Protein AF-0000000081493215 (afdb_homodimer)

Solvent-accessible surface area (backbone atoms only — not comparable to full-atom values): 27488 Å² total; per-residue (Å²): 129,79,74,76,66,76,50,49,33,43,38,38,50,24,36,72,84,42,65,69,75,65,37,36,80,49,46,53,56,27,53,53,37,46,38,49,52,51,28,36,34,53,65,68,36,97,42,33,37,33,47,63,54,59,47,48,73,30,28,25,28,50,96,86,55,48,48,36,85,48,73,64,86,65,38,47,75,30,67,86,87,56,59,63,50,76,41,62,64,39,69,36,40,44,60,33,62,29,52,53,30,65,58,65,18,35,43,33,58,46,34,42,34,18,10,48,15,45,42,45,51,17,56,52,30,30,40,54,46,62,86,38,76,48,96,88,50,58,40,38,46,69,42,46,50,48,51,29,45,75,71,72,42,53,74,76,49,46,23,76,91,30,56,89,54,52,54,64,69,60,52,54,49,48,53,53,53,18,41,27,21,28,27,44,50,58,86,66,27,61,54,49,67,53,48,46,48,54,76,74,44,86,65,85,74,80,83,61,64,75,50,41,79,67,54,70,55,84,74,71,82,73,75,68,74,79,71,78,77,75,73,75,79,76,73,76,76,74,85,72,72,80,70,80,126,129,79,73,77,65,77,52,48,33,43,39,38,49,25,36,70,86,42,63,69,74,65,38,36,80,50,46,54,57,29,54,52,36,46,39,49,51,51,28,36,34,52,66,69,37,98,43,34,38,33,47,62,54,58,44,47,72,29,27,25,28,49,95,86,55,49,48,40,85,46,74,63,86,64,38,47,74,31,67,85,87,56,59,65,52,75,42,63,66,39,68,37,41,44,62,33,63,30,52,52,31,64,58,64,18,36,44,32,58,47,34,42,34,19,10,49,15,46,43,45,50,16,57,51,30,30,42,52,46,60,84,38,79,49,96,89,49,58,39,37,46,70,43,46,49,49,50,29,45,77,70,74,42,51,74,76,48,46,24,76,92,32,55,90,53,52,52,64,71,59,51,54,49,50,54,53,52,18,41,27,22,28,28,44,48,60,86,65,27,60,54,48,67,52,48,46,47,53,75,73,45,85,64,86,73,81,83,61,63,74,49,40,81,67,52,70,54,84,73,72,82,73,77,66,74,80,71,77,77,75,73,75,76,78,74,77,75,73,85,71,72,79,72,81,127

pLDDT: mean 81.36, std 23.18, range [22.98, 98.75]

Nearest PDB structures (foldseek):
  4q5j-assembly1_A  TM=9.219E-01  e=7.357E-16  Arabidopsis thaliana
  4oh4-assembly1_A  TM=9.033E-01  e=8.766E-16  Arabidopsis thaliana
  4oh4-assembly2_B  TM=9.102E-01  e=5.061E-15  Arabidopsis thaliana
  4q5j-assembly2_B  TM=9.053E-01  e=6.031E-15  Arabidopsis thaliana
  3hgk-assembly3_C  TM=8.879E-01  e=1.629E-14  Solanum pimpinellifolium

Organism: Populus tomentosa (NCBI:txid118781)

InterPro domains:
  IPR000719 Protein kinase domain [PF00069] (28-136)
  IPR000719 Protein kinase domain [PS50011] (1-205)
  IPR000719 Protein kinase domain [SM00220] (2-204)
  IPR008271 Serine/threonine-protein kinase, active site [PS00108] (49-61)
  IPR021820 S-locus receptor kinase, C-terminal [PF11883] (200-245)

Radius of gyration: 24.34 Å; Cα contacts (8 Å, |Δi|>4): 810; chains: 2; bounding box: 51×73×68 Å

Structure (mmCIF, N/CA/C/O backbone):
data_AF-0000000081493215-model_v1
#
loop_
_entity.id
_entity.type
_entity.pdbx_description
1 polymer 'non-specific serine/threonine protein kinase'
#
loop_
_atom_site.group_PDB
_atom_site.id
_atom_site.type_symbol
_atom_site.label_atom_id
_atom_site.label_alt_id
_atom_site.label_comp_id
_atom_site.label_asym_id
_atom_site.label_entity_id
_atom_site.label_seq_id
_atom_site.pdbx_PDB_ins_code
_atom_site.Cartn_x
_atom_site.Cartn_y
_atom_site.Cartn_z
_atom_site.occupancy
_atom_site.B_iso_or_equiv
_atom_site.auth_seq_id
_atom_site.auth_comp_id
_atom_site.auth_asym_id
_atom_site.auth_atom_id
_atom_site.pdbx_PDB_model_num
ATOM 1 N N . MET A 1 1 ? -1.985 38.469 -16.719 1 22.98 1 MET A N 1
ATOM 2 C CA . MET A 1 1 ? -0.674 38.344 -16.094 1 22.98 1 MET A CA 1
ATOM 3 C C . MET A 1 1 ? -0.787 37.656 -14.727 1 22.98 1 MET A C 1
ATOM 5 O O . MET A 1 1 ? -1.102 38.312 -13.727 1 22.98 1 MET A O 1
ATOM 9 N N . PHE A 1 2 ? -1.428 36.5 -14.633 1 31.59 2 PHE A N 1
ATOM 10 C CA . PHE A 1 2 ? -1.528 35.75 -13.398 1 31.59 2 PHE A CA 1
ATOM 11 C C . PHE A 1 2 ? -0.174 35.656 -12.711 1 31.59 2 PHE A C 1
ATOM 13 O O . PHE A 1 2 ? 0.82 35.25 -13.328 1 31.59 2 PHE A O 1
ATOM 20 N N . GLN A 1 3 ? 0.142 36.719 -11.992 1 32.53 3 GLN A N 1
ATOM 21 C CA . GLN A 1 3 ? 1.37 36.688 -11.203 1 32.53 3 GLN A CA 1
ATOM 22 C C . GLN A 1 3 ? 1.67 35.281 -10.734 1 32.53 3 GLN A C 1
ATOM 24 O O . GLN A 1 3 ? 0.838 34.625 -10.078 1 32.53 3 GLN A O 1
ATOM 29 N N . HIS A 1 4 ? 2.311 34.469 -11.445 1 38.31 4 HIS A N 1
ATOM 30 C CA . HIS A 1 4 ? 2.902 33.188 -11.109 1 38.31 4 HIS A CA 1
ATOM 31 C C . HIS A 1 4 ? 3.43 33.188 -9.68 1 38.31 4 HIS A C 1
ATOM 33 O O . HIS A 1 4 ? 4.547 33.625 -9.422 1 38.31 4 HIS A O 1
ATOM 39 N N . GLN A 1 5 ? 2.68 33.812 -8.734 1 41.75 5 GLN A N 1
ATOM 40 C CA . GLN A 1 5 ? 3.145 33.812 -7.348 1 41.75 5 GLN A CA 1
ATOM 41 C C . GLN A 1 5 ? 3.748 32.438 -6.984 1 41.75 5 GLN A C 1
ATOM 43 O O . GLN A 1 5 ? 3.146 31.406 -7.25 1 41.75 5 GLN A O 1
ATOM 48 N N . ARG A 1 6 ? 5.004 32.469 -6.973 1 45.5 6 ARG A N 1
ATOM 49 C CA . ARG A 1 6 ? 5.816 31.312 -6.66 1 45.5 6 ARG A CA 1
ATOM 50 C C . ARG A 1 6 ? 5.254 30.562 -5.457 1 45.5 6 ARG A C 1
ATOM 52 O O . ARG A 1 6 ? 5.262 31.078 -4.34 1 45.5 6 ARG A O 1
ATOM 59 N N . LEU A 1 7 ? 4.066 30.016 -5.562 1 54.06 7 LEU A N 1
ATOM 60 C CA . LEU A 1 7 ? 3.541 29.109 -4.539 1 54.06 7 LEU A CA 1
ATOM 61 C C . LEU A 1 7 ? 4.531 27.984 -4.238 1 54.06 7 LEU A C 1
ATOM 63 O O . LEU A 1 7 ? 5.098 27.391 -5.16 1 54.06 7 LEU A O 1
ATOM 67 N N . THR A 1 8 ? 5.301 28.25 -3.123 1 57.16 8 THR A N 1
ATOM 68 C CA . THR A 1 8 ? 6.203 27.172 -2.738 1 57.16 8 THR A CA 1
ATOM 69 C C . THR A 1 8 ? 5.477 26.141 -1.875 1 57.16 8 THR A C 1
ATOM 71 O O . THR A 1 8 ? 4.594 26.484 -1.09 1 57.16 8 THR A O 1
ATOM 74 N N . GLY A 1 9 ? 5.547 24.938 -2.219 1 66.12 9 GLY A N 1
ATOM 75 C CA . GLY A 1 9 ? 5.027 23.875 -1.37 1 66.12 9 GLY A CA 1
ATOM 76 C C . GLY A 1 9 ? 5.527 23.969 0.061 1 66.12 9 GLY A C 1
ATOM 77 O O . GLY A 1 9 ? 6.574 24.562 0.326 1 66.12 9 GLY A O 1
ATOM 78 N N . ILE A 1 10 ? 4.629 23.672 0.964 1 71.62 10 ILE A N 1
ATOM 79 C CA . ILE A 1 10 ? 4.996 23.734 2.375 1 71.62 10 ILE A CA 1
ATOM 80 C C . ILE A 1 10 ? 6.148 22.766 2.648 1 71.62 10 ILE A C 1
ATOM 82 O O . ILE A 1 10 ? 6.645 22.688 3.773 1 71.62 10 ILE A O 1
ATOM 86 N N . ASN A 1 11 ? 6.605 22.094 1.495 1 70 11 ASN A N 1
ATOM 87 C CA . ASN A 1 11 ? 7.742 21.188 1.652 1 70 11 ASN A CA 1
ATOM 88 C C . ASN A 1 11 ? 8.898 21.875 2.377 1 70 11 ASN A C 1
ATOM 90 O O . ASN A 1 11 ? 9.672 21.219 3.072 1 70 11 ASN A O 1
ATOM 94 N N . ASN A 1 12 ? 8.844 23.156 2.178 1 61.69 12 ASN A N 1
ATOM 95 C CA . ASN A 1 12 ? 9.914 23.906 2.814 1 61.69 12 ASN A CA 1
ATOM 96 C C . ASN A 1 12 ? 9.758 23.938 4.332 1 61.69 12 ASN A C 1
ATOM 98 O O . ASN A 1 12 ? 10.734 24.078 5.062 1 61.69 12 ASN A O 1
ATOM 102 N N . CYS A 1 13 ? 8.531 23.906 4.762 1 58.22 13 CYS A N 1
ATOM 103 C CA . CYS A 1 13 ? 8.273 23.828 6.195 1 58.22 13 CYS A CA 1
ATOM 104 C C . CYS A 1 13 ? 8.656 22.469 6.75 1 58.22 13 CYS A C 1
ATOM 106 O O . CYS A 1 13 ? 8.961 22.328 7.934 1 58.22 13 CYS A O 1
ATOM 108 N N . VAL A 1 14 ? 8.641 21.516 5.891 1 62.91 14 VAL A N 1
ATOM 109 C CA . VAL A 1 14 ? 8.836 20.141 6.348 1 62.91 14 VAL A CA 1
ATOM 110 C C . VAL A 1 14 ? 10.281 19.719 6.105 1 62.91 14 VAL A C 1
ATOM 112 O O . VAL A 1 14 ? 10.805 18.844 6.797 1 62.91 14 VAL A O 1
ATOM 115 N N . ASP A 1 15 ? 10.922 20.328 5.098 1 57.78 15 ASP A N 1
ATOM 116 C CA . ASP A 1 15 ? 12.312 19.953 4.844 1 57.78 15 ASP A CA 1
ATOM 117 C C . ASP A 1 15 ? 13.273 20.953 5.488 1 57.78 15 ASP A C 1
ATOM 119 O O . ASP A 1 15 ? 13.312 22.125 5.105 1 57.78 15 ASP A O 1
ATOM 123 N N . LYS A 1 16 ? 13.797 20.672 6.742 1 53.84 16 LYS A N 1
ATOM 124 C CA . LYS A 1 16 ? 14.75 21.484 7.488 1 53.84 16 LYS A CA 1
ATOM 125 C C . LYS A 1 16 ? 15.75 22.156 6.547 1 53.84 16 LYS A C 1
ATOM 127 O O . LYS A 1 16 ? 16.359 23.172 6.902 1 53.84 16 LYS A O 1
ATOM 132 N N . ARG A 1 17 ? 16 21.453 5.469 1 49.47 17 ARG A N 1
ATOM 133 C CA . ARG A 1 17 ? 17.109 22.031 4.707 1 49.47 17 ARG A CA 1
ATOM 134 C C . ARG A 1 17 ? 16.734 23.406 4.156 1 49.47 17 ARG A C 1
ATOM 136 O O . ARG A 1 17 ? 17.609 24.156 3.715 1 49.47 17 ARG A O 1
ATOM 143 N N . ARG A 1 18 ? 15.445 23.531 4.02 1 50.31 18 ARG A N 1
ATOM 144 C CA . ARG A 1 18 ? 15.18 24.812 3.379 1 50.31 18 ARG A CA 1
ATOM 145 C C . ARG A 1 18 ? 14.727 25.844 4.398 1 50.31 18 ARG A C 1
ATOM 147 O O . ARG A 1 18 ? 13.906 25.547 5.273 1 50.31 18 ARG A O 1
ATOM 154 N N . ASN A 1 19 ? 15.445 26.453 4.984 1 45.38 19 ASN A N 1
ATOM 155 C CA . ASN A 1 19 ? 15.539 27.5 5.996 1 45.38 19 ASN A CA 1
ATOM 156 C C . ASN A 1 19 ? 14.258 28.328 6.062 1 45.38 19 ASN A C 1
ATOM 158 O O . ASN A 1 19 ? 14.258 29.422 6.613 1 45.38 19 ASN A O 1
ATOM 162 N N . MET A 1 20 ? 13.477 28.469 5.043 1 51.16 20 MET A N 1
ATOM 163 C CA . MET A 1 20 ? 12.469 29.469 5.395 1 51.16 20 MET A CA 1
ATOM 164 C C . MET A 1 20 ? 11.617 28.984 6.566 1 51.16 20 MET A C 1
ATOM 166 O O . MET A 1 20 ? 10.844 28.047 6.434 1 51.16 20 MET A O 1
ATOM 170 N N . LEU A 1 21 ? 12.18 29.172 7.879 1 59.66 21 LEU A N 1
ATOM 171 C CA . LEU A 1 21 ? 11.734 28.703 9.188 1 59.66 21 LEU A CA 1
ATOM 172 C C . LEU A 1 21 ? 10.352 29.25 9.523 1 59.66 21 LEU A C 1
ATOM 174 O O . LEU A 1 21 ? 10.203 30.453 9.758 1 59.66 21 LEU A O 1
ATOM 178 N N . LEU A 1 22 ? 9.281 28.641 8.914 1 81.5 22 LEU A N 1
ATOM 179 C CA . LEU A 1 22 ? 7.969 28.969 9.461 1 81.5 22 LEU A CA 1
ATOM 180 C C . LEU A 1 22 ? 7.883 28.594 10.93 1 81.5 22 LEU A C 1
ATOM 182 O O . LEU A 1 22 ? 7.984 27.422 11.281 1 81.5 22 LEU A O 1
ATOM 186 N N . ASP A 1 23 ? 7.863 29.688 11.703 1 87.75 23 ASP A N 1
ATOM 187 C CA . ASP A 1 23 ? 7.707 29.375 13.117 1 87.75 23 ASP A CA 1
ATOM 188 C C . ASP A 1 23 ? 6.285 28.906 13.422 1 87.75 23 ASP A C 1
ATOM 190 O O . ASP A 1 23 ? 5.461 28.781 12.516 1 87.75 23 ASP A O 1
ATOM 194 N N . TRP A 1 24 ? 6.023 28.578 14.633 1 92.62 24 TRP A N 1
ATOM 195 C CA . TRP A 1 24 ? 4.758 27.953 14.984 1 92.62 24 TRP A CA 1
ATOM 196 C C . TRP A 1 24 ? 3.588 28.891 14.727 1 92.62 24 TRP A C 1
ATOM 198 O O . TRP A 1 24 ? 2.506 28.453 14.328 1 92.62 24 TRP A O 1
ATOM 208 N N . THR A 1 25 ? 3.789 30.188 14.938 1 91.38 25 THR A N 1
ATOM 209 C CA . THR A 1 25 ? 2.73 31.172 14.758 1 91.38 25 THR A CA 1
ATOM 210 C C . THR A 1 25 ? 2.252 31.188 13.312 1 91.38 25 THR A C 1
ATOM 212 O O . THR A 1 25 ? 1.151 31.672 13.023 1 91.38 25 THR A O 1
ATOM 215 N N . LYS A 1 26 ? 3.035 30.641 12.445 1 90.94 26 LYS A N 1
ATOM 216 C CA . LYS A 1 26 ? 2.645 30.484 11.039 1 90.94 26 LYS A CA 1
ATOM 217 C C . LYS A 1 26 ? 2.15 29.062 10.758 1 90.94 26 LYS A C 1
ATOM 219 O O . LYS A 1 26 ? 1.196 28.875 10 1 90.94 26 LYS A O 1
ATOM 224 N N . ARG A 1 27 ? 2.766 28.078 11.375 1 93.12 27 ARG A N 1
ATOM 225 C CA . ARG A 1 27 ? 2.455 26.672 11.102 1 93.12 27 ARG A CA 1
ATOM 226 C C . ARG A 1 27 ? 1.032 26.328 11.531 1 93.12 27 ARG A C 1
ATOM 228 O O . ARG A 1 27 ? 0.311 25.641 10.812 1 93.12 27 ARG A O 1
ATOM 235 N N . PHE A 1 28 ? 0.621 26.875 12.648 1 95.69 28 PHE A N 1
ATOM 236 C CA . PHE A 1 28 ? -0.693 26.531 13.18 1 95.69 28 PHE A CA 1
ATOM 237 C C . PHE A 1 28 ? -1.798 27.078 12.281 1 95.69 28 PHE A C 1
ATOM 239 O O . PHE A 1 28 ? -2.717 26.344 11.906 1 95.69 28 PHE A O 1
ATOM 246 N N . PRO A 1 29 ? -1.708 28.359 11.891 1 95.19 29 PRO A N 1
ATOM 247 C CA . PRO A 1 29 ? -2.701 28.859 10.938 1 95.19 29 PRO A CA 1
ATOM 248 C C . PRO A 1 29 ? -2.709 28.062 9.625 1 95.19 29 PRO A C 1
ATOM 250 O O . PRO A 1 29 ? -3.768 27.875 9.023 1 95.19 29 PRO A O 1
ATOM 253 N N . ILE A 1 30 ? -1.58 27.625 9.188 1 94.44 30 ILE A N 1
ATOM 254 C CA . ILE A 1 30 ? -1.485 26.844 7.961 1 94.44 30 ILE A CA 1
ATOM 255 C C . ILE A 1 30 ? -2.238 25.531 8.133 1 94.44 30 ILE A C 1
ATOM 257 O O . ILE A 1 30 ? -3.012 25.125 7.262 1 94.44 30 ILE A O 1
ATOM 261 N N . ILE A 1 31 ? -2.027 24.844 9.25 1 97.56 31 ILE A N 1
ATOM 262 C CA . ILE A 1 31 ? -2.729 23.594 9.555 1 97.56 31 ILE A CA 1
ATOM 263 C C . ILE A 1 31 ? -4.238 23.828 9.5 1 97.56 31 ILE A C 1
ATOM 265 O O . ILE A 1 31 ? -4.965 23.078 8.852 1 97.56 31 ILE A O 1
ATOM 269 N N . ASN A 1 32 ? -4.691 24.906 10.125 1 98.12 32 ASN A N 1
ATOM 270 C CA . ASN A 1 32 ? -6.113 25.234 10.156 1 98.12 32 ASN A CA 1
ATOM 271 C C . ASN A 1 32 ? -6.645 25.547 8.758 1 98.12 32 ASN A C 1
ATOM 273 O O . ASN A 1 32 ? -7.75 25.141 8.406 1 98.12 32 ASN A O 1
ATOM 277 N N . GLY A 1 33 ? -5.867 26.25 8.031 1 97.5 33 GLY A N 1
ATOM 278 C CA . GLY A 1 33 ? -6.258 26.578 6.672 1 97.5 33 GLY A CA 1
ATOM 279 C C . GLY A 1 33 ? -6.418 25.359 5.785 1 97.5 33 GLY A C 1
ATOM 280 O O . GLY A 1 33 ? -7.355 25.281 4.992 1 97.5 33 GLY A O 1
ATOM 281 N N . ILE A 1 34 ? -5.484 24.406 5.891 1 97.88 34 ILE A N 1
ATOM 282 C CA . ILE A 1 34 ? -5.574 23.172 5.121 1 97.88 34 ILE A CA 1
ATOM 283 C C . ILE A 1 34 ? -6.848 22.422 5.504 1 97.88 34 ILE A C 1
ATOM 285 O O . ILE A 1 34 ? -7.562 21.906 4.637 1 97.88 34 ILE A O 1
ATOM 289 N N . ALA A 1 35 ? -7.082 22.328 6.812 1 98.62 35 ALA A N 1
ATOM 290 C CA . ALA A 1 35 ? -8.281 21.641 7.293 1 98.62 35 ALA A CA 1
ATOM 291 C C . ALA A 1 35 ? -9.539 22.25 6.684 1 98.62 35 ALA A C 1
ATOM 293 O O . ALA A 1 35 ? -10.422 21.531 6.219 1 98.62 35 ALA A O 1
ATOM 294 N N . ARG A 1 36 ? -9.656 23.531 6.703 1 97.88 36 ARG A N 1
ATOM 295 C CA . ARG A 1 36 ? -10.812 24.219 6.141 1 97.88 36 ARG A CA 1
ATOM 296 C C . ARG A 1 36 ? -10.922 23.969 4.637 1 97.88 36 ARG A C 1
ATOM 298 O O . ARG A 1 36 ? -12.023 23.828 4.105 1 97.88 36 ARG A O 1
ATOM 305 N N . GLY A 1 37 ? -9.75 24.016 3.963 1 97.5 37 GLY A N 1
ATOM 306 C CA . GLY A 1 37 ? -9.75 23.688 2.545 1 97.5 37 GLY A CA 1
ATOM 307 C C . GLY A 1 37 ? -10.312 22.312 2.244 1 97.5 37 GLY A C 1
ATOM 308 O O . GLY A 1 37 ? -11.117 22.156 1.322 1 97.5 37 GLY A O 1
ATOM 309 N N . LEU A 1 38 ? -9.883 21.312 2.992 1 97.81 38 LEU A N 1
ATOM 310 C CA . LEU A 1 38 ? -10.367 19.953 2.801 1 97.81 38 LEU A CA 1
ATOM 311 C C . LEU A 1 38 ? -11.859 19.859 3.115 1 97.81 38 LEU A C 1
ATOM 313 O O . LEU A 1 38 ? -12.594 19.141 2.434 1 97.81 38 LEU A O 1
ATOM 317 N N . LEU A 1 39 ? -12.281 20.547 4.223 1 97.44 39 LEU A N 1
ATOM 318 C CA . LEU A 1 39 ? -13.703 20.578 4.547 1 97.44 39 LEU A CA 1
ATOM 319 C C . LEU A 1 39 ? -14.516 21.109 3.369 1 97.44 39 LEU A C 1
ATOM 321 O O . LEU A 1 39 ? -15.555 20.547 3.021 1 97.44 39 LEU A O 1
ATOM 325 N N . TYR A 1 40 ? -14.031 22.141 2.771 1 95.62 40 TYR A N 1
ATOM 326 C CA . TYR A 1 40 ? -14.711 22.703 1.614 1 95.62 40 TYR A CA 1
ATOM 327 C C . TYR A 1 40 ? -14.852 21.672 0.5 1 95.62 40 TYR A C 1
ATOM 329 O O . TYR A 1 40 ? -15.93 21.516 -0.081 1 95.62 40 TYR A O 1
ATOM 337 N N . LEU A 1 41 ? -13.781 20.969 0.16 1 95.31 41 LEU A N 1
ATOM 338 C CA . LEU A 1 41 ? -13.797 19.953 -0.899 1 95.31 41 LEU A CA 1
ATOM 339 C C . LEU A 1 41 ? -14.773 18.844 -0.575 1 95.31 41 LEU A C 1
ATOM 341 O O . LEU A 1 41 ? -15.469 18.344 -1.463 1 95.31 41 LEU A O 1
ATOM 345 N N . HIS A 1 42 ? -14.844 18.438 0.67 1 95.12 42 HIS A N 1
ATOM 346 C CA . HIS A 1 42 ? -15.602 17.266 1.084 1 95.12 42 HIS A CA 1
ATOM 347 C C . HIS A 1 42 ? -17.078 17.594 1.229 1 95.12 42 HIS A C 1
ATOM 349 O O . HIS A 1 42 ? -17.938 16.719 1.053 1 95.12 42 HIS A O 1
ATOM 355 N N . GLN A 1 43 ? -17.438 18.812 1.603 1 89.81 43 GLN A N 1
ATOM 356 C CA . GLN A 1 43 ? -18.812 19.031 2.02 1 89.81 43 GLN A CA 1
ATOM 357 C C . GLN A 1 43 ? -19.406 20.266 1.336 1 89.81 43 GLN A C 1
ATOM 359 O O . GLN A 1 43 ? -20.625 20.344 1.13 1 89.81 43 GLN A O 1
ATOM 364 N N . ASP A 1 44 ? -18.672 21.234 1.07 1 81.5 44 ASP A N 1
ATOM 365 C CA . ASP A 1 44 ? -19.219 22.531 0.696 1 81.5 44 ASP A CA 1
ATOM 366 C C . ASP A 1 44 ? -19.156 22.734 -0.815 1 81.5 44 ASP A C 1
ATOM 368 O O . ASP A 1 44 ? -19.828 23.625 -1.353 1 81.5 44 ASP A O 1
ATOM 372 N N . SER A 1 45 ? -18.375 21.953 -1.453 1 78.12 45 SER A N 1
ATOM 373 C CA . SER A 1 45 ? -18.328 22.047 -2.908 1 78.12 45 SER A CA 1
ATOM 374 C C . SER A 1 45 ? -19.578 21.484 -3.549 1 78.12 45 SER A C 1
ATOM 376 O O . SER A 1 45 ? -20.344 20.75 -2.898 1 78.12 45 SER A O 1
ATOM 378 N N . ARG A 1 46 ? -19.875 21.953 -4.676 1 77.81 46 ARG A N 1
ATOM 379 C CA . ARG A 1 46 ? -21.016 21.438 -5.418 1 77.81 46 ARG A CA 1
ATOM 380 C C . ARG A 1 46 ? -21 19.922 -5.484 1 77.81 46 ARG A C 1
ATOM 382 O O . ARG A 1 46 ? -22.016 19.266 -5.293 1 77.81 46 ARG A O 1
ATOM 389 N N . LEU A 1 47 ? -19.781 19.484 -5.672 1 83.81 47 LEU A N 1
ATOM 390 C CA . LEU A 1 47 ? -19.547 18.047 -5.641 1 83.81 47 LEU A CA 1
ATOM 391 C C . LEU A 1 47 ? -18.578 17.672 -4.52 1 83.81 47 LEU A C 1
ATOM 393 O O . LEU A 1 47 ? -17.734 18.484 -4.133 1 83.81 47 LEU A O 1
ATOM 397 N N . ARG A 1 48 ? -18.844 16.578 -3.982 1 90.56 48 ARG A N 1
ATOM 398 C CA . ARG A 1 48 ? -17.875 16.047 -3.025 1 90.56 48 ARG A CA 1
ATOM 399 C C . ARG A 1 48 ? -16.594 15.594 -3.73 1 90.56 48 ARG A C 1
ATOM 401 O O . ARG A 1 48 ? -16.656 14.758 -4.637 1 90.56 48 ARG A O 1
ATOM 408 N N . ILE A 1 49 ? -15.539 16.172 -3.365 1 94.69 49 ILE A N 1
ATOM 409 C CA . ILE A 1 49 ? -14.266 15.875 -4.02 1 94.69 49 ILE A CA 1
ATOM 410 C C . ILE A 1 49 ? -13.336 15.172 -3.041 1 94.69 49 ILE A C 1
ATOM 412 O O . ILE A 1 49 ? -13.094 15.664 -1.938 1 94.69 49 ILE A O 1
ATOM 416 N N . ILE A 1 50 ? -12.891 14.031 -3.379 1 96.44 50 ILE A N 1
ATOM 417 C CA . ILE A 1 50 ? -11.812 13.344 -2.674 1 96.44 50 ILE A CA 1
ATOM 418 C C . ILE A 1 50 ? -10.484 13.617 -3.373 1 96.44 50 ILE A C 1
ATOM 420 O O . ILE A 1 50 ? -10.312 13.273 -4.547 1 96.44 50 ILE A O 1
ATOM 424 N N . HIS A 1 51 ? -9.5 14.273 -2.764 1 96.88 51 HIS A N 1
ATOM 425 C CA . HIS A 1 51 ? -8.266 14.742 -3.391 1 96.88 51 HIS A CA 1
ATOM 426 C C . HIS A 1 51 ? -7.375 13.57 -3.799 1 96.88 51 HIS A C 1
ATOM 428 O O . HIS A 1 51 ? -6.914 13.508 -4.941 1 96.88 51 HIS A O 1
ATOM 434 N N . ARG A 1 52 ? -7.109 12.586 -2.758 1 96.81 52 A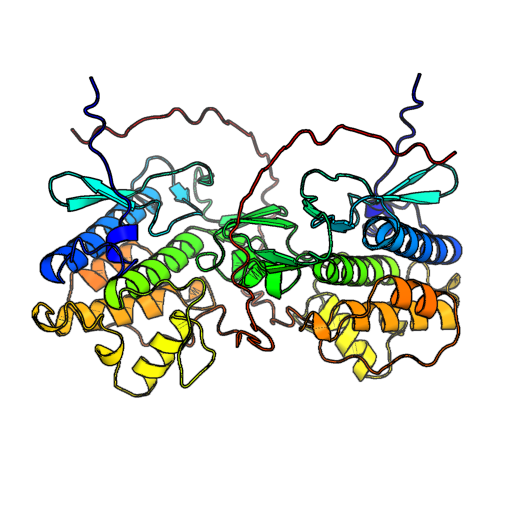RG A N 1
ATOM 435 C CA . ARG A 1 52 ? -6.449 11.297 -2.947 1 96.81 52 ARG A CA 1
ATOM 436 C C . ARG A 1 52 ? -4.938 11.469 -3.045 1 96.81 52 ARG A C 1
ATOM 438 O O . ARG A 1 52 ? -4.199 10.484 -3.125 1 96.81 52 ARG A O 1
ATOM 445 N N . ASP A 1 53 ? -4.445 12.703 -2.949 1 96.69 53 ASP A N 1
ATOM 446 C CA . ASP A 1 53 ? -3.002 12.914 -2.998 1 96.69 53 ASP A CA 1
ATOM 447 C C . ASP A 1 53 ? -2.596 14.141 -2.182 1 96.69 53 ASP A C 1
ATOM 449 O O . ASP A 1 53 ? -1.815 14.969 -2.648 1 96.69 53 ASP A O 1
ATOM 453 N N . LEU A 1 54 ? -3.193 14.312 -1.046 1 96.75 54 LEU A N 1
ATOM 454 C CA . LEU A 1 54 ? -2.822 15.391 -0.131 1 96.75 54 LEU A CA 1
ATOM 455 C C . LEU A 1 54 ? -1.452 15.133 0.484 1 96.75 54 LEU A C 1
ATOM 457 O O . LEU A 1 54 ? -1.22 14.07 1.069 1 96.75 54 LEU A O 1
ATOM 461 N N . LYS A 1 55 ? -0.519 16 0.292 1 94.75 55 LYS A N 1
ATOM 462 C CA . LYS A 1 55 ? 0.848 15.945 0.8 1 94.75 55 LYS A CA 1
ATOM 463 C C . LYS A 1 55 ? 1.48 17.328 0.845 1 94.75 55 LYS A C 1
ATOM 465 O O . LYS A 1 55 ? 0.902 18.297 0.348 1 94.75 55 LYS A O 1
ATOM 470 N N . ALA A 1 56 ? 2.617 17.438 1.414 1 93.12 56 ALA A N 1
ATOM 471 C CA . ALA A 1 56 ? 3.26 18.719 1.66 1 93.12 56 ALA A CA 1
ATOM 472 C C . ALA A 1 56 ? 3.498 19.469 0.355 1 93.12 56 ALA A C 1
ATOM 474 O O . ALA A 1 56 ? 3.273 20.688 0.279 1 93.12 56 ALA A O 1
ATOM 475 N N . SER A 1 57 ? 3.885 18.734 -0.725 1 91.44 57 SER A N 1
ATOM 476 C CA . SER A 1 57 ? 4.242 19.375 -1.988 1 91.44 57 SER A CA 1
ATOM 477 C C . SER A 1 57 ? 3.006 19.906 -2.701 1 91.44 57 SER A C 1
ATOM 479 O O . SER A 1 57 ? 3.121 20.734 -3.615 1 91.44 57 SER A O 1
ATOM 481 N N . ASN A 1 58 ? 1.833 19.469 -2.268 1 93.69 58 ASN A N 1
ATOM 482 C CA . ASN A 1 58 ? 0.596 19.891 -2.92 1 93.69 58 ASN A CA 1
ATOM 483 C C . ASN A 1 58 ? -0.115 20.984 -2.127 1 93.69 58 ASN A C 1
ATOM 485 O O . ASN A 1 58 ? -1.289 21.266 -2.369 1 93.69 58 ASN A O 1
ATOM 489 N N . ILE A 1 59 ? 0.556 21.469 -1.091 1 94.81 59 ILE A N 1
ATOM 490 C CA . ILE A 1 59 ? 0.085 22.641 -0.345 1 94.81 59 ILE A CA 1
ATOM 491 C C . ILE A 1 59 ? 0.926 23.859 -0.707 1 94.81 59 ILE A C 1
ATOM 493 O O . ILE A 1 59 ? 2.086 23.969 -0.301 1 94.81 59 ILE A O 1
ATOM 497 N N . LEU A 1 60 ? 0.295 24.75 -1.397 1 90.81 60 LEU A N 1
ATOM 498 C CA . LEU A 1 60 ? 0.973 25.984 -1.796 1 90.81 60 LEU A CA 1
ATOM 499 C C . LEU A 1 60 ? 0.608 27.125 -0.862 1 90.81 60 LEU A C 1
ATOM 501 O O . LEU A 1 60 ? -0.532 27.219 -0.403 1 90.81 60 LEU A O 1
ATOM 505 N N . LEU A 1 61 ? 1.599 27.906 -0.565 1 89.12 61 LEU A N 1
ATOM 506 C CA . LEU A 1 61 ? 1.357 29.078 0.257 1 89.12 61 LEU A CA 1
ATOM 507 C C . LEU A 1 61 ? 1.383 30.344 -0.591 1 89.12 61 LEU A C 1
ATOM 509 O O . LEU A 1 61 ? 2.291 30.547 -1.402 1 89.12 61 LEU A O 1
ATOM 513 N N . ASP A 1 62 ? 0.404 31.188 -0.396 1 86.62 62 ASP A N 1
ATOM 514 C CA . ASP A 1 62 ? 0.421 32.469 -1.082 1 86.62 62 ASP A CA 1
ATOM 515 C C . ASP A 1 62 ? 1.271 33.5 -0.323 1 86.62 62 ASP A C 1
ATOM 517 O O . ASP A 1 62 ? 1.966 33.125 0.632 1 86.62 62 ASP A O 1
ATOM 521 N N . TYR A 1 63 ? 1.24 34.719 -0.717 1 82.88 63 TYR A N 1
ATOM 522 C CA . TYR A 1 63 ? 2.102 35.75 -0.156 1 82.88 63 TYR A CA 1
ATOM 523 C C . TYR A 1 63 ? 1.737 36.062 1.297 1 82.88 63 TYR A C 1
ATOM 525 O O . TYR A 1 63 ? 2.588 36.469 2.086 1 82.88 63 TYR A O 1
ATOM 533 N N . GLU A 1 64 ? 0.469 35.844 1.641 1 86.06 64 GLU A N 1
ATOM 534 C CA . GLU A 1 64 ? 0.006 36.062 3.008 1 86.06 64 GLU A CA 1
ATOM 535 C C . GLU A 1 64 ? 0.132 34.812 3.842 1 86.06 64 GLU A C 1
ATOM 537 O O . GLU A 1 64 ? -0.361 34.75 4.973 1 86.06 64 GLU A O 1
ATOM 542 N N . MET A 1 65 ? 0.703 33.688 3.285 1 85.56 65 MET A N 1
ATOM 543 C CA . MET A 1 65 ? 0.979 32.406 3.932 1 85.56 65 MET A CA 1
ATOM 544 C C . MET A 1 65 ? -0.309 31.625 4.148 1 85.56 65 MET A C 1
ATOM 546 O O . MET A 1 65 ? -0.398 30.812 5.074 1 85.56 65 MET A O 1
ATOM 550 N N . ASN A 1 66 ? -1.281 32.031 3.324 1 90.12 66 ASN A N 1
ATOM 551 C CA . ASN A 1 66 ? -2.477 31.188 3.309 1 90.12 66 ASN A CA 1
ATOM 552 C C . ASN A 1 66 ? -2.277 29.938 2.449 1 90.12 66 ASN A C 1
ATOM 554 O O . ASN A 1 66 ? -1.81 30.031 1.312 1 90.12 66 ASN A O 1
ATOM 558 N N . PRO A 1 67 ? -2.621 28.766 3.025 1 93.88 67 PRO A N 1
ATOM 559 C CA . PRO A 1 67 ? -2.418 27.547 2.25 1 93.88 67 PRO A CA 1
ATOM 560 C C . PRO A 1 67 ? -3.508 27.328 1.203 1 93.88 67 PRO A C 1
ATOM 562 O O . PRO A 1 67 ? -4.676 27.625 1.449 1 93.88 67 PRO A O 1
ATOM 565 N N . LYS A 1 68 ? -3.076 26.828 0.062 1 94.12 68 LYS A N 1
ATOM 566 C CA . LYS A 1 68 ? -3.953 26.391 -1.024 1 94.12 68 LYS A CA 1
ATOM 567 C C . LYS A 1 68 ? -3.656 24.969 -1.445 1 94.12 68 LYS A C 1
ATOM 569 O O . LYS A 1 68 ? -2.504 24.609 -1.721 1 94.12 68 LYS A O 1
ATOM 574 N N . ILE A 1 69 ? -4.707 24.188 -1.382 1 95.69 69 ILE A N 1
ATOM 575 C CA . ILE A 1 69 ? -4.559 22.812 -1.845 1 95.69 69 ILE A CA 1
ATOM 576 C C . ILE A 1 69 ? -4.465 22.781 -3.369 1 95.69 69 ILE A C 1
ATOM 578 O O . ILE A 1 69 ? -5.281 23.406 -4.055 1 95.69 69 ILE A O 1
ATOM 582 N N . SER A 1 70 ? -3.439 22.141 -3.855 1 94.75 70 SER A N 1
ATOM 583 C CA . SER A 1 70 ? -3.211 22.094 -5.297 1 94.75 70 SER A CA 1
ATOM 584 C C . SER A 1 70 ? -3.086 20.656 -5.797 1 94.75 70 SER A C 1
ATOM 586 O O . SER A 1 70 ? -3.291 19.703 -5.035 1 94.75 70 SER A O 1
ATOM 588 N N . ASP A 1 71 ? -2.875 20.453 -7.094 1 93.31 71 ASP A N 1
ATOM 589 C CA . ASP A 1 71 ? -2.678 19.188 -7.773 1 93.31 71 ASP A CA 1
ATOM 590 C C . ASP A 1 71 ? -3.871 18.25 -7.559 1 93.31 71 ASP A C 1
ATOM 592 O O . ASP A 1 71 ? -3.793 17.312 -6.773 1 93.31 71 ASP A O 1
ATOM 596 N N . PHE A 1 72 ? -4.898 18.484 -8.297 1 95.44 72 PHE A N 1
ATOM 597 C CA . PHE A 1 72 ? -6.117 17.688 -8.219 1 95.44 72 PHE A CA 1
ATOM 598 C C . PHE A 1 72 ? -6.105 16.578 -9.266 1 95.44 72 PHE A C 1
ATOM 600 O O . PHE A 1 72 ? -7.16 16.062 -9.656 1 95.44 72 PHE A O 1
ATOM 607 N N . GLY A 1 73 ? -4.914 16.219 -9.781 1 93.5 73 GLY A N 1
ATOM 608 C CA . GLY A 1 73 ? -4.75 15.211 -10.812 1 93.5 73 GLY A CA 1
ATOM 609 C C . GLY A 1 73 ? -5.281 13.852 -10.406 1 93.5 73 GLY A C 1
ATOM 610 O O . GLY A 1 73 ? -5.707 13.07 -11.258 1 93.5 73 GLY A O 1
ATOM 611 N N . MET A 1 74 ? -5.332 13.492 -9.164 1 94.62 74 MET A N 1
ATOM 612 C CA . MET A 1 74 ? -5.785 12.195 -8.672 1 94.62 74 MET A CA 1
ATOM 613 C C . MET A 1 74 ? -7.191 12.297 -8.086 1 94.62 74 MET A C 1
ATOM 615 O O . MET A 1 74 ? -7.758 11.297 -7.645 1 94.62 74 MET A O 1
ATOM 619 N N . ALA A 1 75 ? -7.691 13.469 -8.055 1 95 75 ALA A N 1
ATOM 620 C CA . ALA A 1 75 ? -8.953 13.719 -7.367 1 95 75 ALA A CA 1
ATOM 621 C C . ALA A 1 75 ? -10.109 13.008 -8.07 1 95 75 ALA A C 1
ATOM 623 O O . ALA A 1 75 ? -10.031 12.734 -9.273 1 95 75 ALA A O 1
ATOM 624 N N . ARG A 1 76 ? -11.047 12.617 -7.328 1 93.5 76 ARG A N 1
ATOM 625 C CA . ARG A 1 76 ? -12.305 12.047 -7.805 1 93.5 76 ARG A CA 1
ATOM 626 C C . ARG A 1 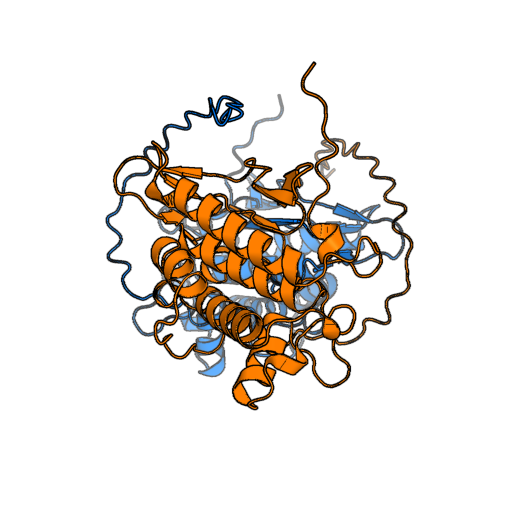76 ? -13.5 12.828 -7.273 1 93.5 76 ARG A C 1
ATOM 628 O O . ARG A 1 76 ? -13.523 13.219 -6.102 1 93.5 76 ARG A O 1
ATOM 635 N N . SER A 1 77 ? -14.422 13.078 -8.148 1 91.44 77 SER A N 1
ATOM 636 C CA . SER A 1 77 ? -15.633 13.781 -7.758 1 91.44 77 SER A CA 1
ATOM 637 C C . SER A 1 77 ? -16.828 12.836 -7.688 1 91.44 77 SER A C 1
ATOM 639 O O . SER A 1 77 ? -16.969 11.945 -8.523 1 91.44 77 SER A O 1
ATOM 641 N N . PHE A 1 78 ? -17.547 13.008 -6.727 1 86.56 78 PHE A N 1
ATOM 642 C CA . PHE A 1 78 ? -18.719 12.172 -6.527 1 86.56 78 PHE A CA 1
ATOM 643 C C . PHE A 1 78 ? -19.984 13.023 -6.418 1 86.56 78 PHE A C 1
ATOM 645 O O . PHE A 1 78 ? -19.969 14.078 -5.781 1 86.56 78 PHE A O 1
ATOM 652 N N . GLY A 1 79 ? -20.938 12.547 -7.215 1 76.62 79 GLY A N 1
ATOM 653 C CA . GLY A 1 79 ? -22.266 13.141 -7.082 1 76.62 79 GLY A CA 1
ATOM 654 C C . GLY A 1 79 ? -23.141 12.438 -6.066 1 76.62 79 GLY A C 1
ATOM 655 O O . GLY A 1 79 ? -22.891 11.273 -5.727 1 76.62 79 GLY A O 1
ATOM 656 N N . GLY A 1 80 ? -24.078 13.094 -5.562 1 68.81 80 GLY A N 1
ATOM 657 C CA . GLY A 1 80 ? -25.062 12.5 -4.672 1 68.81 80 GLY A CA 1
ATOM 658 C C . GLY A 1 80 ? -24.5 12.117 -3.324 1 68.81 80 GLY A C 1
ATOM 659 O O . GLY A 1 80 ? -23.688 12.844 -2.754 1 68.81 80 GLY A O 1
ATOM 660 N N . ASP A 1 81 ? -24.875 10.898 -2.85 1 67.94 81 ASP A N 1
ATOM 661 C CA . ASP A 1 81 ? -24.531 10.469 -1.499 1 67.94 81 ASP A CA 1
ATOM 662 C C . ASP A 1 81 ? -23.328 9.531 -1.514 1 67.94 81 ASP A C 1
ATOM 664 O O . ASP A 1 81 ? -22.922 9.008 -0.471 1 67.94 81 ASP A O 1
ATOM 668 N N . GLU A 1 82 ? -22.672 9.461 -2.709 1 72.88 82 GLU A N 1
ATOM 669 C CA . GLU A 1 82 ? -21.516 8.562 -2.754 1 72.88 82 GLU A CA 1
ATOM 670 C C . GLU A 1 82 ? -20.312 9.164 -2.055 1 72.88 82 GLU A C 1
ATOM 672 O O . GLU A 1 82 ? -20 10.352 -2.24 1 72.88 82 GLU A O 1
ATOM 677 N N . THR A 1 83 ? -19.766 8.453 -1.102 1 74.69 83 THR A N 1
ATOM 678 C CA . THR A 1 83 ? -18.672 9 -0.315 1 74.69 83 THR A CA 1
ATOM 679 C C . THR A 1 83 ? -17.438 8.094 -0.396 1 74.69 83 THR A C 1
ATOM 681 O O . THR A 1 83 ? -16.422 8.383 0.217 1 74.69 83 THR A O 1
ATOM 684 N N . SER A 1 84 ? -17.531 7.023 -1.2 1 81.69 84 SER A N 1
ATOM 685 C CA . SER A 1 84 ? -16.438 6.059 -1.29 1 81.69 84 SER A CA 1
ATOM 686 C C . SER A 1 84 ? -16.406 5.375 -2.652 1 81.69 84 SER A C 1
ATOM 688 O O . SER A 1 84 ? -17.406 5.379 -3.373 1 81.69 84 SER A O 1
ATOM 690 N N . ALA A 1 85 ? -15.234 5.023 -3.041 1 86.75 85 ALA A N 1
ATOM 691 C CA . ALA A 1 85 ? -15.07 4.266 -4.277 1 86.75 85 ALA A CA 1
ATOM 692 C C . ALA A 1 85 ? -13.953 3.23 -4.141 1 86.75 85 ALA A C 1
ATOM 694 O O . ALA A 1 85 ? -13.203 3.244 -3.166 1 86.75 85 ALA A O 1
ATOM 695 N N . ASN A 1 86 ? -14.039 2.271 -5.004 1 86.56 86 ASN A N 1
ATOM 696 C CA . ASN A 1 86 ? -13 1.247 -5.086 1 86.56 86 ASN A CA 1
ATOM 697 C C . ASN A 1 86 ? -12.289 1.282 -6.434 1 86.56 86 ASN A C 1
ATOM 699 O O . ASN A 1 86 ? -12.836 1.77 -7.422 1 86.56 86 ASN A O 1
ATOM 703 N N . THR A 1 87 ? -11.008 0.979 -6.363 1 89.06 87 THR A N 1
ATOM 704 C CA . THR A 1 87 ? -10.211 0.876 -7.578 1 89.06 87 THR A CA 1
ATOM 705 C C . THR A 1 87 ? -9.273 -0.325 -7.508 1 89.06 87 THR A C 1
ATOM 707 O O . THR A 1 87 ? -8.805 -0.691 -6.43 1 89.06 87 THR A O 1
ATOM 710 N N . SER A 1 88 ? -8.969 -0.956 -8.641 1 88.81 88 SER A N 1
ATOM 711 C CA . SER A 1 88 ? -7.953 -2 -8.719 1 88.81 88 SER A CA 1
ATOM 712 C C . SER A 1 88 ? -6.555 -1.404 -8.852 1 88.81 88 SER A C 1
ATOM 714 O O . SER A 1 88 ? -5.574 -2.008 -8.422 1 88.81 88 SER A O 1
ATOM 716 N N . ARG A 1 89 ? -6.547 -0.251 -9.43 1 91.81 89 ARG A N 1
ATOM 717 C CA . ARG A 1 89 ? -5.277 0.423 -9.672 1 91.81 89 ARG A CA 1
ATOM 718 C C . ARG A 1 89 ? -4.996 1.46 -8.586 1 91.81 89 ARG A C 1
ATOM 720 O O . ARG A 1 89 ? -5.801 2.367 -8.359 1 91.81 89 ARG A O 1
ATOM 727 N N . ILE A 1 90 ? -3.92 1.317 -7.98 1 92.69 90 ILE A N 1
ATOM 728 C CA . ILE A 1 90 ? -3.5 2.236 -6.93 1 92.69 90 ILE A CA 1
ATOM 729 C C . ILE A 1 90 ? -2.482 3.229 -7.484 1 92.69 90 ILE A C 1
ATOM 731 O O . ILE A 1 90 ? -1.531 2.836 -8.164 1 92.69 90 ILE A O 1
ATOM 735 N N . VAL A 1 91 ? -2.752 4.484 -7.254 1 94.81 91 VAL A N 1
ATOM 736 C CA . VAL A 1 91 ? -1.831 5.57 -7.578 1 94.81 91 VAL A CA 1
ATOM 737 C C . VAL A 1 91 ? -1.755 6.551 -6.414 1 94.81 91 VAL A C 1
ATOM 739 O O . VAL A 1 91 ? -2.783 7.023 -5.922 1 94.81 91 VAL A O 1
ATOM 742 N N . GLY A 1 92 ? -0.583 6.828 -5.93 1 94.5 92 GLY A N 1
ATOM 743 C CA . GLY A 1 92 ? -0.419 7.77 -4.832 1 94.5 92 GLY A CA 1
ATOM 744 C C . GLY A 1 92 ? 1.022 7.91 -4.379 1 94.5 92 GLY A C 1
ATOM 745 O O . GLY A 1 92 ? 1.935 7.379 -5.016 1 94.5 92 GLY A O 1
ATOM 746 N N . THR A 1 93 ? 1.188 8.688 -3.365 1 94.06 93 THR A N 1
ATOM 747 C CA . THR A 1 93 ? 2.51 8.906 -2.789 1 94.06 93 THR A CA 1
ATOM 748 C C . THR A 1 93 ? 2.678 8.102 -1.501 1 94.06 93 THR A C 1
ATOM 750 O O . THR A 1 93 ? 1.875 8.234 -0.574 1 94.06 93 THR A O 1
ATOM 753 N N . TYR A 1 94 ? 3.713 7.234 -1.519 1 90.75 94 TYR A N 1
ATOM 754 C CA . TYR A 1 94 ? 3.908 6.434 -0.314 1 90.75 94 TYR A CA 1
ATOM 755 C C . TYR A 1 94 ? 4.129 7.324 0.902 1 90.75 94 TYR A C 1
ATOM 757 O O . TYR A 1 94 ? 4.746 8.391 0.797 1 90.75 94 TYR A O 1
ATOM 765 N N . GLY A 1 95 ? 3.596 6.926 2.025 1 92.19 95 GLY A N 1
ATOM 766 C CA . GLY A 1 95 ? 3.695 7.676 3.268 1 92.19 95 GLY A CA 1
ATOM 767 C C . GLY A 1 95 ? 2.449 8.484 3.578 1 92.19 95 GLY A C 1
ATOM 768 O O . GLY A 1 95 ? 2.242 8.906 4.719 1 92.19 95 GLY A O 1
ATOM 769 N N . TYR A 1 96 ? 1.718 8.734 2.545 1 95.25 96 TYR A N 1
ATOM 770 C CA . TYR A 1 96 ? 0.514 9.539 2.736 1 95.25 96 TYR A CA 1
ATOM 771 C C . TYR A 1 96 ? -0.739 8.703 2.488 1 95.25 96 TYR A C 1
ATOM 773 O O . TYR A 1 96 ? -1.847 9.125 2.838 1 95.25 96 TYR A O 1
ATOM 781 N N . MET A 1 97 ? -0.555 7.57 1.827 1 93.81 97 MET A N 1
ATOM 782 C CA . MET A 1 97 ? -1.704 6.746 1.468 1 93.81 97 MET A CA 1
ATOM 783 C C . MET A 1 97 ? -2.289 6.062 2.699 1 93.81 97 MET A C 1
ATOM 785 O O . MET A 1 97 ? -1.549 5.574 3.553 1 93.81 97 MET A O 1
ATOM 789 N N . SER A 1 98 ? -3.594 6.066 2.748 1 94.38 98 SER A N 1
ATOM 790 C CA . SER A 1 98 ? -4.266 5.402 3.861 1 94.38 98 SER A CA 1
ATOM 791 C C . SER A 1 98 ? -4.18 3.885 3.734 1 94.38 98 SER A C 1
ATOM 793 O O . SER A 1 98 ? -3.99 3.357 2.635 1 94.38 98 SER A O 1
ATOM 795 N N . PRO A 1 99 ? -4.332 3.203 4.859 1 91.12 99 PRO A N 1
ATOM 796 C CA . PRO A 1 99 ? -4.211 1.743 4.836 1 91.12 99 PRO A CA 1
ATOM 797 C C . PRO A 1 99 ? -5.254 1.08 3.938 1 91.12 99 PRO A C 1
ATOM 799 O O . PRO A 1 99 ? -4.918 0.216 3.125 1 91.12 99 PRO A O 1
ATOM 802 N N . GLU A 1 100 ? -6.531 1.463 4.008 1 91 100 GLU A N 1
ATOM 803 C CA . GLU A 1 100 ? -7.586 0.823 3.227 1 91 100 GLU A CA 1
ATOM 804 C C . GLU A 1 100 ? -7.395 1.071 1.733 1 91 100 GLU A C 1
ATOM 806 O O . GLU A 1 100 ? -7.754 0.232 0.907 1 91 100 GLU A O 1
ATOM 811 N N . TYR A 1 101 ? -6.82 2.16 1.398 1 93.12 101 TYR A N 1
ATOM 812 C CA . TYR A 1 101 ? -6.539 2.447 -0.004 1 93.12 101 TYR A CA 1
ATOM 813 C C . TYR A 1 101 ? -5.344 1.638 -0.496 1 93.12 101 TYR A C 1
ATOM 815 O O . TYR A 1 101 ? -5.426 0.963 -1.525 1 93.12 101 TYR A O 1
ATOM 823 N N . ALA A 1 102 ? -4.234 1.683 0.255 1 89.12 102 ALA A N 1
ATOM 824 C CA . ALA A 1 102 ? -2.988 1.024 -0.126 1 89.12 102 ALA A CA 1
ATOM 825 C C . ALA A 1 102 ? -3.168 -0.489 -0.206 1 89.12 102 ALA A C 1
ATOM 827 O O . ALA A 1 102 ? -2.576 -1.146 -1.064 1 89.12 102 ALA A O 1
ATOM 828 N N . ILE A 1 103 ? -4.008 -1.013 0.606 1 84.12 103 ILE A N 1
ATOM 829 C CA . ILE A 1 103 ? -4.094 -2.463 0.74 1 84.12 103 ILE A CA 1
ATOM 830 C C . ILE A 1 103 ? -5.266 -2.988 -0.085 1 84.12 103 ILE A C 1
ATOM 832 O O . ILE A 1 103 ? -5.156 -4.035 -0.731 1 84.12 103 ILE A O 1
ATOM 836 N N . ASP A 1 104 ? -6.402 -2.182 -0.077 1 86.81 104 ASP A N 1
ATOM 837 C CA . ASP A 1 104 ? -7.629 -2.734 -0.648 1 86.81 104 ASP A CA 1
ATOM 838 C C . ASP A 1 104 ? -8.117 -1.887 -1.819 1 86.81 104 ASP A C 1
ATOM 840 O O . ASP A 1 104 ? -9.117 -2.221 -2.457 1 86.81 104 ASP A O 1
ATOM 844 N N . GLY A 1 105 ? -7.512 -0.834 -2.002 1 90.69 105 GLY A N 1
ATOM 845 C CA . GLY A 1 105 ? -7.938 0.029 -3.092 1 90.69 105 GLY A CA 1
ATOM 846 C C . GLY A 1 105 ? -9.203 0.81 -2.775 1 90.69 105 GLY A C 1
ATOM 847 O O . GLY A 1 105 ? -9.875 1.301 -3.682 1 90.69 105 GLY A O 1
ATOM 848 N N . LEU A 1 106 ? -9.523 0.858 -1.506 1 92.38 106 LEU A N 1
ATOM 849 C CA . LEU A 1 106 ? -10.703 1.594 -1.075 1 92.38 106 LEU A CA 1
ATOM 850 C C . LEU A 1 106 ? -10.344 3.029 -0.701 1 92.38 106 LEU A C 1
ATOM 852 O O . LEU A 1 106 ? -9.391 3.26 0.043 1 92.38 106 LEU A O 1
ATOM 856 N N . PHE A 1 107 ? -11.07 3.982 -1.301 1 94.5 107 PHE A N 1
ATOM 857 C CA . PHE A 1 107 ? -10.797 5.355 -0.894 1 94.5 107 PHE A CA 1
ATOM 858 C C . PHE A 1 107 ? -12.094 6.113 -0.64 1 94.5 107 PHE A C 1
ATOM 860 O O . PHE A 1 107 ? -13.141 5.777 -1.203 1 94.5 107 PHE A O 1
ATOM 867 N N . SER A 1 108 ? -12.078 7.02 0.231 1 96.12 108 SER A N 1
ATOM 868 C CA . SER A 1 108 ? -13.156 7.906 0.657 1 96.12 108 SER A CA 1
ATOM 869 C C . SER A 1 108 ? -12.609 9.227 1.18 1 96.12 108 SER A C 1
ATOM 871 O O . SER A 1 108 ? -11.406 9.477 1.128 1 96.12 108 SER A O 1
ATOM 873 N N . VAL A 1 109 ? -13.508 10.062 1.631 1 96.75 109 VAL A N 1
ATOM 874 C CA . VAL A 1 109 ? -13.07 11.32 2.236 1 96.75 109 VAL A CA 1
ATOM 875 C C . VAL A 1 109 ? -12.141 11.031 3.408 1 96.75 109 VAL A C 1
ATOM 877 O O . VAL A 1 109 ? -11.258 11.844 3.717 1 96.75 109 VAL A O 1
ATOM 880 N N . LYS A 1 110 ? -12.266 9.812 3.994 1 97.5 110 LYS A N 1
ATOM 881 C CA . LYS A 1 110 ? -11.453 9.453 5.152 1 97.5 110 LYS A CA 1
ATOM 882 C C . LYS A 1 110 ? -10.008 9.188 4.754 1 97.5 110 LYS A C 1
ATOM 884 O O . LYS A 1 110 ? -9.109 9.234 5.594 1 97.5 110 LYS A O 1
ATOM 889 N N . SER A 1 111 ? -9.797 8.859 3.461 1 97.31 111 SER A N 1
ATOM 890 C CA . SER A 1 111 ? -8.43 8.734 2.963 1 97.31 111 SER A CA 1
ATOM 891 C C . SER A 1 111 ? -7.711 10.086 2.979 1 97.31 111 SER A C 1
ATOM 893 O O . SER A 1 111 ? -6.535 10.164 3.336 1 97.31 111 SER A O 1
ATOM 895 N N . ASP A 1 112 ? -8.453 11.133 2.631 1 98.25 112 ASP A N 1
ATOM 896 C CA . ASP A 1 112 ? -7.91 12.492 2.709 1 98.25 112 ASP A CA 1
ATOM 897 C C . ASP A 1 112 ? -7.629 12.883 4.156 1 98.25 112 ASP A C 1
ATOM 899 O O . ASP A 1 112 ? -6.637 13.562 4.438 1 98.25 112 ASP A O 1
ATOM 903 N N . VAL A 1 113 ? -8.523 12.445 5.027 1 98.62 113 VAL A N 1
ATOM 904 C CA . VAL A 1 113 ? -8.359 12.734 6.445 1 98.62 113 VAL A CA 1
ATOM 905 C C . VAL A 1 113 ? -7.062 12.117 6.957 1 98.62 113 VAL A C 1
ATOM 907 O O . VAL A 1 113 ? -6.316 12.75 7.707 1 98.62 113 VAL A O 1
ATOM 910 N N . PHE A 1 114 ? -6.828 10.906 6.531 1 98.25 114 PHE A N 1
ATOM 911 C CA . PHE A 1 114 ? -5.586 10.242 6.895 1 98.25 114 PHE A CA 1
ATOM 912 C C . PHE A 1 114 ? -4.379 11.047 6.438 1 98.25 114 PHE A C 1
ATOM 914 O O . PHE A 1 114 ? -3.479 11.336 7.227 1 98.25 114 PHE A O 1
ATOM 921 N N . SER A 1 115 ? -4.34 11.445 5.156 1 98.06 115 SER A N 1
ATOM 922 C CA . SER A 1 115 ? -3.24 12.219 4.59 1 98.06 115 SER A CA 1
ATOM 923 C C . SER A 1 115 ? -3.049 13.539 5.336 1 98.06 115 SER A C 1
ATOM 925 O O . SER A 1 115 ? -1.918 13.984 5.535 1 98.06 115 SER A O 1
ATOM 927 N N . PHE A 1 116 ? -4.16 14.156 5.715 1 98.75 116 PHE A N 1
ATOM 928 C CA . PHE A 1 116 ? -4.105 15.391 6.492 1 98.75 116 PHE A CA 1
ATOM 929 C C . PHE A 1 116 ? -3.375 15.164 7.809 1 98.75 116 PHE A C 1
ATOM 931 O O . PHE A 1 116 ? -2.52 15.961 8.195 1 98.75 116 PHE A O 1
ATOM 938 N N . GLY A 1 117 ? -3.752 14.078 8.539 1 98.62 117 GLY A N 1
ATOM 939 C CA . GLY A 1 117 ? -3.072 13.758 9.781 1 98.62 117 GLY A CA 1
ATOM 940 C C . GLY A 1 117 ? -1.572 13.602 9.625 1 98.62 117 GLY A C 1
ATOM 941 O O . GLY A 1 117 ? -0.802 14.094 10.453 1 98.62 117 GLY A O 1
ATOM 942 N N . VAL A 1 118 ? -1.189 12.922 8.531 1 97.38 118 VAL A N 1
ATOM 943 C CA . VAL A 1 118 ? 0.231 12.758 8.234 1 97.38 118 VAL A CA 1
ATOM 944 C C . VAL A 1 118 ? 0.882 14.125 8.062 1 97.38 118 VAL A C 1
ATOM 946 O O . VAL A 1 118 ? 1.934 14.398 8.648 1 97.38 118 VAL A O 1
ATOM 949 N N . LEU A 1 119 ? 0.27 14.961 7.301 1 96.94 119 LEU A N 1
ATOM 950 C CA . LEU A 1 119 ? 0.779 16.297 7.012 1 96.94 119 LEU A CA 1
ATOM 951 C C . LEU A 1 119 ? 0.954 17.109 8.297 1 96.94 119 LEU A C 1
ATOM 953 O O . LEU A 1 119 ? 1.969 17.781 8.477 1 96.94 119 LEU A O 1
ATOM 957 N N . VAL A 1 120 ? -0.008 17.016 9.164 1 97.75 120 VAL A N 1
ATOM 958 C CA . VAL A 1 120 ? 0.051 17.766 10.422 1 97.75 120 VAL A CA 1
ATOM 959 C C . VAL A 1 120 ? 1.259 17.297 11.234 1 97.75 120 VAL A C 1
ATOM 961 O O . VAL A 1 120 ? 2.004 18.125 11.773 1 97.75 120 VAL A O 1
ATOM 964 N N . LEU A 1 121 ? 1.472 16.031 11.336 1 97.06 121 LEU A N 1
ATOM 965 C CA . LEU A 1 121 ? 2.611 15.5 12.078 1 97.06 121 LEU A CA 1
ATOM 966 C C . LEU A 1 121 ? 3.926 15.961 11.453 1 97.06 121 LEU A C 1
ATOM 968 O O . LEU A 1 121 ? 4.887 16.25 12.172 1 97.06 121 LEU A O 1
ATOM 972 N N . GLU A 1 122 ? 3.924 16 10.148 1 95.62 122 GLU A N 1
ATOM 973 C CA . GLU A 1 122 ? 5.113 16.5 9.469 1 95.62 122 GLU A CA 1
ATOM 974 C C . GLU A 1 122 ? 5.359 17.969 9.789 1 95.62 122 GLU A C 1
ATOM 976 O O . GLU A 1 122 ? 6.496 18.375 10.031 1 95.62 122 GLU A O 1
ATOM 981 N N . ILE A 1 123 ? 4.328 18.766 9.797 1 94.5 123 ILE A N 1
ATOM 982 C CA . ILE A 1 123 ? 4.445 20.188 10.055 1 94.5 123 ILE A CA 1
ATOM 983 C C . ILE A 1 123 ? 4.91 20.422 11.492 1 94.5 123 ILE A C 1
ATOM 985 O O . ILE A 1 123 ? 5.781 21.25 11.742 1 94.5 123 ILE A O 1
ATOM 989 N N . VAL A 1 124 ? 4.383 19.672 12.438 1 95.31 124 VAL A N 1
ATOM 990 C CA . VAL A 1 124 ? 4.711 19.812 13.852 1 95.31 124 VAL A CA 1
ATOM 991 C C . VAL A 1 124 ? 6.156 19.391 14.094 1 95.31 124 VAL A C 1
ATOM 993 O O . VAL A 1 124 ? 6.887 20.047 14.844 1 95.31 124 VAL A O 1
ATOM 996 N N . SER A 1 125 ? 6.559 18.328 13.461 1 94.31 125 SER A N 1
ATOM 997 C CA . SER A 1 125 ? 7.848 17.719 13.766 1 94.31 125 SER A CA 1
ATOM 998 C C . SER A 1 125 ? 8.953 18.297 12.898 1 94.31 125 SER A C 1
ATOM 1000 O O . SER A 1 125 ? 10.141 18.188 13.227 1 94.31 125 SER A O 1
ATOM 1002 N N . GLY A 1 126 ? 8.531 18.812 11.742 1 91.56 126 GLY A N 1
ATOM 1003 C CA . GLY A 1 126 ? 9.516 19.266 10.773 1 91.56 126 GLY A CA 1
ATOM 1004 C C . GLY A 1 126 ? 10.211 18.125 10.062 1 91.56 126 GLY A C 1
ATOM 1005 O O . GLY A 1 126 ? 11.281 18.312 9.477 1 91.56 126 GLY A O 1
ATOM 1006 N N . ARG A 1 127 ? 9.68 16.938 10.188 1 92.12 127 ARG A N 1
ATOM 1007 C CA . ARG A 1 127 ? 10.242 15.75 9.57 1 92.12 127 ARG A CA 1
ATOM 1008 C C . ARG A 1 127 ? 9.227 15.07 8.656 1 92.12 127 ARG A C 1
ATOM 1010 O O . ARG A 1 127 ? 8.039 15.016 8.984 1 92.12 127 ARG A O 1
ATOM 1017 N N . LYS A 1 128 ? 9.742 14.594 7.547 1 91.69 128 LYS A N 1
ATOM 1018 C CA . LYS A 1 128 ? 8.875 13.867 6.621 1 91.69 128 LYS A CA 1
ATOM 1019 C C . LYS A 1 128 ? 8.602 12.453 7.121 1 91.69 128 LYS A C 1
ATOM 1021 O O . LYS A 1 128 ? 9.477 11.812 7.703 1 91.69 128 LYS A O 1
ATOM 1026 N N . ASN A 1 129 ? 7.391 12.016 6.867 1 92.81 129 ASN A N 1
ATOM 1027 C CA . ASN A 1 129 ? 7.074 10.625 7.184 1 92.81 129 ASN A CA 1
ATOM 1028 C C . ASN A 1 129 ? 7.85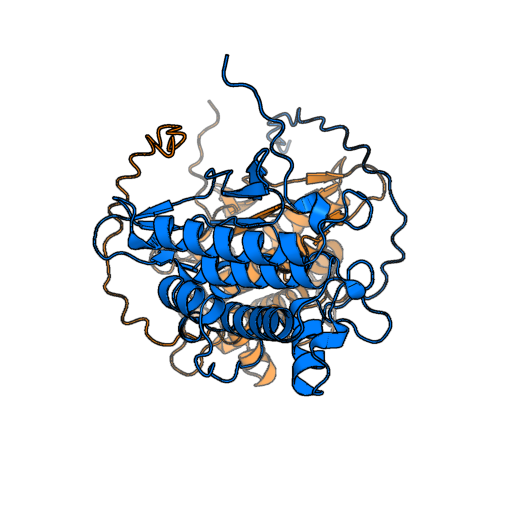9 9.664 6.297 1 92.81 129 ASN A C 1
ATOM 1030 O O . ASN A 1 129 ? 8.359 8.648 6.777 1 92.81 129 ASN A O 1
ATOM 1034 N N . ARG A 1 130 ? 7.895 10.07 5.039 1 87.5 130 ARG A N 1
ATOM 1035 C CA . ARG A 1 130 ? 8.656 9.25 4.098 1 87.5 130 ARG A CA 1
ATOM 1036 C C . ARG A 1 130 ? 10.125 9.188 4.488 1 87.5 130 ARG A C 1
ATOM 1038 O O . ARG A 1 130 ? 10.773 10.227 4.656 1 87.5 130 ARG A O 1
ATOM 1045 N N . GLY A 1 131 ? 10.633 7.996 4.68 1 83.5 131 GLY A N 1
ATOM 1046 C CA . GLY A 1 131 ? 12.047 7.852 4.969 1 83.5 131 GLY A CA 1
ATOM 1047 C C . GLY A 1 131 ? 12.398 8.188 6.402 1 83.5 131 GLY A C 1
ATOM 1048 O O . GLY A 1 131 ? 13.578 8.305 6.746 1 83.5 131 GLY A O 1
ATOM 1049 N N . PHE A 1 132 ? 11.391 8.43 7.215 1 89.56 132 PHE A N 1
ATOM 1050 C CA . PHE A 1 132 ? 11.633 8.758 8.617 1 89.56 132 PHE A CA 1
ATOM 1051 C C . PHE A 1 132 ? 12.508 7.703 9.273 1 89.56 132 PHE A C 1
ATOM 1053 O O . PHE A 1 132 ? 12.289 6.504 9.094 1 89.56 132 PHE A O 1
ATOM 1060 N N . ARG A 1 133 ? 13.492 8.172 9.977 1 87.5 133 ARG A N 1
ATOM 1061 C CA . ARG A 1 133 ? 14.383 7.301 10.734 1 87.5 133 ARG A CA 1
ATOM 1062 C C . ARG A 1 133 ? 14.641 7.867 12.133 1 87.5 133 ARG A C 1
ATOM 1064 O O . ARG A 1 133 ? 14.672 9.086 12.32 1 87.5 133 ARG A O 1
ATOM 1071 N N . HIS A 1 134 ? 14.672 7.055 13.016 1 89.38 134 HIS A N 1
ATOM 1072 C CA . HIS A 1 134 ? 14.992 7.406 14.398 1 89.38 134 HIS A CA 1
ATOM 1073 C C . HIS A 1 134 ? 16.078 6.492 14.961 1 89.38 134 HIS A C 1
ATOM 1075 O O . HIS A 1 134 ? 16.125 5.309 14.617 1 89.38 134 HIS A O 1
ATOM 1081 N N . ALA A 1 135 ? 16.922 6.953 15.789 1 89.62 135 ALA A N 1
ATOM 1082 C CA . ALA A 1 135 ? 18.078 6.246 16.312 1 89.62 135 ALA A CA 1
ATOM 1083 C C . ALA A 1 135 ? 17.656 5.078 17.203 1 89.62 135 ALA A C 1
ATOM 1085 O O . ALA A 1 135 ? 18.328 4.043 17.234 1 89.62 135 ALA A O 1
ATOM 1086 N N . GLU A 1 136 ? 16.562 5.227 17.875 1 89.75 136 GLU A N 1
ATOM 1087 C CA . GLU A 1 136 ? 16.234 4.301 18.953 1 89.75 136 GLU A CA 1
ATOM 1088 C C . GLU A 1 136 ? 15.195 3.283 18.5 1 89.75 136 GLU A C 1
ATOM 1090 O O . GLU A 1 136 ? 14.945 2.301 19.203 1 89.75 136 GLU A O 1
ATOM 1095 N N . HIS A 1 137 ? 14.523 3.574 17.422 1 88.62 137 HIS A N 1
ATOM 1096 C CA . HIS A 1 137 ? 13.492 2.643 16.984 1 88.62 137 HIS A CA 1
ATOM 1097 C C . HIS A 1 137 ? 13.32 2.693 15.469 1 88.62 137 HIS A C 1
ATOM 1099 O O . HIS A 1 137 ? 13.891 3.562 14.805 1 88.62 137 HIS A O 1
ATOM 1105 N N . LYS A 1 138 ? 12.531 1.781 14.883 1 85.75 138 LYS A N 1
ATOM 1106 C CA . LYS A 1 138 ? 12.359 1.654 13.438 1 85.75 138 LYS A CA 1
ATOM 1107 C C . LYS A 1 138 ? 10.953 2.061 13.016 1 85.75 138 LYS A C 1
ATOM 1109 O O . LYS A 1 138 ? 10.453 1.606 11.984 1 85.75 138 LYS A O 1
ATOM 1114 N N . LEU A 1 139 ? 10.32 2.889 13.797 1 89.19 139 LEU A N 1
ATOM 1115 C CA . LEU A 1 139 ? 8.969 3.35 13.492 1 89.19 139 LEU A CA 1
ATOM 1116 C C . LEU A 1 139 ? 9 4.477 12.469 1 89.19 139 LEU A C 1
ATOM 1118 O O . LEU A 1 139 ? 10 5.191 12.352 1 89.19 139 LEU A O 1
ATOM 1122 N N . ASN A 1 140 ? 7.914 4.5 11.719 1 91 140 ASN A N 1
ATOM 1123 C CA . ASN A 1 140 ? 7.738 5.703 10.914 1 91 140 ASN A CA 1
ATOM 1124 C C . ASN A 1 140 ? 7.293 6.891 11.766 1 91 140 ASN A C 1
ATOM 1126 O O . ASN A 1 140 ? 7.211 6.785 12.984 1 91 140 ASN A O 1
ATOM 1130 N N . LEU A 1 141 ? 7.02 8.008 11.133 1 94.44 141 LEU A N 1
ATOM 1131 C CA . LEU A 1 141 ? 6.699 9.227 11.875 1 94.44 141 LEU A CA 1
ATOM 1132 C C . LEU A 1 141 ? 5.414 9.055 12.672 1 94.44 141 LEU A C 1
ATOM 1134 O O . LEU A 1 141 ? 5.312 9.539 13.805 1 94.44 141 LEU A O 1
ATOM 1138 N N . LEU A 1 142 ? 4.379 8.383 12.094 1 95.88 142 LEU A N 1
ATOM 1139 C CA . LEU A 1 142 ? 3.121 8.148 12.797 1 95.88 142 LEU A CA 1
ATOM 1140 C C . LEU A 1 142 ? 3.35 7.301 14.047 1 95.88 142 LEU A C 1
ATOM 1142 O O . LEU A 1 142 ? 2.842 7.629 15.117 1 95.88 142 LEU A O 1
ATOM 1146 N N . GLY A 1 143 ? 4.164 6.273 13.859 1 94.12 143 GLY A N 1
ATOM 1147 C CA . GLY A 1 143 ? 4.508 5.426 14.992 1 94.12 143 GLY A CA 1
ATOM 1148 C C . GLY A 1 143 ? 5.285 6.156 16.062 1 94.12 143 GLY A C 1
ATOM 1149 O O . GLY A 1 143 ? 5.051 5.949 17.266 1 94.12 143 GLY A O 1
ATOM 1150 N N . HIS A 1 144 ? 6.199 6.953 15.641 1 95.5 144 HIS A N 1
ATOM 1151 C CA . HIS A 1 144 ? 6.984 7.742 16.578 1 95.5 144 HIS A CA 1
ATOM 1152 C C . HIS A 1 144 ? 6.098 8.688 17.375 1 95.5 144 HIS A C 1
ATOM 1154 O O . HIS A 1 144 ? 6.211 8.766 18.609 1 95.5 144 HIS A O 1
ATOM 1160 N N . ALA A 1 145 ? 5.211 9.375 16.703 1 97.25 145 ALA A N 1
ATOM 1161 C CA . ALA A 1 145 ? 4.277 10.281 17.359 1 97.25 145 ALA A CA 1
ATOM 1162 C C . ALA A 1 145 ? 3.396 9.539 18.359 1 97.25 145 ALA A C 1
ATOM 1164 O O . ALA A 1 145 ? 3.17 10.016 19.469 1 97.25 145 ALA A O 1
ATOM 1165 N N . TRP A 1 146 ? 2.951 8.414 17.953 1 96.69 146 TRP A N 1
ATOM 1166 C CA . TRP A 1 146 ? 2.104 7.586 18.812 1 96.69 146 TRP A CA 1
ATOM 1167 C C . TRP A 1 146 ? 2.865 7.125 20.047 1 96.69 146 TRP A C 1
ATOM 1169 O O . TRP A 1 146 ? 2.346 7.191 21.172 1 96.69 146 TRP A O 1
ATOM 1179 N N . MET A 1 147 ? 4.035 6.656 19.844 1 95.81 147 MET A N 1
ATOM 1180 C CA . MET A 1 147 ? 4.883 6.223 20.953 1 95.81 147 MET A CA 1
ATOM 1181 C C . MET A 1 147 ? 5.078 7.348 21.969 1 95.81 147 MET A C 1
ATOM 1183 O O . MET A 1 147 ? 4.895 7.145 23.172 1 95.81 147 MET A O 1
ATOM 1187 N N . LEU A 1 148 ? 5.426 8.508 21.484 1 97.06 148 LEU A N 1
ATOM 1188 C CA . LEU A 1 148 ? 5.641 9.656 22.359 1 97.06 148 LEU A CA 1
ATOM 1189 C C . LEU A 1 148 ? 4.363 10.008 23.109 1 97.06 148 LEU A C 1
ATOM 1191 O O . LEU A 1 148 ? 4.41 10.328 24.312 1 97.06 148 LEU A O 1
ATOM 1195 N N . HIS A 1 149 ? 3.254 9.953 22.438 1 96.88 149 HIS A N 1
ATOM 1196 C CA . HIS A 1 149 ? 1.96 10.234 23.047 1 96.88 149 HIS A CA 1
ATOM 1197 C C . HIS A 1 149 ? 1.646 9.25 24.172 1 96.88 149 HIS A C 1
ATOM 1199 O O . HIS A 1 149 ? 1.237 9.656 25.25 1 96.88 149 HIS A O 1
ATOM 1205 N N . LYS A 1 150 ? 1.877 8.016 23.938 1 95.88 150 LYS A N 1
ATOM 1206 C CA . LYS A 1 150 ? 1.609 6.969 24.906 1 95.88 150 LYS A CA 1
ATOM 1207 C C . LYS A 1 150 ? 2.51 7.121 26.141 1 95.88 150 LYS A C 1
ATOM 1209 O O . LYS A 1 150 ? 2.1 6.816 27.25 1 95.88 150 LYS A O 1
ATOM 1214 N N . GLU A 1 151 ? 3.658 7.625 25.906 1 96.38 151 GLU A N 1
ATOM 1215 C CA . GLU A 1 151 ? 4.637 7.793 26.969 1 96.38 151 GLU A CA 1
ATOM 1216 C C . GLU A 1 151 ? 4.418 9.102 27.719 1 96.38 151 GLU A C 1
ATOM 1218 O O . GLU A 1 151 ? 5.152 9.422 28.656 1 96.38 151 GLU A O 1
ATOM 1223 N N . GLY A 1 152 ? 3.508 9.922 27.312 1 96.19 152 GLY A N 1
ATOM 1224 C CA . GLY A 1 152 ? 3.207 11.18 27.984 1 96.19 152 GLY A CA 1
ATOM 1225 C C . GLY A 1 152 ? 4.172 12.289 27.625 1 96.19 152 GLY A C 1
ATOM 1226 O O . GLY A 1 152 ? 4.348 13.242 28.391 1 96.19 152 GLY A O 1
ATOM 1227 N N . ARG A 1 153 ? 4.891 12.125 26.5 1 97.38 153 ARG A N 1
ATOM 1228 C CA . ARG A 1 153 ? 5.855 13.133 26.062 1 97.38 153 ARG A CA 1
ATOM 1229 C C . ARG A 1 153 ? 5.578 13.57 24.625 1 97.38 153 ARG A C 1
ATOM 1231 O O . ARG A 1 153 ? 6.484 13.562 23.797 1 97.38 153 ARG A O 1
ATOM 1238 N N . PRO A 1 154 ? 4.332 13.914 24.297 1 97.5 154 PRO A N 1
ATOM 1239 C CA . PRO A 1 154 ? 4.012 14.281 22.922 1 97.5 154 PRO A CA 1
ATOM 1240 C C . PRO A 1 154 ? 4.801 15.5 22.438 1 97.5 154 PRO A C 1
ATOM 1242 O O . PRO A 1 154 ? 5.07 15.625 21.234 1 97.5 154 PRO A O 1
ATOM 1245 N N . LEU A 1 155 ? 5.195 16.391 23.297 1 97.06 155 LEU A N 1
ATOM 1246 C CA . LEU A 1 155 ? 5.879 17.625 22.922 1 97.06 155 LEU A CA 1
ATOM 1247 C C . LEU A 1 155 ? 7.285 17.328 22.406 1 97.06 155 LEU A C 1
ATOM 1249 O O . LEU A 1 155 ? 7.902 18.188 21.766 1 97.06 155 LEU A O 1
ATOM 1253 N N . ASP A 1 156 ? 7.867 16.094 22.688 1 96.75 156 ASP A N 1
ATOM 1254 C CA . ASP A 1 156 ? 9.164 15.688 22.156 1 96.75 156 ASP A CA 1
ATOM 1255 C C . ASP A 1 156 ? 9.125 15.555 20.625 1 96.75 156 ASP A C 1
ATOM 1257 O O . ASP A 1 156 ? 10.164 15.469 19.984 1 96.75 156 ASP A O 1
ATOM 1261 N N . LEU A 1 157 ? 7.926 15.664 20.062 1 96.5 157 LEU A N 1
ATOM 1262 C CA . LEU A 1 157 ? 7.75 15.562 18.609 1 96.5 157 LEU A CA 1
ATOM 1263 C C . LEU A 1 157 ? 8.102 16.875 17.938 1 96.5 157 LEU A C 1
ATOM 1265 O O . LEU A 1 157 ? 8.398 16.906 16.734 1 96.5 157 LEU A O 1
ATOM 1269 N N . ILE A 1 158 ? 8.102 17.922 18.609 1 94.75 158 ILE A N 1
ATOM 1270 C CA . ILE A 1 158 ? 8.195 19.281 18.062 1 94.75 158 ILE A CA 1
ATOM 1271 C C . ILE A 1 158 ? 9.539 19.453 17.359 1 94.75 158 ILE A C 1
ATOM 1273 O O . ILE A 1 158 ? 10.57 19 17.844 1 94.75 158 ILE A O 1
ATOM 1277 N N . ASP A 1 159 ? 9.469 20.047 16.25 1 89.88 159 ASP A N 1
ATOM 1278 C CA . ASP A 1 159 ? 10.664 20.562 15.602 1 89.88 159 ASP A CA 1
ATOM 1279 C C . ASP A 1 159 ? 11.461 21.469 16.547 1 89.88 159 ASP A C 1
ATOM 1281 O O . ASP A 1 159 ? 10.984 22.531 16.938 1 89.88 159 ASP A O 1
ATOM 1285 N N . GLU A 1 160 ? 12.609 21.078 16.812 1 88.38 160 GLU A N 1
ATOM 1286 C CA . GLU A 1 160 ? 13.445 21.797 17.766 1 88.38 160 GLU A CA 1
ATOM 1287 C C . GLU A 1 160 ? 13.719 23.219 17.312 1 88.38 160 GLU A C 1
ATOM 1289 O O . GLU A 1 160 ? 13.891 24.125 18.125 1 88.38 160 GLU A O 1
ATOM 1294 N N . SER A 1 161 ? 13.656 23.453 16.062 1 86.38 161 SER A N 1
ATOM 1295 C CA . SER A 1 161 ? 14.016 24.75 15.508 1 86.38 161 SER A CA 1
ATOM 1296 C C . SER A 1 161 ? 12.938 25.797 15.789 1 86.38 161 SER A C 1
ATOM 1298 O O . SER A 1 161 ? 13.188 27 15.688 1 86.38 161 SER A O 1
ATOM 1300 N N . ILE A 1 162 ? 11.742 25.312 16.234 1 87 162 ILE A N 1
ATOM 1301 C CA . ILE A 1 162 ? 10.672 26.297 16.391 1 87 162 ILE A CA 1
ATOM 1302 C C . ILE A 1 162 ? 10.109 26.219 17.812 1 87 162 ILE A C 1
ATOM 1304 O O . ILE A 1 162 ? 9.062 26.797 18.109 1 87 162 ILE A O 1
ATOM 1308 N N . VAL A 1 163 ? 10.773 25.562 18.672 1 88.38 163 VAL A N 1
ATOM 1309 C CA . VAL A 1 163 ? 10.25 25.234 19.984 1 88.38 163 VAL A CA 1
ATOM 1310 C C . VAL A 1 163 ? 9.961 26.531 20.766 1 88.38 163 VAL A C 1
ATOM 1312 O O . VAL A 1 163 ? 8.977 26.609 21.5 1 88.38 163 VAL A O 1
ATOM 1315 N N . ASP A 1 164 ? 10.672 27.531 20.516 1 89.44 164 ASP A N 1
ATOM 1316 C CA . ASP A 1 164 ? 10.555 28.766 21.281 1 89.44 164 ASP A CA 1
ATOM 1317 C C . ASP A 1 164 ? 9.312 29.547 20.875 1 89.44 164 ASP A C 1
ATOM 1319 O O . ASP A 1 164 ? 8.836 30.406 21.625 1 89.44 164 ASP A O 1
ATOM 1323 N N . SER A 1 165 ? 8.828 29.281 19.734 1 89.62 165 SER A N 1
ATOM 1324 C CA . SER A 1 165 ? 7.672 30.016 19.219 1 89.62 165 SER A CA 1
ATOM 1325 C C . SER A 1 165 ? 6.379 29.25 19.484 1 89.62 165 SER A C 1
ATOM 1327 O O . SER A 1 165 ? 5.289 29.734 19.203 1 89.62 165 SER A O 1
ATOM 1329 N N . CYS A 1 166 ? 6.461 28.109 20.141 1 92.44 166 CYS A N 1
ATOM 1330 C CA . CYS A 1 166 ? 5.332 27.188 20.203 1 92.44 166 CYS A CA 1
ATOM 1331 C C . CYS A 1 166 ? 4.363 27.594 21.312 1 92.44 166 CYS A C 1
ATOM 1333 O O . CYS A 1 166 ? 4.785 28 22.391 1 92.44 166 CYS A O 1
ATOM 1335 N N . ILE A 1 167 ? 3.121 27.641 20.969 1 95.19 167 ILE A N 1
ATOM 1336 C CA . ILE A 1 167 ? 2.053 27.625 21.969 1 95.19 167 ILE A CA 1
ATOM 1337 C C . ILE A 1 167 ? 1.681 26.188 22.312 1 95.19 167 ILE A C 1
ATOM 1339 O O . ILE A 1 167 ? 1.088 25.484 21.5 1 95.19 167 ILE A O 1
ATOM 1343 N N . ILE A 1 168 ? 1.959 25.797 23.469 1 95 168 ILE A N 1
ATOM 1344 C CA . ILE A 1 168 ? 1.935 24.406 23.906 1 95 168 ILE A CA 1
ATOM 1345 C C . ILE A 1 168 ? 0.549 23.812 23.672 1 95 168 ILE A C 1
ATOM 1347 O O . ILE A 1 168 ? 0.425 22.703 23.141 1 95 168 ILE A O 1
ATOM 1351 N N . SER A 1 169 ? -0.488 24.547 24.062 1 95.5 169 SER A N 1
ATOM 1352 C CA . SER A 1 169 ? -1.845 24.016 23.922 1 95.5 169 SER A CA 1
ATOM 1353 C C . SER A 1 169 ? -2.184 23.75 22.453 1 95.5 169 SER A C 1
ATOM 1355 O O . SER A 1 169 ? -2.828 22.75 22.141 1 95.5 169 SER A O 1
ATOM 1357 N N . GLU A 1 170 ? -1.716 24.609 21.531 1 96.94 170 GLU A N 1
ATOM 1358 C CA . GLU A 1 170 ? -1.962 24.453 20.109 1 96.94 170 GLU A CA 1
ATOM 1359 C C . GLU A 1 170 ? -1.204 23.25 19.547 1 96.94 170 GLU A C 1
ATOM 1361 O O . GLU A 1 170 ? -1.739 22.5 18.734 1 96.94 170 GLU A O 1
ATOM 1366 N N . VAL A 1 171 ? 0.019 23.141 20.031 1 97.06 171 VAL A N 1
ATOM 1367 C CA . VAL A 1 171 ? 0.856 22.047 19.562 1 97.06 171 VAL A CA 1
ATOM 1368 C C . VAL A 1 171 ? 0.26 20.703 20.016 1 97.06 171 VAL A C 1
ATOM 1370 O O . VAL A 1 171 ? 0.088 19.797 19.203 1 97.06 171 VAL A O 1
ATOM 1373 N N . LEU A 1 172 ? -0.108 20.641 21.281 1 96.94 172 LEU A N 1
ATOM 1374 C CA . LEU A 1 172 ? -0.693 19.406 21.812 1 96.94 172 LEU A CA 1
ATOM 1375 C C . LEU A 1 172 ? -1.995 19.078 21.094 1 96.94 172 LEU A C 1
ATOM 1377 O O . LEU A 1 172 ? -2.227 17.922 20.734 1 96.94 172 LEU A O 1
ATOM 1381 N N . ARG A 1 173 ? -2.789 20.109 20.891 1 97.44 173 ARG A N 1
ATOM 1382 C CA .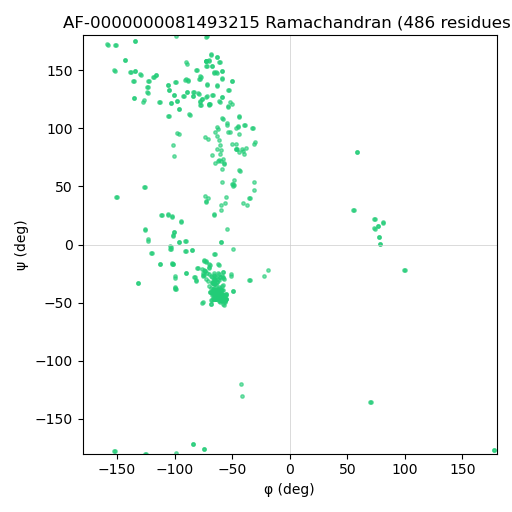 ARG A 1 173 ? -4.051 19.938 20.172 1 97.44 173 ARG A CA 1
ATOM 1383 C C . ARG A 1 173 ? -3.818 19.391 18.766 1 97.44 173 ARG A C 1
ATOM 1385 O O . ARG A 1 173 ? -4.504 18.469 18.328 1 97.44 173 ARG A O 1
ATOM 1392 N N . SER A 1 174 ? -2.844 19.953 18.062 1 98.19 174 SER A N 1
ATOM 1393 C CA . SER A 1 174 ? -2.52 19.547 16.703 1 98.19 174 SER A CA 1
ATOM 1394 C C . SER A 1 174 ? -2.07 18.078 16.656 1 98.19 174 SER A C 1
ATOM 1396 O O . SER A 1 174 ? -2.488 17.328 15.773 1 98.19 174 SER A O 1
ATOM 1398 N N . ILE A 1 175 ? -1.213 17.656 17.609 1 98.25 175 ILE A N 1
ATOM 1399 C CA . ILE A 1 175 ? -0.7 16.297 17.656 1 98.25 175 ILE A CA 1
ATOM 1400 C C . ILE A 1 175 ? -1.848 15.32 17.922 1 98.25 175 ILE A C 1
ATOM 1402 O O . ILE A 1 175 ? -1.968 14.305 17.234 1 98.25 175 ILE A O 1
ATOM 1406 N N . GLU A 1 176 ? -2.711 15.68 18.828 1 98.06 176 GLU A N 1
ATOM 1407 C CA . GLU A 1 176 ? -3.82 14.797 19.188 1 98.06 176 GLU A CA 1
ATOM 1408 C C . GLU A 1 176 ? -4.797 14.641 18.031 1 98.06 176 GLU A C 1
ATOM 1410 O O . GLU A 1 176 ? -5.234 13.531 17.719 1 98.06 176 GLU A O 1
ATOM 1415 N N . VAL A 1 177 ? -5.141 15.727 17.422 1 98.69 177 VAL A N 1
ATOM 1416 C CA . VAL A 1 177 ? -6.043 15.695 16.281 1 98.69 177 VAL A CA 1
ATOM 1417 C C . VAL A 1 177 ? -5.41 14.891 15.148 1 98.69 177 VAL A C 1
ATOM 1419 O O . VAL A 1 177 ? -6.086 14.086 14.5 1 98.69 177 VAL A O 1
ATOM 1422 N N . ALA A 1 178 ? -4.117 15.094 14.883 1 98.69 178 ALA A N 1
ATOM 1423 C CA . ALA A 1 178 ? -3.41 14.344 13.852 1 98.69 178 ALA A CA 1
ATOM 1424 C C . ALA A 1 178 ? -3.475 12.844 14.117 1 98.69 178 ALA A C 1
ATOM 1426 O O . ALA A 1 178 ? -3.721 12.055 13.195 1 98.69 178 ALA A O 1
ATOM 1427 N N . LEU A 1 179 ? -3.279 12.453 15.367 1 98.25 179 LEU A N 1
ATOM 1428 C CA . LEU A 1 179 ? -3.314 11.047 15.734 1 98.25 179 LEU A CA 1
ATOM 1429 C C . LEU A 1 179 ? -4.711 10.469 15.531 1 98.25 179 LEU A C 1
ATOM 1431 O O . LEU A 1 179 ? -4.855 9.297 15.172 1 98.25 179 LEU A O 1
ATOM 1435 N N . LEU A 1 180 ? -5.742 11.258 15.758 1 98.5 180 LEU A N 1
ATOM 1436 C CA . LEU A 1 180 ? -7.105 10.828 15.477 1 98.5 180 LEU A CA 1
ATOM 1437 C C . LEU A 1 180 ? -7.32 10.648 13.977 1 98.5 180 LEU A C 1
ATOM 1439 O O . LEU A 1 180 ? -8.055 9.758 13.547 1 98.5 180 LEU A O 1
ATOM 1443 N N . CYS A 1 181 ? -6.684 11.43 13.18 1 98.69 181 CYS A N 1
ATOM 1444 C CA . CYS A 1 181 ? -6.859 11.414 11.734 1 98.69 181 CYS A CA 1
ATOM 1445 C C . CYS A 1 181 ? -6.156 10.211 11.109 1 98.69 181 CYS A C 1
ATOM 1447 O O . CYS A 1 181 ? -6.566 9.727 10.055 1 98.69 181 CYS A O 1
ATOM 1449 N N . VAL A 1 182 ? -5.098 9.695 11.75 1 97.81 182 VAL A N 1
ATOM 1450 C CA . VAL A 1 182 ? -4.285 8.664 11.117 1 97.81 182 VAL A CA 1
ATOM 1451 C C . VAL A 1 182 ? -4.645 7.293 11.695 1 97.81 182 VAL A C 1
ATOM 1453 O O . VAL A 1 182 ? -3.828 6.367 11.664 1 97.81 182 VAL A O 1
ATOM 1456 N N . GLN A 1 183 ? -5.879 7.188 12.227 1 96.62 183 GLN A N 1
ATOM 1457 C CA . GLN A 1 183 ? -6.363 5.906 12.734 1 96.62 183 GLN A CA 1
ATOM 1458 C C . GLN A 1 183 ? -6.355 4.844 11.641 1 96.62 183 GLN A C 1
ATOM 1460 O O . GLN A 1 183 ? -6.551 5.152 10.469 1 96.62 183 GLN A O 1
ATOM 1465 N N . LYS A 1 184 ? -6.152 3.613 12.055 1 93.06 184 LYS A N 1
ATOM 1466 C CA . LYS A 1 184 ? -6.078 2.492 11.117 1 93.06 184 LYS A CA 1
ATOM 1467 C C . LYS A 1 184 ? -7.387 2.332 10.352 1 93.06 184 LYS A C 1
ATOM 1469 O O . LYS A 1 184 ? -7.383 2.248 9.117 1 93.06 184 LYS A O 1
ATOM 1474 N N . SER A 1 185 ? -8.477 2.328 11.031 1 93.19 185 SER A N 1
ATOM 1475 C CA . SER A 1 185 ? -9.781 2.172 10.406 1 93.19 185 SER A CA 1
ATOM 1476 C C . SER A 1 185 ? -10.367 3.523 10.008 1 93.19 185 SER A C 1
ATOM 1478 O O . SER A 1 185 ? -10.391 4.457 10.812 1 93.19 185 SER A O 1
ATOM 1480 N N . PRO A 1 186 ? -10.828 3.602 8.797 1 95.31 186 PRO A N 1
ATOM 1481 C CA . PRO A 1 186 ? -11.43 4.867 8.383 1 95.31 186 PRO A CA 1
ATOM 1482 C C . PRO A 1 186 ? -12.594 5.289 9.273 1 95.31 186 PRO A C 1
ATOM 1484 O O . PRO A 1 186 ? -12.828 6.484 9.469 1 95.31 186 PRO A O 1
ATOM 1487 N N . GLU A 1 187 ? -13.305 4.348 9.875 1 94.94 187 GLU A N 1
ATOM 1488 C CA . GLU A 1 187 ? -14.469 4.656 10.703 1 94.94 187 GLU A CA 1
ATOM 1489 C C . GLU A 1 187 ? -14.055 5.34 12 1 94.94 187 GLU A C 1
ATOM 1491 O O . GLU A 1 187 ? -14.859 6.027 12.633 1 94.94 187 GLU A O 1
ATOM 1496 N N . ASP A 1 188 ? -12.867 5.191 12.359 1 96.81 188 ASP A N 1
ATOM 1497 C CA . ASP A 1 188 ? -12.367 5.777 13.594 1 96.81 188 ASP A CA 1
ATOM 1498 C C . ASP A 1 188 ? -11.805 7.176 13.352 1 96.81 188 ASP A C 1
ATOM 1500 O O . ASP A 1 188 ? -11.422 7.871 14.297 1 96.81 188 ASP A O 1
ATOM 1504 N N . ARG A 1 189 ? -11.734 7.598 12.133 1 97.88 189 ARG A N 1
ATOM 1505 C CA . ARG A 1 189 ? -11.234 8.93 11.797 1 97.88 189 ARG A CA 1
ATOM 1506 C C . ARG A 1 189 ? -12.367 9.953 11.805 1 97.88 189 ARG A C 1
ATOM 1508 O O . ARG A 1 189 ? -13.484 9.656 11.375 1 97.88 189 ARG A O 1
ATOM 1515 N N . PRO A 1 190 ? -12.125 11.109 12.273 1 98.12 190 PRO A N 1
ATOM 1516 C CA . PRO A 1 190 ? -13.156 12.148 12.234 1 98.12 190 PRO A CA 1
ATOM 1517 C C . PRO A 1 190 ? -13.43 12.656 10.82 1 98.12 190 PRO A C 1
ATOM 1519 O O . PRO A 1 190 ? -12.609 12.461 9.922 1 98.12 190 PRO A O 1
ATOM 1522 N N . LYS A 1 191 ? -14.617 13.234 10.641 1 96.88 191 LYS A N 1
ATOM 1523 C CA . LYS A 1 191 ? -14.867 14.039 9.445 1 96.88 191 LYS A CA 1
ATOM 1524 C C . LYS A 1 191 ? -14.117 15.367 9.516 1 96.88 191 LYS A C 1
ATOM 1526 O O . LYS A 1 191 ? -13.789 15.844 10.602 1 96.88 191 LYS A O 1
ATOM 1531 N N . MET A 1 192 ? -13.891 15.969 8.336 1 97.81 192 MET A N 1
ATOM 1532 C CA . MET A 1 192 ? -13.133 17.219 8.344 1 97.81 192 MET A CA 1
ATOM 1533 C C . MET A 1 192 ? -13.898 18.312 9.086 1 97.81 192 MET A C 1
ATOM 1535 O O . MET A 1 192 ? -13.289 19.203 9.688 1 97.81 192 MET A O 1
ATOM 1539 N N . SER A 1 193 ? -15.211 18.234 9.125 1 97.06 193 SER A N 1
ATOM 1540 C CA . SER A 1 193 ? -15.984 19.188 9.922 1 97.06 193 SER A CA 1
ATOM 1541 C C . SER A 1 193 ? -15.609 19.109 11.398 1 97.06 193 SER A C 1
ATOM 1543 O O . SER A 1 193 ? -15.453 20.141 12.055 1 97.06 193 SER A O 1
ATOM 1545 N N . ASN A 1 194 ? -15.453 17.906 11.883 1 98 194 ASN A N 1
ATOM 1546 C CA . ASN A 1 194 ? -15.031 17.703 13.266 1 98 194 ASN A CA 1
ATOM 1547 C C . ASN A 1 194 ? -13.586 18.156 13.484 1 98 194 ASN A C 1
ATOM 1549 O O . ASN A 1 194 ? -13.258 18.703 14.531 1 98 194 ASN A O 1
ATOM 1553 N N . VAL A 1 195 ? -12.781 17.906 12.477 1 98.69 195 VAL A N 1
ATOM 1554 C CA . VAL A 1 195 ? -11.367 18.281 12.57 1 98.69 195 VAL A CA 1
ATOM 1555 C C . VAL A 1 195 ? -11.25 19.797 12.75 1 98.69 195 VAL A C 1
ATOM 1557 O O . VAL A 1 195 ? -10.523 20.266 13.625 1 98.69 195 VAL A O 1
ATOM 1560 N N . VAL A 1 196 ? -11.977 20.547 11.922 1 98.31 196 VAL A N 1
ATOM 1561 C CA . VAL A 1 196 ? -11.953 22 12 1 98.31 196 VAL A CA 1
ATOM 1562 C C . VAL A 1 196 ? -12.438 22.453 13.375 1 98.31 196 VAL A C 1
ATOM 1564 O O . VAL A 1 196 ? -11.844 23.344 13.992 1 98.31 196 VAL A O 1
ATOM 1567 N N . LEU A 1 197 ? -13.438 21.812 13.844 1 97.69 197 LEU A N 1
ATOM 1568 C CA . LEU A 1 197 ? -13.969 22.125 15.164 1 97.69 197 LEU A CA 1
ATOM 1569 C C . LEU A 1 197 ? -12.945 21.828 16.25 1 97.69 197 LEU A C 1
ATOM 1571 O O . LEU A 1 197 ? -12.711 22.641 17.141 1 97.69 197 LEU A O 1
ATOM 1575 N N . MET A 1 198 ? -12.328 20.688 16.188 1 97.94 198 MET A N 1
ATOM 1576 C CA . MET A 1 198 ? -11.352 20.25 17.188 1 97.94 198 MET A CA 1
ATOM 1577 C C . MET A 1 198 ? -10.156 21.203 17.234 1 97.94 198 MET A C 1
ATOM 1579 O O . MET A 1 198 ? -9.641 21.5 18.312 1 97.94 198 MET A O 1
ATOM 1583 N N . LEU A 1 199 ? -9.734 21.672 16.062 1 97.88 199 LEU A N 1
ATOM 1584 C CA . LEU A 1 199 ? -8.562 22.531 15.992 1 97.88 199 LEU A CA 1
ATOM 1585 C C . LEU A 1 199 ? -8.883 23.938 16.484 1 97.88 199 LEU A C 1
ATOM 1587 O O . LEU A 1 199 ? -8 24.641 16.984 1 97.88 199 LEU A O 1
ATOM 1591 N N . SER A 1 200 ? -10.164 24.328 16.406 1 94.94 200 SER A N 1
ATOM 1592 C CA . SER A 1 200 ? -10.531 25.703 16.688 1 94.94 200 SER A CA 1
ATOM 1593 C C . SER A 1 200 ? -11.18 25.844 18.062 1 94.94 200 SER A C 1
ATOM 1595 O O . SER A 1 200 ? -11.633 26.922 18.438 1 94.94 200 SER A O 1
ATOM 1597 N N . SER A 1 201 ? -11.336 24.75 18.766 1 91.12 201 SER A N 1
ATOM 1598 C CA . SER A 1 201 ? -12.031 24.797 20.047 1 91.12 201 SER A CA 1
ATOM 1599 C C . SER A 1 201 ? -11.281 24.016 21.109 1 91.12 201 SER A C 1
ATOM 1601 O O . SER A 1 201 ? -10.25 23.406 20.828 1 91.12 201 SER A O 1
ATOM 1603 N N . ASP A 1 202 ? -11.805 24.109 22.328 1 90.75 202 ASP A N 1
ATOM 1604 C CA . ASP A 1 202 ? -11.188 23.422 23.453 1 90.75 202 ASP A CA 1
ATOM 1605 C C . ASP A 1 202 ? -12.008 22.203 23.859 1 90.75 202 ASP A C 1
ATOM 1607 O O . ASP A 1 202 ? -11.992 21.797 25.031 1 90.75 202 ASP A O 1
ATOM 1611 N N . ILE A 1 203 ? -12.695 21.75 22.875 1 91.88 203 ILE A N 1
ATOM 1612 C CA . ILE A 1 203 ? -13.508 20.578 23.172 1 91.88 203 ILE A CA 1
ATOM 1613 C C . ILE A 1 203 ? -12.602 19.406 23.547 1 91.88 203 ILE A C 1
ATOM 1615 O O . ILE A 1 203 ? -11.453 19.344 23.109 1 91.88 203 ILE A O 1
ATOM 1619 N N . VAL A 1 204 ? -13.141 18.594 24.422 1 93.62 204 VAL A N 1
ATOM 1620 C CA . VAL A 1 204 ? -12.406 17.391 24.797 1 93.62 204 VAL A CA 1
ATOM 1621 C C . VAL A 1 204 ? -12.305 16.453 23.609 1 93.62 204 VAL A C 1
ATOM 1623 O O . VAL A 1 204 ? -13.297 16.188 22.922 1 93.62 204 VAL A O 1
ATOM 1626 N N . LEU A 1 205 ? -11.125 16.016 23.312 1 95.31 205 LEU A N 1
ATOM 1627 C CA . LEU A 1 205 ? -10.891 15.125 22.188 1 95.31 205 LEU A CA 1
ATOM 1628 C C . LEU A 1 205 ? -11 13.664 22.594 1 95.31 205 LEU A C 1
ATOM 1630 O O . LEU A 1 205 ? -10.609 13.305 23.719 1 95.31 205 LEU A O 1
ATOM 1634 N N . PRO A 1 206 ? -11.562 12.828 21.734 1 94.56 206 PRO A N 1
ATOM 1635 C CA . PRO A 1 206 ? -11.5 11.391 22.016 1 94.56 206 PRO A CA 1
ATOM 1636 C C . PRO A 1 206 ? -10.07 10.867 22.078 1 94.56 206 PRO A C 1
ATOM 1638 O O . PRO A 1 206 ? -9.148 11.5 21.547 1 94.56 206 PRO A O 1
ATOM 1641 N N . GLN A 1 207 ? -9.914 9.742 22.766 1 94.06 207 GLN A N 1
ATOM 1642 C CA . GLN A 1 207 ? -8.586 9.125 22.828 1 94.06 207 GLN A CA 1
ATOM 1643 C C . GLN A 1 207 ? -8.258 8.383 21.547 1 94.06 207 GLN A C 1
ATOM 1645 O O . GLN A 1 207 ? -9.023 7.52 21.109 1 94.06 207 GLN A O 1
ATOM 1650 N N . PRO A 1 208 ? -7.176 8.742 20.922 1 93.81 208 PRO A N 1
ATOM 1651 C CA . PRO A 1 208 ? -6.801 8.008 19.703 1 93.81 208 PRO A CA 1
ATOM 1652 C C . PRO A 1 208 ? -6.391 6.566 20 1 93.81 208 PRO A C 1
ATOM 1654 O O . PRO A 1 208 ? -5.984 6.25 21.109 1 93.81 208 PRO A O 1
ATOM 1657 N N . LYS A 1 209 ? -6.582 5.734 18.984 1 92.56 209 LYS A N 1
ATOM 1658 C CA . LYS A 1 209 ? -6.059 4.371 18.984 1 92.56 209 LYS A CA 1
ATOM 1659 C C . LYS A 1 209 ? -4.762 4.285 18.188 1 92.56 209 LYS A C 1
ATOM 1661 O O . LYS A 1 209 ? -4.234 5.301 17.734 1 92.56 209 LYS A O 1
ATOM 1666 N N . GLU A 1 210 ? -4.258 3.078 18.156 1 90.25 210 GLU A N 1
ATOM 1667 C CA . GLU A 1 210 ? -3.037 2.861 17.391 1 90.25 210 GLU A CA 1
ATOM 1668 C C . GLU A 1 210 ? -3.232 3.248 15.922 1 90.25 210 GLU A C 1
ATOM 1670 O O . GLU A 1 210 ? -4.23 2.873 15.305 1 90.25 210 GLU A O 1
ATOM 1675 N N . PRO A 1 211 ? -2.299 4.121 15.438 1 90.19 211 PRO A N 1
ATOM 1676 C CA . PRO A 1 211 ? -2.42 4.57 14.047 1 90.19 211 PRO A CA 1
ATOM 1677 C C . PRO A 1 211 ? -2.285 3.428 13.039 1 90.19 211 PRO A C 1
ATOM 1679 O O . PRO A 1 211 ? -1.858 2.328 13.406 1 90.19 211 PRO A O 1
ATOM 1682 N N . GLY A 1 212 ? -2.771 3.711 11.789 1 78.75 212 GLY A N 1
ATOM 1683 C CA . GLY A 1 212 ? -2.537 2.814 10.664 1 78.75 212 GLY A CA 1
ATOM 1684 C C . GLY A 1 212 ? -1.085 2.768 10.234 1 78.75 212 GLY A C 1
ATOM 1685 O O . GLY A 1 212 ? -0.296 3.646 10.594 1 78.75 212 GLY A O 1
ATOM 1686 N N . PHE A 1 213 ? -0.638 1.661 9.383 1 63.5 213 PHE A N 1
ATOM 1687 C CA . PHE A 1 213 ? 0.672 1.418 8.789 1 63.5 213 PHE A CA 1
ATOM 1688 C C . PHE A 1 213 ? 1.757 1.404 9.859 1 63.5 213 PHE A C 1
ATOM 1690 O O . PHE A 1 213 ? 2.902 1.775 9.594 1 63.5 213 PHE A O 1
ATOM 1697 N N . PHE A 1 214 ? 1.38 0.978 11.141 1 53.66 214 PHE A N 1
ATOM 1698 C CA . PHE A 1 214 ? 2.377 0.823 12.195 1 53.66 214 PHE A CA 1
ATOM 1699 C C . PHE A 1 214 ? 3.352 -0.299 11.852 1 53.66 214 PHE A C 1
ATOM 1701 O O . PHE A 1 214 ? 3.453 -1.283 12.594 1 53.66 214 PHE A O 1
ATOM 1708 N N . THR A 1 215 ? 3.514 -0.594 10.508 1 51.62 215 THR A N 1
ATOM 1709 C CA . THR A 1 215 ? 4.391 -1.745 10.328 1 51.62 215 THR A CA 1
ATOM 1710 C C . THR A 1 215 ? 5.852 -1.344 10.508 1 51.62 215 THR A C 1
ATOM 1712 O O . THR A 1 215 ? 6.23 -0.209 10.211 1 51.62 215 THR A O 1
ATOM 1715 N N . GLU A 1 216 ? 6.469 -2.012 11.508 1 46.69 216 GLU A N 1
ATOM 1716 C CA . GLU A 1 216 ? 7.914 -1.886 11.641 1 46.69 216 GLU A CA 1
ATOM 1717 C C . GLU A 1 216 ? 8.602 -1.993 10.289 1 46.69 216 GLU A C 1
ATOM 1719 O O . GLU A 1 216 ? 8.25 -2.842 9.469 1 46.69 216 GLU A O 1
ATOM 1724 N N . ARG A 1 217 ? 9.18 -0.859 9.789 1 48.16 217 ARG A N 1
ATOM 1725 C CA . ARG A 1 217 ? 10.008 -0.894 8.586 1 48.16 217 ARG A CA 1
ATOM 1726 C C . ARG A 1 217 ? 11.133 -1.909 8.727 1 48.16 217 ARG A C 1
ATOM 1728 O O . ARG A 1 217 ? 11.727 -2.041 9.797 1 48.16 217 ARG A O 1
ATOM 1735 N N . ASP A 1 218 ? 11.062 -3.025 8.125 1 43.69 218 ASP A N 1
ATOM 1736 C CA . ASP A 1 218 ? 12.258 -3.871 8.133 1 43.69 218 ASP A CA 1
ATOM 1737 C C . ASP A 1 218 ? 13.453 -3.139 7.535 1 43.69 218 ASP A C 1
ATOM 1739 O O . ASP A 1 218 ? 13.594 -3.062 6.312 1 43.69 218 ASP A O 1
ATOM 1743 N N . LEU A 1 219 ? 13.977 -2.148 8.18 1 40.69 219 LEU A N 1
ATOM 1744 C CA . LEU A 1 219 ? 15.18 -1.44 7.762 1 40.69 219 LEU A CA 1
ATOM 1745 C C . LEU A 1 219 ? 16.375 -2.391 7.688 1 40.69 219 LEU A C 1
ATOM 1747 O O . LEU A 1 219 ? 17.125 -2.527 8.656 1 40.69 219 LEU A O 1
ATOM 1751 N N . SER A 1 220 ? 16.406 -3.6 7.367 1 37.69 220 SER A N 1
ATOM 1752 C CA . SER A 1 220 ? 17.734 -4.207 7.352 1 37.69 220 SER A CA 1
ATOM 1753 C C . SER A 1 220 ? 18.781 -3.264 6.746 1 37.69 220 SER A C 1
ATOM 1755 O O . SER A 1 220 ? 19.75 -2.896 7.402 1 37.69 220 SER A O 1
ATOM 1757 N N . ASN A 1 221 ? 19.766 -3.887 5.57 1 33.66 221 ASN A N 1
ATOM 1758 C CA . ASN A 1 221 ? 21.078 -3.42 5.168 1 33.66 221 ASN A CA 1
ATOM 1759 C C . ASN A 1 221 ? 21 -2.096 4.414 1 33.66 221 ASN A C 1
ATOM 1761 O O . ASN A 1 221 ? 20.922 -2.078 3.184 1 33.66 221 ASN A O 1
ATOM 1765 N N . ASP A 1 222 ? 20.344 -1.239 4.641 1 32.81 222 ASP A N 1
ATOM 1766 C CA . ASP A 1 222 ? 20.516 -0.014 3.867 1 32.81 222 ASP A CA 1
ATOM 1767 C C . ASP A 1 222 ? 21.953 0.486 3.947 1 32.81 222 ASP A C 1
ATOM 1769 O O . ASP A 1 222 ? 22.297 1.266 4.84 1 32.81 222 ASP A O 1
ATOM 1773 N N . SER A 1 223 ? 23.031 -0.351 3.887 1 31.77 223 SER A N 1
ATOM 1774 C CA . SER A 1 223 ? 24.188 0.388 3.402 1 31.77 223 SER A CA 1
ATOM 1775 C C . SER A 1 223 ? 23.844 1.183 2.145 1 31.77 223 SER A C 1
ATOM 1777 O O . SER A 1 223 ? 23.781 0.622 1.048 1 31.77 223 SER A O 1
ATOM 1779 N N . SER A 1 224 ? 22.969 1.965 2.057 1 31.33 224 SER A N 1
ATOM 1780 C CA . SER A 1 224 ? 22.641 2.902 0.985 1 31.33 224 SER A CA 1
ATOM 1781 C C . SER A 1 224 ? 23.906 3.551 0.428 1 31.33 224 SER A C 1
ATOM 1783 O O . SER A 1 224 ? 24.609 4.262 1.146 1 31.33 224 SER A O 1
ATOM 1785 N N . SER A 1 225 ? 24.672 2.92 -0.487 1 30.3 225 SER A N 1
ATOM 1786 C CA . SER A 1 225 ? 25.406 3.725 -1.46 1 30.3 225 SER A CA 1
ATOM 1787 C C . SER A 1 225 ? 24.516 4.801 -2.07 1 30.3 225 SER A C 1
ATOM 1789 O O . SER A 1 225 ? 23.375 4.527 -2.447 1 30.3 225 SER A O 1
ATOM 1791 N N . THR A 1 226 ? 24.531 6.008 -1.691 1 29.11 226 THR A N 1
ATOM 1792 C CA . THR A 1 226 ? 24.078 7.246 -2.324 1 29.11 226 THR A CA 1
ATOM 1793 C C . THR A 1 226 ? 24.203 7.152 -3.842 1 29.11 226 THR A C 1
ATOM 1795 O O . THR A 1 226 ? 25.297 7.289 -4.387 1 29.11 226 THR A O 1
ATOM 1798 N N . ILE A 1 227 ? 23.672 6.188 -4.527 1 27.38 227 ILE A N 1
ATOM 1799 C CA . ILE A 1 227 ? 23.781 6.406 -5.965 1 27.38 227 ILE A CA 1
ATOM 1800 C C . ILE A 1 227 ? 23.016 7.676 -6.348 1 27.38 227 ILE A C 1
ATOM 1802 O O . ILE A 1 227 ? 21.828 7.82 -6.027 1 27.38 227 ILE A O 1
ATOM 1806 N N . LYS A 1 228 ? 23.656 8.789 -6.527 1 30.03 228 LYS A N 1
ATOM 1807 C CA . LYS A 1 228 ? 23.281 9.984 -7.277 1 30.03 228 LYS A CA 1
ATOM 1808 C C . LYS A 1 228 ? 22.406 9.625 -8.484 1 30.03 228 LYS A C 1
ATOM 1810 O O . LYS A 1 228 ? 22.766 8.758 -9.273 1 30.03 228 LYS A O 1
ATOM 1815 N N . HIS A 1 229 ? 21.109 9.766 -8.43 1 29.64 229 HIS A N 1
ATOM 1816 C CA . HIS A 1 229 ? 20.031 9.633 -9.391 1 29.64 229 HIS A CA 1
ATOM 1817 C C . HIS A 1 229 ? 20.328 10.383 -10.68 1 29.64 229 HIS A C 1
ATOM 1819 O O . HIS A 1 229 ? 20.094 11.586 -10.773 1 29.64 229 HIS A O 1
ATOM 1825 N N . GLU A 1 230 ? 21.438 10.195 -11.281 1 26.81 230 GLU A N 1
ATOM 1826 C CA . GLU A 1 230 ? 21.344 10.727 -12.641 1 26.81 230 GLU A CA 1
ATOM 1827 C C . GLU A 1 230 ? 20.312 9.945 -13.461 1 26.81 230 GLU A C 1
ATOM 1829 O O . GLU A 1 230 ? 20.516 8.773 -13.766 1 26.81 230 GLU A O 1
ATOM 1834 N N . ILE A 1 231 ? 19.078 10.117 -13.125 1 29.97 231 ILE A N 1
ATOM 1835 C CA . ILE A 1 231 ? 18 9.508 -13.891 1 29.97 231 ILE A CA 1
ATOM 1836 C C . ILE A 1 231 ? 18.047 10 -15.336 1 29.97 231 ILE A C 1
ATOM 1838 O O . ILE A 1 231 ? 17.844 11.188 -15.609 1 29.97 231 ILE A O 1
ATOM 1842 N N . SER A 1 232 ? 19 9.586 -16.125 1 27.19 232 SER A N 1
ATOM 1843 C CA . SER A 1 232 ? 18.766 9.805 -17.547 1 27.19 232 SER A CA 1
ATOM 1844 C C . SER A 1 232 ? 17.516 9.055 -18.016 1 27.19 232 SER A C 1
ATOM 1846 O O . SER A 1 232 ? 17.422 7.844 -17.844 1 27.19 232 SER A O 1
ATOM 1848 N N . SER A 1 233 ? 16.344 9.578 -18 1 28.75 233 SER A N 1
ATOM 1849 C CA . SER A 1 233 ? 15.047 9.156 -18.516 1 28.75 233 SER A CA 1
ATOM 1850 C C . SER A 1 233 ? 15.141 8.719 -19.969 1 28.75 233 SER A C 1
ATOM 1852 O O . SER A 1 233 ? 15.234 9.555 -20.875 1 28.75 233 SER A O 1
ATOM 1854 N N . VAL A 1 234 ? 16.016 7.832 -20.422 1 27.84 234 VAL A N 1
ATOM 1855 C CA . VAL A 1 234 ? 15.844 7.457 -21.828 1 27.84 234 VAL A CA 1
ATOM 1856 C C . VAL A 1 234 ? 14.547 6.672 -22 1 27.84 234 VAL A C 1
ATOM 1858 O O . VAL A 1 234 ? 14.391 5.586 -21.438 1 27.84 234 VAL A O 1
ATOM 1861 N N . ASN A 1 235 ? 13.406 7.277 -22.016 1 28.09 235 ASN A N 1
ATOM 1862 C CA . ASN A 1 235 ? 12.07 6.781 -22.328 1 28.09 235 ASN A CA 1
ATOM 1863 C C . ASN A 1 235 ? 12.055 6.008 -23.641 1 28.09 235 ASN A C 1
ATOM 1865 O O . ASN A 1 235 ? 10.992 5.797 -24.234 1 28.09 235 ASN A O 1
ATOM 1869 N N . GLU A 1 236 ? 13.102 5.875 -24.422 1 25.98 236 GLU A N 1
ATOM 1870 C CA . GLU A 1 236 ? 12.719 5.41 -25.75 1 25.98 236 GLU A CA 1
ATOM 1871 C C . GLU A 1 236 ? 12.305 3.941 -25.734 1 25.98 236 GLU A C 1
ATOM 1873 O O . GLU A 1 236 ? 13.156 3.053 -25.797 1 25.98 236 GLU A O 1
ATOM 1878 N N . LEU A 1 237 ? 11.672 3.486 -24.75 1 27.66 237 LEU A N 1
ATOM 1879 C CA . LEU A 1 237 ? 11.516 2.037 -24.828 1 27.66 237 LEU A CA 1
ATOM 1880 C C . LEU A 1 237 ? 10.656 1.641 -26.016 1 27.66 237 LEU A C 1
ATOM 1882 O O . LEU A 1 237 ? 9.523 2.109 -26.156 1 27.66 237 LEU A O 1
ATOM 1886 N N . THR A 1 238 ? 11.273 1.269 -27.172 1 26.17 238 THR A N 1
ATOM 1887 C CA . THR A 1 238 ? 10.82 0.62 -28.391 1 26.17 238 THR A CA 1
ATOM 1888 C C . THR A 1 238 ? 10.039 -0.651 -28.078 1 26.17 238 THR A C 1
ATOM 1890 O O . THR A 1 238 ? 10.406 -1.397 -27.156 1 26.17 238 THR A O 1
ATOM 1893 N N . SER A 1 239 ? 8.805 -0.796 -28.469 1 28.41 239 SER A N 1
ATOM 1894 C CA . SER A 1 239 ? 7.824 -1.867 -28.609 1 28.41 239 SER A CA 1
ATOM 1895 C C . SER A 1 239 ? 8.477 -3.16 -29.078 1 28.41 239 SER A C 1
ATOM 1897 O O . SER A 1 239 ? 8.047 -3.75 -30.078 1 28.41 239 SER A O 1
ATOM 1899 N N . THR A 1 240 ? 9.703 -3.506 -28.719 1 26.36 240 THR A N 1
ATOM 1900 C CA . THR A 1 240 ? 10.211 -4.672 -29.438 1 26.36 240 THR A CA 1
ATOM 1901 C C . THR A 1 240 ? 9.492 -5.941 -28.984 1 26.36 240 THR A C 1
ATOM 1903 O O . THR A 1 240 ? 9.555 -6.301 -27.797 1 26.36 240 THR A O 1
ATOM 1906 N N . LEU A 1 241 ? 8.398 -6.352 -29.594 1 29.86 241 LEU A N 1
ATOM 1907 C CA . LEU A 1 241 ? 7.871 -7.711 -29.609 1 29.86 241 LEU A CA 1
ATOM 1908 C C . LEU A 1 241 ? 9 -8.734 -29.734 1 29.86 241 LEU A C 1
ATOM 1910 O O . LEU A 1 241 ? 9.742 -8.727 -30.719 1 29.86 241 LEU A O 1
ATOM 1914 N N . LEU A 1 242 ? 9.719 -9.055 -28.75 1 28.39 242 LEU A N 1
ATOM 1915 C CA . LEU A 1 242 ? 10.727 -10.109 -28.844 1 28.39 242 LEU A CA 1
ATOM 1916 C C . LEU A 1 242 ? 10.172 -11.32 -29.594 1 28.39 242 LEU A C 1
ATOM 1918 O O . LEU A 1 242 ? 9.203 -11.938 -29.141 1 28.39 242 LEU A O 1
ATOM 1922 N N . GLU A 1 243 ? 10.133 -11.258 -30.906 1 23.89 243 GLU A N 1
ATOM 1923 C CA . GLU A 1 243 ? 9.922 -12.359 -31.844 1 23.89 243 GLU A CA 1
ATOM 1924 C C . GLU A 1 243 ? 10.797 -13.562 -31.484 1 23.89 243 GLU A C 1
ATOM 1926 O O . GLU A 1 243 ? 12.016 -13.43 -31.375 1 23.89 243 GLU A O 1
ATOM 1931 N N . ALA A 1 244 ? 10.289 -14.422 -30.578 1 29.03 244 ALA A N 1
ATOM 1932 C CA . ALA A 1 244 ? 10.961 -15.719 -30.5 1 29.03 244 ALA A CA 1
ATOM 1933 C C . ALA A 1 244 ? 11.25 -16.266 -31.891 1 29.03 244 ALA A C 1
ATOM 1935 O O . ALA A 1 244 ? 10.336 -16.391 -32.719 1 29.03 244 ALA A O 1
ATOM 1936 N N . ARG A 1 245 ? 12.453 -16.094 -32.531 1 25.05 245 ARG A N 1
ATOM 1937 C CA . ARG A 1 245 ? 12.867 -17.031 -33.562 1 25.05 245 ARG A CA 1
ATOM 1938 C C . ARG A 1 245 ? 12.867 -18.469 -33.031 1 25.05 245 ARG A C 1
ATOM 1940 O O . ARG A 1 245 ? 13.219 -18.703 -31.875 1 25.05 245 ARG A O 1
ATOM 1947 N N . MET B 1 1 ? 0.275 -8.719 -40.844 1 23.14 1 MET B N 1
ATOM 1948 C CA . MET B 1 1 ? -1.015 -9.195 -40.344 1 23.14 1 MET B CA 1
ATOM 1949 C C . MET B 1 1 ? -0.847 -9.953 -39.031 1 23.14 1 MET B C 1
ATOM 1951 O O . MET B 1 1 ? -0.517 -11.141 -39.031 1 23.14 1 MET B O 1
ATOM 1955 N N . PHE B 1 2 ? -0.171 -9.406 -38.031 1 31.73 2 PHE B N 1
ATOM 1956 C CA . PHE B 1 2 ? 0.01 -10.008 -36.719 1 31.73 2 PHE B CA 1
ATOM 1957 C C . PHE B 1 2 ? -1.309 -10.562 -36.188 1 31.73 2 PHE B C 1
ATOM 1959 O O . PHE B 1 2 ? -2.322 -9.859 -36.188 1 31.73 2 PHE B O 1
ATOM 1966 N N . GLN B 1 3 ? -1.618 -11.773 -36.656 1 32.5 3 GLN B N 1
ATOM 1967 C CA . GLN B 1 3 ? -2.811 -12.43 -36.125 1 32.5 3 GLN B CA 1
ATOM 1968 C C . GLN B 1 3 ? -3.07 -12.016 -34.688 1 32.5 3 GLN B C 1
ATOM 1970 O O . GLN B 1 3 ? -2.197 -12.156 -33.844 1 32.5 3 GLN B O 1
ATOM 1975 N N . HIS B 1 4 ? -3.756 -11.016 -34.438 1 38.25 4 HIS B N 1
ATOM 1976 C CA . HIS B 1 4 ? -4.312 -10.578 -33.156 1 38.25 4 HIS B CA 1
ATOM 1977 C C . HIS B 1 4 ? -4.734 -11.766 -32.312 1 38.25 4 HIS B C 1
ATOM 1979 O O . HIS B 1 4 ? -5.836 -12.297 -32.469 1 38.25 4 HIS B O 1
ATOM 1985 N N . GLN B 1 5 ? -3.924 -12.883 -32.312 1 41.78 5 GLN B N 1
ATOM 1986 C CA . GLN B 1 5 ? -4.297 -14.023 -31.469 1 41.78 5 GLN B CA 1
ATOM 1987 C C . GLN B 1 5 ? -4.855 -13.562 -30.125 1 41.78 5 GLN B C 1
ATOM 1989 O O . GLN B 1 5 ? -4.262 -12.711 -29.469 1 41.78 5 GLN B O 1
ATOM 1994 N N . ARG B 1 6 ? -6.105 -13.656 -30.078 1 45.19 6 ARG B N 1
ATOM 1995 C CA . ARG B 1 6 ? -6.871 -13.289 -28.906 1 45.19 6 ARG B CA 1
ATOM 1996 C C . ARG B 1 6 ? -6.195 -13.797 -27.625 1 45.19 6 ARG B C 1
ATOM 1998 O O . ARG B 1 6 ? -6.129 -15 -27.406 1 45.19 6 ARG B O 1
ATOM 2005 N N . LEU B 1 7 ? -5.004 -13.32 -27.312 1 53.72 7 LEU B N 1
ATOM 2006 C CA . LEU B 1 7 ? -4.383 -13.602 -26.031 1 53.72 7 LEU B CA 1
ATOM 2007 C C . LEU B 1 7 ? -5.312 -13.227 -24.875 1 53.72 7 LEU B C 1
ATOM 2009 O O . LEU B 1 7 ? -5.934 -12.156 -24.906 1 53.72 7 LEU B O 1
ATOM 2013 N N . THR B 1 8 ? -6.012 -14.305 -24.391 1 57.34 8 THR B N 1
ATOM 2014 C CA . THR B 1 8 ? -6.848 -14.023 -23.234 1 57.34 8 THR B CA 1
ATOM 2015 C C . THR B 1 8 ? -6.027 -14.086 -21.938 1 57.34 8 THR B C 1
ATOM 2017 O O . THR B 1 8 ? -5.098 -14.891 -21.828 1 57.34 8 THR B O 1
ATOM 2020 N N . GLY B 1 9 ? -6.086 -13.102 -21.172 1 65.88 9 GLY B N 1
ATOM 2021 C CA . GLY B 1 9 ? -5.469 -13.141 -19.844 1 65.88 9 GLY B CA 1
ATOM 2022 C C . GLY B 1 9 ? -5.859 -14.367 -19.047 1 65.88 9 GLY B C 1
ATOM 2023 O O . GLY B 1 9 ? -6.906 -14.969 -19.297 1 65.88 9 GLY B O 1
ATOM 2024 N N . ILE B 1 10 ? -4.887 -14.891 -18.344 1 71.56 10 ILE B N 1
ATOM 2025 C CA . ILE B 1 10 ? -5.152 -16.078 -17.547 1 71.56 10 ILE B CA 1
ATOM 2026 C C . ILE B 1 10 ? -6.25 -15.781 -16.531 1 71.56 10 ILE B C 1
ATOM 2028 O O . ILE B 1 10 ? -6.668 -16.656 -15.773 1 71.56 10 ILE B O 1
ATOM 2032 N N . ASN B 1 11 ? -6.766 -14.469 -16.641 1 69.94 11 ASN B N 1
ATOM 2033 C CA . ASN B 1 11 ? -7.859 -14.109 -15.742 1 69.94 11 ASN B CA 1
ATOM 2034 C C . ASN B 1 11 ? -8.992 -15.133 -15.789 1 69.94 11 ASN B C 1
ATOM 2036 O O . ASN B 1 11 ? -9.703 -15.336 -14.805 1 69.94 11 ASN B O 1
ATOM 2040 N N . ASN B 1 12 ? -8.977 -15.742 -16.938 1 61.69 12 ASN B N 1
ATOM 2041 C CA . ASN B 1 12 ? -10.023 -16.734 -17.109 1 61.69 12 ASN B CA 1
ATOM 2042 C C . ASN B 1 12 ? -9.758 -17.984 -16.266 1 61.69 12 ASN B C 1
ATOM 2044 O O . ASN B 1 12 ? -10.695 -18.688 -15.883 1 61.69 12 ASN B O 1
ATOM 2048 N N . CYS B 1 13 ? -8.516 -18.25 -16.047 1 58.31 13 CYS B N 1
ATOM 2049 C CA . CYS B 1 13 ? -8.156 -19.359 -15.156 1 58.31 13 CYS B CA 1
ATOM 2050 C C . CYS B 1 13 ? -8.461 -19.016 -13.703 1 58.31 13 CYS B C 1
ATOM 2052 O O . CYS B 1 13 ? -8.688 -19.906 -12.883 1 58.31 13 CYS B O 1
ATOM 2054 N N . VAL B 1 14 ? -8.477 -17.766 -13.445 1 63.22 14 VAL B N 1
ATOM 2055 C CA . VAL B 1 14 ? -8.602 -17.328 -12.055 1 63.22 14 VAL B CA 1
ATOM 2056 C C . VAL B 1 14 ? -10.047 -16.938 -11.758 1 63.22 14 VAL B C 1
ATOM 2058 O O . VAL B 1 14 ? -10.492 -17.016 -10.609 1 63.22 14 VAL B O 1
ATOM 2061 N N . ASP B 1 15 ? -10.758 -16.484 -12.797 1 58.03 15 ASP B N 1
ATOM 2062 C CA . ASP B 1 15 ? -12.141 -16.109 -12.555 1 58.03 15 ASP B CA 1
ATOM 2063 C C . ASP B 1 15 ? -13.094 -17.25 -12.906 1 58.03 15 ASP B C 1
ATOM 2065 O O . ASP B 1 15 ? -13.203 -17.641 -14.07 1 58.03 15 ASP B O 1
ATOM 2069 N N . LYS B 1 16 ? -13.531 -18.141 -11.898 1 54.09 16 LYS B N 1
ATOM 2070 C CA . LYS B 1 16 ? -14.461 -19.266 -12.047 1 54.09 16 LYS B CA 1
ATOM 2071 C C . LYS B 1 16 ? -15.539 -18.953 -13.07 1 54.09 16 LYS B C 1
ATOM 2073 O O . LYS B 1 16 ? -16.125 -19.859 -13.672 1 54.09 16 LYS B O 1
ATOM 2078 N N . ARG B 1 17 ? -15.852 -17.656 -13.141 1 49.72 17 ARG B N 1
ATOM 2079 C CA . ARG B 1 17 ? -17.031 -17.438 -13.977 1 49.72 17 ARG B CA 1
ATOM 2080 C C . ARG B 1 17 ? -16.734 -17.797 -15.43 1 49.72 17 ARG B C 1
ATOM 2082 O O . ARG B 1 17 ? -17.656 -17.938 -16.234 1 49.72 17 ARG B O 1
ATOM 2089 N N . ARG B 1 18 ? -15.469 -17.672 -15.695 1 50.38 18 ARG B N 1
ATOM 2090 C CA . ARG B 1 18 ? -15.281 -17.906 -17.125 1 50.38 18 ARG B CA 1
ATOM 2091 C C . ARG B 1 18 ? -14.773 -19.312 -17.391 1 50.38 18 ARG B C 1
ATOM 2093 O O . ARG B 1 18 ? -13.805 -19.75 -16.766 1 50.38 18 ARG B O 1
ATOM 2100 N N . ASN B 1 19 ? -15.406 -20.188 -17.344 1 45.56 19 ASN B N 1
ATOM 2101 C CA . ASN B 1 19 ? -15.398 -21.641 -17.531 1 45.56 19 ASN B CA 1
ATOM 2102 C C . ASN B 1 19 ? -14.203 -22.094 -18.359 1 45.56 19 ASN B C 1
ATOM 2104 O O . ASN B 1 19 ? -14.227 -23.172 -18.953 1 45.56 19 ASN B O 1
ATOM 2108 N N . MET B 1 20 ? -13.555 -21.312 -19.156 1 51 20 MET B N 1
ATOM 2109 C CA . MET B 1 20 ? -12.594 -22.141 -19.875 1 51 20 MET B CA 1
ATOM 2110 C C . MET B 1 20 ? -11.633 -22.828 -18.906 1 51 20 MET B C 1
ATOM 2112 O O . MET B 1 20 ? -10.836 -22.156 -18.234 1 51 20 MET B O 1
ATOM 2116 N N . LEU B 1 21 ? -12.109 -24.016 -18.266 1 59.41 21 LEU B N 1
ATOM 2117 C CA . LEU B 1 21 ? -11.578 -24.828 -17.188 1 59.41 21 LEU B CA 1
ATOM 2118 C C . LEU B 1 21 ? -10.18 -25.344 -17.531 1 59.41 21 LEU B C 1
ATOM 2120 O O . LEU B 1 21 ? -10.031 -26.219 -18.375 1 59.41 21 LEU B O 1
ATOM 2124 N N . LEU B 1 22 ? -9.148 -24.438 -17.484 1 81.56 22 LEU B N 1
ATOM 2125 C CA . LEU B 1 22 ? -7.809 -25.016 -17.5 1 81.56 22 LEU B CA 1
ATOM 2126 C C . LEU B 1 22 ? -7.609 -25.984 -16.344 1 81.56 22 LEU B C 1
ATOM 2128 O O . LEU B 1 22 ? -7.641 -25.562 -15.18 1 81.56 22 LEU B O 1
ATOM 2132 N N . ASP B 1 23 ? -7.582 -27.234 -16.766 1 87.75 23 ASP B N 1
ATOM 2133 C CA . ASP B 1 23 ? -7.316 -28.188 -15.703 1 87.75 23 ASP B CA 1
ATOM 2134 C C . ASP B 1 23 ? -5.863 -28.109 -15.242 1 87.75 23 ASP B C 1
ATOM 2136 O O . ASP B 1 23 ? -5.098 -27.281 -15.719 1 87.75 23 ASP B O 1
ATOM 2140 N N . TRP B 1 24 ? -5.516 -28.906 -14.297 1 92.62 24 TRP B N 1
ATOM 2141 C CA . TRP B 1 24 ? -4.207 -28.766 -13.664 1 92.62 24 TRP B CA 1
ATOM 2142 C C . TRP B 1 24 ? -3.09 -29.078 -14.664 1 92.62 24 TRP B C 1
ATOM 2144 O O . TRP B 1 24 ? -2.023 -28.453 -14.609 1 92.62 24 TRP B O 1
ATOM 2154 N N . THR B 1 25 ? -3.324 -30 -15.555 1 91.31 25 THR B N 1
ATOM 2155 C CA . THR B 1 25 ? -2.314 -30.391 -16.531 1 91.31 25 THR B CA 1
ATOM 2156 C C . THR B 1 25 ? -1.941 -29.219 -17.422 1 91.31 25 THR B C 1
ATOM 2158 O O . THR B 1 25 ? -0.88 -29.219 -18.062 1 91.31 25 THR B O 1
ATOM 2161 N N . LYS B 1 26 ? -2.752 -28.203 -17.438 1 91 26 LYS B N 1
ATOM 2162 C CA . LYS B 1 26 ? -2.457 -26.969 -18.156 1 91 26 LYS B CA 1
ATOM 2163 C C . LYS B 1 26 ? -1.935 -25.891 -17.219 1 91 26 LYS B C 1
ATOM 2165 O O . LYS B 1 26 ? -1.034 -25.141 -17.562 1 91 26 LYS B O 1
ATOM 2170 N N . ARG B 1 27 ? -2.469 -25.844 -16 1 93.19 27 ARG B N 1
ATOM 2171 C CA . ARG B 1 27 ? -2.131 -24.781 -15.055 1 93.19 27 ARG B CA 1
ATOM 2172 C C . ARG B 1 27 ? -0.672 -24.891 -14.625 1 93.19 27 ARG B C 1
ATOM 2174 O O . ARG B 1 27 ? 0.022 -23.875 -14.531 1 93.19 27 ARG B O 1
ATOM 2181 N N . PHE B 1 28 ? -0.207 -26.094 -14.438 1 95.75 28 PHE B N 1
ATOM 2182 C CA . PHE B 1 28 ? 1.152 -26.266 -13.938 1 95.75 28 PHE B CA 1
ATOM 2183 C C . PHE B 1 28 ? 2.172 -25.812 -14.977 1 95.75 28 PHE B C 1
ATOM 2185 O O . PHE B 1 28 ? 3.09 -25.062 -14.672 1 95.75 28 PHE B O 1
ATOM 2192 N N . PRO B 1 29 ? 2.016 -26.25 -16.234 1 95.25 29 PRO B N 1
ATOM 2193 C CA . PRO B 1 29 ? 2.924 -25.734 -17.266 1 95.25 29 PRO B CA 1
ATOM 2194 C C . PRO B 1 29 ? 2.869 -24.219 -17.391 1 95.25 29 PRO B C 1
ATOM 2196 O O . PRO B 1 29 ? 3.891 -23.578 -17.656 1 95.25 29 PRO B O 1
ATOM 2199 N N . ILE B 1 30 ? 1.733 -23.641 -17.203 1 94.44 30 ILE B N 1
ATOM 2200 C CA . ILE B 1 30 ? 1.582 -22.188 -17.281 1 94.44 30 ILE B CA 1
ATOM 2201 C C . ILE B 1 30 ? 2.389 -21.531 -16.156 1 94.44 30 ILE B C 1
ATOM 2203 O O . ILE B 1 30 ? 3.113 -20.562 -16.406 1 94.44 30 ILE B O 1
ATOM 2207 N N . ILE B 1 31 ? 2.277 -22.047 -14.945 1 97.56 31 ILE B N 1
ATOM 2208 C CA . ILE B 1 31 ? 3.041 -21.547 -13.812 1 97.56 31 ILE B CA 1
ATOM 2209 C C . ILE B 1 31 ? 4.535 -21.578 -14.133 1 97.56 31 ILE B C 1
ATOM 2211 O O . ILE B 1 31 ? 5.242 -20.594 -13.953 1 97.56 31 ILE B O 1
ATOM 2215 N N . ASN B 1 32 ? 4.992 -22.703 -14.68 1 98.12 32 ASN B N 1
ATOM 2216 C CA . ASN B 1 32 ? 6.398 -22.875 -15.031 1 98.12 32 ASN B CA 1
ATOM 2217 C C . ASN B 1 32 ? 6.82 -21.906 -16.125 1 98.12 32 ASN B C 1
ATOM 2219 O O . ASN B 1 32 ? 7.914 -21.328 -16.078 1 98.12 32 ASN B O 1
ATOM 2223 N N . GLY B 1 33 ? 5.973 -21.75 -17.062 1 97.56 33 GLY B N 1
ATOM 2224 C CA . GLY B 1 33 ? 6.258 -20.828 -18.156 1 97.56 33 GLY B CA 1
ATOM 2225 C C . GLY B 1 33 ? 6.398 -19.391 -17.688 1 97.56 33 GLY B C 1
ATOM 2226 O O . GLY B 1 33 ? 7.285 -18.672 -18.156 1 97.56 33 GLY B O 1
ATOM 2227 N N . ILE B 1 34 ? 5.508 -18.953 -16.781 1 97.88 34 ILE B N 1
ATOM 2228 C CA . ILE B 1 34 ? 5.586 -17.594 -16.234 1 97.88 34 ILE B CA 1
ATOM 2229 C C . ILE B 1 34 ? 6.906 -17.422 -15.484 1 97.88 34 ILE B C 1
ATOM 2231 O O . ILE B 1 34 ? 7.578 -16.391 -15.633 1 97.88 34 ILE B O 1
ATOM 2235 N N . ALA B 1 35 ? 7.238 -18.422 -14.672 1 98.62 35 ALA B N 1
ATOM 2236 C CA . ALA B 1 35 ? 8.492 -18.375 -13.922 1 98.62 35 ALA B CA 1
ATOM 2237 C C . ALA B 1 35 ? 9.688 -18.188 -14.859 1 98.62 35 ALA B C 1
ATOM 2239 O O . ALA B 1 35 ? 10.555 -17.359 -14.602 1 98.62 35 ALA B O 1
ATOM 2240 N N . ARG B 1 36 ? 9.75 -18.953 -15.898 1 97.94 36 ARG B N 1
ATOM 2241 C CA . ARG B 1 36 ? 10.844 -18.844 -16.859 1 97.94 36 ARG B CA 1
ATOM 2242 C C . ARG B 1 36 ? 10.852 -17.484 -17.531 1 97.94 36 ARG B C 1
ATOM 2244 O O . ARG B 1 36 ? 11.922 -16.922 -17.812 1 97.94 36 ARG B O 1
ATOM 2251 N N . GLY B 1 37 ? 9.648 -17 -17.891 1 97.56 37 GLY B N 1
ATOM 2252 C CA . GLY B 1 37 ? 9.555 -15.664 -18.438 1 97.56 37 GLY B CA 1
ATOM 2253 C C . GLY B 1 37 ? 10.148 -14.594 -17.547 1 97.56 37 GLY B C 1
ATOM 2254 O O . GLY B 1 37 ? 10.891 -13.727 -18 1 97.56 37 GLY B O 1
ATOM 2255 N N . LEU B 1 38 ? 9.805 -14.641 -16.266 1 97.88 38 LEU B N 1
ATOM 2256 C CA . LEU B 1 38 ? 10.32 -13.672 -15.305 1 97.88 38 LEU B CA 1
ATOM 2257 C C . LEU B 1 38 ? 11.828 -13.82 -15.148 1 97.88 38 LEU B C 1
ATOM 2259 O O . LEU B 1 38 ? 12.547 -12.82 -15.016 1 97.88 38 LEU B O 1
ATOM 2263 N N . LEU B 1 39 ? 12.305 -15.102 -15.094 1 97.44 39 LEU B N 1
ATOM 2264 C CA . LEU B 1 39 ? 13.742 -15.328 -15.031 1 97.44 39 LEU B CA 1
ATOM 2265 C C . LEU B 1 39 ? 14.453 -14.656 -16.203 1 97.44 39 LEU B C 1
ATOM 2267 O O . LEU B 1 39 ? 15.484 -14.008 -16.016 1 97.44 39 LEU B O 1
ATOM 2271 N N . TYR B 1 40 ? 13.898 -14.781 -17.344 1 95.69 40 TYR B N 1
ATOM 2272 C CA . TYR B 1 40 ? 14.477 -14.148 -18.531 1 95.69 40 TYR B CA 1
ATOM 2273 C C . TYR B 1 40 ? 14.57 -12.641 -18.359 1 95.69 40 TYR B C 1
ATOM 2275 O O . TYR B 1 40 ? 15.609 -12.039 -18.641 1 95.69 40 TYR B O 1
ATOM 2283 N N . LEU B 1 41 ? 13.508 -11.992 -17.891 1 95.38 41 LEU B N 1
ATOM 2284 C CA . LEU B 1 41 ? 13.477 -10.547 -17.703 1 95.38 41 LEU B CA 1
ATOM 2285 C C . LEU B 1 41 ? 14.523 -10.125 -16.672 1 95.38 41 LEU B C 1
ATOM 2287 O O . LEU B 1 41 ? 15.172 -9.086 -16.828 1 95.38 41 LEU B O 1
ATOM 2291 N N . HIS B 1 42 ? 14.68 -10.898 -15.625 1 95.19 42 HIS B N 1
ATOM 2292 C CA . HIS B 1 42 ? 15.508 -10.516 -14.484 1 95.19 42 HIS B CA 1
ATOM 2293 C C . HIS B 1 42 ? 16.984 -10.781 -14.766 1 95.19 42 HIS B C 1
ATOM 2295 O O . HIS B 1 42 ? 17.859 -10.094 -14.219 1 95.19 42 HIS B O 1
ATOM 2301 N N . GLN B 1 43 ? 17.328 -11.773 -15.555 1 90 43 GLN B N 1
ATOM 2302 C CA . GLN B 1 43 ? 18.719 -12.195 -15.594 1 90 43 GLN B CA 1
ATOM 2303 C C . GLN B 1 43 ? 19.219 -12.344 -17.031 1 90 43 GLN B C 1
ATOM 2305 O O . GLN B 1 43 ? 20.406 -12.18 -17.297 1 90 43 GLN B O 1
ATOM 2310 N N . ASP B 1 44 ? 18.422 -12.727 -17.938 1 81.81 44 ASP B N 1
ATOM 2311 C CA . ASP B 1 44 ? 18.906 -13.156 -19.234 1 81.81 44 ASP B CA 1
ATOM 2312 C C . ASP B 1 44 ? 18.734 -12.047 -20.281 1 81.81 44 ASP B C 1
ATOM 2314 O O . ASP B 1 44 ? 19.359 -12.102 -21.344 1 81.81 44 ASP B O 1
ATOM 2318 N N . SER B 1 45 ? 17.922 -11.102 -19.953 1 78.5 45 SER B N 1
ATOM 2319 C CA . SER B 1 45 ? 17.766 -9.977 -20.875 1 78.5 45 SER B CA 1
ATOM 2320 C C . SER B 1 45 ? 19 -9.086 -20.875 1 78.5 45 SER B C 1
ATOM 2322 O O . SER B 1 45 ? 19.828 -9.156 -19.953 1 78.5 45 SER B O 1
ATOM 2324 N N . ARG B 1 46 ? 19.203 -8.438 -21.938 1 78.25 46 ARG B N 1
ATOM 2325 C CA . ARG B 1 46 ? 20.312 -7.504 -22.031 1 78.25 46 ARG B CA 1
ATOM 2326 C C . ARG B 1 46 ? 20.328 -6.559 -20.828 1 78.25 46 ARG B C 1
ATOM 2328 O O . ARG B 1 46 ? 21.391 -6.297 -20.25 1 78.25 46 ARG B O 1
ATOM 2335 N N . LEU B 1 47 ? 19.125 -6.18 -20.5 1 84.12 47 LEU B N 1
ATOM 2336 C CA . LEU B 1 47 ? 18.938 -5.371 -19.297 1 84.12 47 LEU B CA 1
ATOM 2337 C C . LEU B 1 47 ? 18.062 -6.102 -18.281 1 84.12 47 LEU B C 1
ATOM 2339 O O . LEU B 1 47 ? 17.219 -6.91 -18.656 1 84.12 47 LEU B O 1
ATOM 2343 N N . ARG B 1 48 ? 18.406 -5.898 -17.109 1 90.69 48 ARG B N 1
ATOM 2344 C CA . ARG B 1 48 ? 17.516 -6.398 -16.062 1 90.69 48 ARG B CA 1
ATOM 2345 C C . ARG B 1 48 ? 16.219 -5.605 -16.016 1 90.69 48 ARG B C 1
ATOM 2347 O O . ARG B 1 48 ? 16.234 -4.379 -15.875 1 90.69 48 ARG B O 1
ATOM 2354 N N . ILE B 1 49 ? 15.172 -6.277 -16.188 1 94.75 49 ILE B N 1
ATOM 2355 C CA . ILE B 1 49 ? 13.875 -5.617 -16.234 1 94.75 49 ILE B CA 1
ATOM 2356 C C . ILE B 1 49 ? 13.031 -6.031 -15.031 1 94.75 49 ILE B C 1
ATOM 2358 O O . ILE B 1 49 ? 12.852 -7.227 -14.773 1 94.75 49 ILE B O 1
ATOM 2362 N N . ILE B 1 50 ? 12.602 -5.109 -14.273 1 96.44 50 ILE B N 1
ATOM 2363 C CA . ILE B 1 50 ? 11.602 -5.316 -13.234 1 96.44 50 ILE B CA 1
ATOM 2364 C C . ILE B 1 50 ? 10.219 -4.957 -13.773 1 96.44 50 ILE B C 1
ATOM 2366 O O . ILE B 1 50 ? 9.977 -3.814 -14.172 1 96.44 50 ILE B O 1
ATOM 2370 N N . HIS B 1 51 ? 9.258 -5.859 -13.883 1 96.88 51 HIS B N 1
ATOM 2371 C CA . HIS B 1 51 ? 7.969 -5.672 -14.547 1 96.88 51 HIS B CA 1
ATOM 2372 C C . HIS B 1 51 ? 7.094 -4.691 -13.773 1 96.88 51 HIS B C 1
ATOM 2374 O O . HIS B 1 51 ? 6.551 -3.746 -14.359 1 96.88 51 HIS B O 1
ATOM 2380 N N . ARG B 1 52 ? 6.934 -4.961 -12.352 1 96.88 52 ARG B N 1
ATOM 2381 C CA . ARG B 1 52 ? 6.305 -4.082 -11.375 1 96.88 52 ARG B CA 1
ATOM 2382 C C . ARG B 1 52 ? 4.785 -4.156 -11.469 1 96.88 52 ARG B C 1
ATOM 2384 O O . ARG B 1 52 ? 4.078 -3.543 -10.664 1 96.88 52 ARG B O 1
ATOM 2391 N N . ASP B 1 53 ? 4.254 -4.977 -12.367 1 96.69 53 ASP B N 1
ATOM 2392 C CA . ASP B 1 53 ? 2.805 -5.113 -12.461 1 96.69 53 ASP B CA 1
ATOM 2393 C C . ASP B 1 53 ? 2.418 -6.508 -12.961 1 96.69 53 ASP B C 1
ATOM 2395 O O . ASP B 1 53 ? 1.586 -6.645 -13.859 1 96.69 53 ASP B O 1
ATOM 2399 N N . LEU B 1 54 ? 3.092 -7.508 -12.484 1 96.75 54 LEU B N 1
ATOM 2400 C CA . LEU B 1 54 ? 2.75 -8.891 -12.797 1 96.75 54 LEU B CA 1
ATOM 2401 C C . LEU B 1 54 ? 1.436 -9.289 -12.133 1 96.75 54 LEU B C 1
ATOM 2403 O O . LEU B 1 54 ? 1.281 -9.148 -10.914 1 96.75 54 LEU B O 1
ATOM 2407 N N . LYS B 1 55 ? 0.472 -9.68 -12.883 1 94.81 55 LYS B N 1
ATOM 2408 C CA . LYS B 1 55 ? -0.854 -10.102 -12.445 1 94.81 55 LYS B CA 1
ATOM 2409 C C . LYS B 1 55 ? -1.531 -10.969 -13.5 1 94.81 55 LYS B C 1
ATOM 2411 O O . LYS B 1 55 ? -1.022 -11.117 -14.617 1 94.81 55 LYS B O 1
ATOM 2416 N N . ALA B 1 56 ? -2.639 -11.523 -13.164 1 93.19 56 ALA B N 1
ATOM 2417 C CA . ALA B 1 56 ? -3.311 -12.492 -14.016 1 93.19 56 ALA B CA 1
ATOM 2418 C C . ALA B 1 56 ? -3.664 -11.883 -15.375 1 93.19 56 ALA B C 1
ATOM 2420 O O . ALA B 1 56 ? -3.484 -12.523 -16.406 1 93.19 56 ALA B O 1
ATOM 2421 N N . SER B 1 57 ? -4.105 -10.594 -15.375 1 91.5 57 SER B N 1
ATOM 2422 C CA . SER B 1 57 ? -4.57 -9.961 -16.609 1 91.5 57 SER B CA 1
ATOM 2423 C C . SER B 1 57 ? -3.408 -9.648 -17.547 1 91.5 57 SER B C 1
ATOM 2425 O O . SER B 1 57 ? -3.615 -9.391 -18.734 1 91.5 57 SER B O 1
ATOM 2427 N N . ASN B 1 58 ? -2.184 -9.703 -17.016 1 93.81 58 ASN B N 1
ATOM 2428 C CA . ASN B 1 58 ? -1.012 -9.367 -17.812 1 93.81 58 ASN B CA 1
ATOM 2429 C C . ASN B 1 58 ? -0.283 -10.625 -18.281 1 93.81 58 ASN B C 1
ATOM 2431 O O . ASN B 1 58 ? 0.864 -10.555 -18.734 1 93.81 58 ASN B O 1
ATOM 2435 N N . ILE B 1 59 ? -0.897 -11.781 -18.047 1 94.88 59 ILE B N 1
ATOM 2436 C CA . ILE B 1 59 ? -0.417 -13.047 -18.594 1 94.88 59 ILE B CA 1
ATOM 2437 C C . ILE B 1 59 ? -1.324 -13.5 -19.734 1 94.88 59 ILE B C 1
ATOM 2439 O O . ILE B 1 59 ? -2.457 -13.93 -19.5 1 94.88 59 ILE B O 1
ATOM 2443 N N . LEU B 1 60 ? -0.774 -13.445 -20.891 1 91.06 60 LEU B N 1
ATOM 2444 C CA . LEU B 1 60 ? -1.521 -13.867 -22.078 1 91.06 60 LEU B CA 1
ATOM 2445 C C . LEU B 1 60 ? -1.134 -15.281 -22.484 1 91.06 60 LEU B C 1
ATOM 2447 O O . LEU B 1 60 ? 0.032 -15.672 -22.375 1 91.06 60 LEU B O 1
ATOM 2451 N N . LEU B 1 61 ? -2.129 -16.016 -22.875 1 89.19 61 LEU B N 1
ATOM 2452 C CA . LEU B 1 61 ? -1.874 -17.359 -23.375 1 89.19 61 LEU B CA 1
ATOM 2453 C C . LEU B 1 61 ? -2.002 -17.422 -24.891 1 89.19 61 LEU B C 1
ATOM 2455 O O . LEU B 1 61 ? -2.971 -16.906 -25.453 1 89.19 61 LEU B O 1
ATOM 2459 N N . ASP B 1 62 ? -1.046 -18.031 -25.516 1 86.81 62 ASP B N 1
ATOM 2460 C CA . ASP B 1 62 ? -1.154 -18.219 -26.953 1 86.81 62 ASP B CA 1
ATOM 2461 C C . ASP B 1 62 ? -1.984 -19.469 -27.281 1 86.81 62 ASP B C 1
ATOM 2463 O O . ASP B 1 62 ? -2.602 -20.062 -26.391 1 86.81 62 ASP B O 1
ATOM 2467 N N . TYR B 1 63 ? -2.031 -19.875 -28.516 1 83.06 63 TYR B N 1
ATOM 2468 C CA . TYR B 1 63 ? -2.887 -20.969 -28.969 1 83.06 63 TYR B CA 1
ATOM 2469 C C . TYR B 1 63 ? -2.43 -22.297 -28.391 1 83.06 63 TYR B C 1
ATOM 2471 O O . TYR B 1 63 ? -3.234 -23.219 -28.203 1 83.06 63 TYR B O 1
ATOM 2479 N N . GLU B 1 64 ? -1.129 -22.406 -28.109 1 86.19 64 GLU B N 1
ATOM 2480 C CA . GLU B 1 64 ? -0.579 -23.625 -27.531 1 86.19 64 GLU B CA 1
ATOM 2481 C C . GLU B 1 64 ? -0.604 -23.578 -26 1 86.19 64 GLU B C 1
ATOM 2483 O O . GLU B 1 64 ? -0.033 -24.438 -25.328 1 86.19 64 GLU B O 1
ATOM 2488 N N . MET B 1 65 ? -1.178 -22.484 -25.375 1 85.62 65 MET B N 1
ATOM 2489 C CA . MET B 1 65 ? -1.364 -22.266 -23.953 1 85.62 65 MET B CA 1
ATOM 2490 C C . MET B 1 65 ? -0.039 -21.938 -23.266 1 85.62 65 MET B C 1
ATOM 2492 O O . MET B 1 65 ? 0.139 -22.203 -22.078 1 85.62 65 MET B O 1
ATOM 2496 N N . ASN B 1 66 ? 0.865 -21.469 -24.141 1 90.25 66 ASN B N 1
ATOM 2497 C CA . ASN B 1 66 ? 2.086 -20.922 -23.562 1 90.25 66 ASN B CA 1
ATOM 2498 C C . ASN B 1 66 ? 1.87 -19.5 -23.031 1 90.25 66 ASN B C 1
ATOM 2500 O O . ASN B 1 66 ? 1.322 -18.656 -23.734 1 90.25 66 ASN B O 1
ATOM 2504 N N . PRO B 1 67 ? 2.289 -19.281 -21.781 1 93.88 67 PRO B N 1
ATOM 2505 C CA . PRO B 1 67 ? 2.078 -17.938 -21.234 1 93.88 67 PRO B CA 1
ATOM 2506 C C . PRO B 1 67 ? 3.1 -16.922 -21.734 1 93.88 67 PRO B C 1
ATOM 2508 O O . PRO B 1 67 ? 4.27 -17.266 -21.922 1 93.88 67 PRO B O 1
ATOM 2511 N N . LYS B 1 68 ? 2.613 -15.711 -21.953 1 94.38 68 LYS B N 1
ATOM 2512 C CA . LYS B 1 68 ? 3.426 -14.555 -22.312 1 94.38 68 LYS B CA 1
ATOM 2513 C C . LYS B 1 68 ? 3.148 -13.383 -21.375 1 94.38 68 LYS B C 1
ATOM 2515 O O . LYS B 1 68 ? 1.995 -12.992 -21.172 1 94.38 68 LYS B O 1
ATOM 2520 N N . ILE B 1 69 ? 4.223 -12.953 -20.766 1 95.81 69 ILE B N 1
ATOM 2521 C CA . ILE B 1 69 ? 4.09 -11.773 -19.922 1 95.81 69 ILE B CA 1
ATOM 2522 C C . ILE B 1 69 ? 3.893 -10.531 -20.781 1 95.81 69 ILE B C 1
ATOM 2524 O O . ILE B 1 69 ? 4.637 -10.305 -21.734 1 95.81 69 ILE B O 1
ATOM 2528 N N . SER B 1 70 ? 2.867 -9.797 -20.469 1 94.81 70 SER B N 1
ATOM 2529 C CA . SER B 1 70 ? 2.537 -8.609 -21.266 1 94.81 70 SER B CA 1
ATOM 2530 C C . SER B 1 70 ? 2.426 -7.371 -20.375 1 94.81 70 SER B C 1
ATOM 2532 O O . SER B 1 70 ? 2.719 -7.426 -19.188 1 94.81 70 SER B O 1
ATOM 2534 N N . ASP B 1 71 ? 2.127 -6.211 -20.953 1 93.38 71 ASP B N 1
ATOM 2535 C CA . ASP B 1 71 ? 1.926 -4.922 -20.297 1 93.38 71 ASP B CA 1
ATOM 2536 C C . ASP B 1 71 ? 3.162 -4.508 -19.5 1 93.38 71 ASP B C 1
ATOM 2538 O O . ASP B 1 71 ? 3.17 -4.586 -18.281 1 93.38 71 ASP B O 1
ATOM 2542 N N . PHE B 1 72 ? 4.137 -3.996 -20.188 1 95.5 72 PHE B N 1
ATOM 2543 C CA . PHE B 1 72 ? 5.383 -3.547 -19.578 1 95.5 72 PHE B CA 1
ATOM 2544 C C . PHE B 1 72 ? 5.336 -2.053 -19.281 1 95.5 72 PHE B C 1
ATOM 2546 O O . PHE B 1 72 ? 6.379 -1.402 -19.188 1 95.5 72 PHE B O 1
ATOM 2553 N N . GLY B 1 73 ? 4.129 -1.467 -19.219 1 93.5 73 GLY B N 1
ATOM 2554 C CA . GLY B 1 73 ? 3.926 -0.045 -18.984 1 93.5 73 GLY B CA 1
ATOM 2555 C C . GLY B 1 73 ? 4.535 0.443 -17.688 1 93.5 73 GLY B C 1
ATOM 2556 O O . GLY B 1 73 ? 4.922 1.607 -17.562 1 93.5 73 GLY B O 1
ATOM 2557 N N . MET B 1 74 ? 4.68 -0.367 -16.672 1 94.75 74 MET B N 1
ATOM 2558 C CA . MET B 1 74 ? 5.215 0.005 -15.367 1 94.75 74 MET B CA 1
ATOM 2559 C C . MET B 1 74 ? 6.652 -0.481 -15.203 1 94.75 74 MET B C 1
ATOM 2561 O O . MET B 1 74 ? 7.281 -0.242 -14.172 1 94.75 74 MET B O 1
ATOM 2565 N N . ALA B 1 75 ? 7.117 -1.178 -16.172 1 95.06 75 ALA B N 1
ATOM 2566 C CA . ALA B 1 75 ? 8.422 -1.833 -16.062 1 95.06 75 ALA B CA 1
ATOM 2567 C C . ALA B 1 75 ? 9.547 -0.807 -15.977 1 95.06 75 ALA B C 1
ATOM 2569 O O . ALA B 1 75 ? 9.398 0.326 -16.438 1 95.06 75 ALA B O 1
ATOM 2570 N N . ARG B 1 76 ? 10.547 -1.135 -15.289 1 93.56 76 ARG B N 1
ATOM 2571 C CA . ARG B 1 76 ? 11.781 -0.369 -15.195 1 93.56 76 ARG B CA 1
ATOM 2572 C C . ARG B 1 76 ? 12.984 -1.217 -15.602 1 93.56 76 ARG B C 1
ATOM 2574 O O . ARG B 1 76 ? 13.078 -2.389 -15.234 1 93.56 76 ARG B O 1
ATOM 2581 N N . SER B 1 77 ? 13.836 -0.63 -16.375 1 91.62 77 SER B N 1
ATOM 2582 C CA . SER B 1 77 ? 15.047 -1.317 -16.812 1 91.62 77 SER B CA 1
ATOM 2583 C C . SER B 1 77 ? 16.281 -0.775 -16.078 1 91.62 77 SER B C 1
ATOM 2585 O O . SER B 1 77 ? 16.391 0.432 -15.859 1 91.62 77 SER B O 1
ATOM 2587 N N . PHE B 1 78 ? 17.047 -1.628 -15.711 1 86.69 78 PHE B N 1
ATOM 2588 C CA . PHE B 1 78 ? 18.266 -1.254 -15 1 86.69 78 PHE B CA 1
ATOM 2589 C C . PHE B 1 78 ? 19.5 -1.792 -15.719 1 86.69 78 PHE B C 1
ATOM 2591 O O . PHE B 1 78 ? 19.5 -2.928 -16.203 1 86.69 78 PHE B O 1
ATOM 2598 N N . GLY B 1 79 ? 20.422 -0.833 -15.883 1 76.69 79 GLY B N 1
ATOM 2599 C CA . GLY B 1 79 ? 21.734 -1.234 -16.375 1 76.69 79 GLY B CA 1
ATOM 2600 C C . GLY B 1 79 ? 22.703 -1.613 -15.273 1 76.69 79 GLY B C 1
ATOM 2601 O O . GLY B 1 79 ? 22.531 -1.21 -14.125 1 76.69 79 GLY B O 1
ATOM 2602 N N . GLY B 1 80 ? 23.641 -2.385 -15.57 1 68.94 80 GLY B N 1
ATOM 2603 C CA . GLY B 1 80 ? 24.703 -2.725 -14.641 1 68.94 80 GLY B CA 1
ATOM 2604 C C . GLY B 1 80 ? 24.25 -3.613 -13.5 1 68.94 80 GLY B C 1
ATOM 2605 O O . GLY B 1 80 ? 23.453 -4.539 -13.711 1 68.94 80 GLY B O 1
ATOM 2606 N N . ASP B 1 81 ? 24.703 -3.262 -12.25 1 68.06 81 ASP B N 1
ATOM 2607 C CA . ASP B 1 81 ? 24.469 -4.117 -11.094 1 68.06 81 ASP B CA 1
ATOM 2608 C C . ASP B 1 81 ? 23.297 -3.607 -10.266 1 68.06 81 ASP B C 1
ATOM 2610 O O . ASP B 1 81 ? 22.984 -4.172 -9.211 1 68.06 81 ASP B O 1
ATOM 2614 N N . GLU B 1 82 ? 22.562 -2.623 -10.859 1 73.56 82 GLU B N 1
ATOM 2615 C CA . GLU B 1 82 ? 21.438 -2.104 -10.078 1 73.56 82 GLU B CA 1
ATOM 2616 C C . GLU B 1 82 ? 20.266 -3.072 -10.086 1 73.56 82 GLU B C 1
ATOM 2618 O O . GLU B 1 82 ? 19.906 -3.615 -11.133 1 73.56 82 GLU B O 1
ATOM 2623 N N . THR B 1 83 ? 19.812 -3.451 -8.914 1 75.5 83 THR B N 1
ATOM 2624 C CA . THR B 1 83 ? 18.75 -4.449 -8.836 1 75.5 83 THR B CA 1
ATOM 2625 C C . THR B 1 83 ? 17.562 -3.9 -8.062 1 75.5 83 THR B C 1
ATOM 2627 O O . THR B 1 83 ? 16.562 -4.605 -7.859 1 75.5 83 THR B O 1
ATOM 2630 N N . SER B 1 84 ? 17.625 -2.621 -7.672 1 82 84 SER B N 1
ATOM 2631 C CA . SER B 1 84 ? 16.562 -2.025 -6.867 1 82 84 SER B CA 1
ATOM 2632 C C . SER B 1 84 ? 16.469 -0.521 -7.102 1 82 84 SER B C 1
ATOM 2634 O O . SER B 1 84 ? 17.406 0.095 -7.598 1 82 84 SER B O 1
ATOM 2636 N N . ALA B 1 85 ? 15.289 -0.036 -6.961 1 87.31 85 ALA B N 1
ATOM 2637 C CA . ALA B 1 85 ? 15.07 1.404 -7.051 1 87.31 85 ALA B CA 1
ATOM 2638 C C . ALA B 1 85 ? 14 1.86 -6.055 1 87.31 85 ALA B C 1
ATOM 2640 O O . ALA B 1 85 ? 13.312 1.034 -5.449 1 87.31 85 ALA B O 1
ATOM 2641 N N . ASN B 1 86 ? 14.055 3.113 -5.773 1 87 86 ASN B N 1
ATOM 2642 C CA . ASN B 1 86 ? 13.055 3.744 -4.922 1 87 86 ASN B CA 1
ATOM 2643 C C . ASN B 1 86 ? 12.25 4.793 -5.684 1 87 86 ASN B C 1
ATOM 2645 O O . ASN B 1 86 ? 12.727 5.344 -6.68 1 87 86 ASN B O 1
ATOM 2649 N N . THR B 1 87 ? 11 4.879 -5.309 1 89.38 87 THR B N 1
ATOM 2650 C CA . THR B 1 87 ? 10.125 5.898 -5.883 1 89.38 87 THR B CA 1
ATOM 2651 C C . THR B 1 87 ? 9.234 6.516 -4.805 1 89.38 87 THR B C 1
ATOM 2653 O O . THR B 1 87 ? 8.859 5.844 -3.844 1 89.38 87 THR B O 1
ATOM 2656 N N . SER B 1 88 ? 8.883 7.793 -4.945 1 89.06 88 SER B N 1
ATOM 2657 C CA . SER B 1 88 ? 7.898 8.43 -4.078 1 89.06 88 SER B CA 1
ATOM 2658 C C . SER B 1 88 ? 6.477 8.141 -4.543 1 89.06 88 SER B C 1
ATOM 2660 O O . SER B 1 88 ? 5.547 8.109 -3.734 1 89.06 88 SER B O 1
ATOM 2662 N N . ARG B 1 89 ? 6.387 7.934 -5.801 1 91.81 89 ARG B N 1
ATOM 2663 C CA . ARG B 1 89 ? 5.078 7.688 -6.398 1 91.81 89 ARG B CA 1
ATOM 2664 C C . ARG B 1 89 ? 4.832 6.191 -6.586 1 91.81 89 ARG B C 1
ATOM 2666 O O . ARG B 1 89 ? 5.621 5.508 -7.246 1 91.81 89 ARG B O 1
ATOM 2673 N N . ILE B 1 90 ? 3.805 5.75 -6.047 1 92.69 90 ILE B N 1
ATOM 2674 C CA . ILE B 1 90 ? 3.426 4.344 -6.152 1 92.69 90 ILE B CA 1
ATOM 2675 C 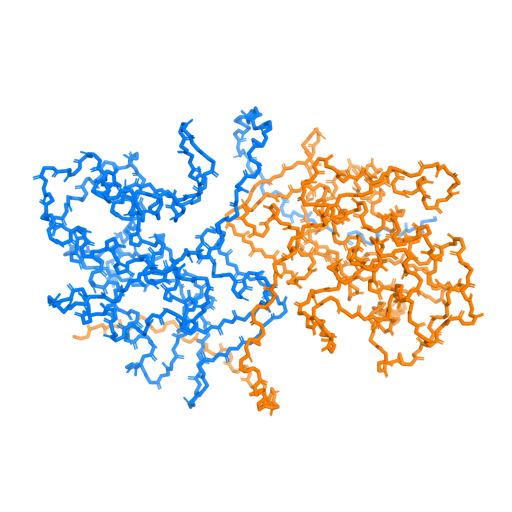C . ILE B 1 90 ? 2.336 4.18 -7.211 1 92.69 90 ILE B C 1
ATOM 2677 O O . ILE B 1 90 ? 1.358 4.934 -7.227 1 92.69 90 ILE B O 1
ATOM 2681 N N . VAL B 1 91 ? 2.572 3.266 -8.102 1 94.88 91 VAL B N 1
ATOM 2682 C CA . VAL B 1 91 ? 1.592 2.863 -9.109 1 94.88 91 VAL B CA 1
ATOM 2683 C C . VAL B 1 91 ? 1.562 1.342 -9.219 1 94.88 91 VAL B C 1
ATOM 2685 O O . VAL B 1 91 ? 2.604 0.706 -9.398 1 94.88 91 VAL B O 1
ATOM 2688 N N . GLY B 1 92 ? 0.42 0.743 -9.086 1 94.5 92 GLY B N 1
ATOM 2689 C CA . GLY B 1 92 ? 0.299 -0.702 -9.195 1 94.5 92 GLY B CA 1
ATOM 2690 C C . GLY B 1 92 ? -1.11 -1.204 -8.938 1 94.5 92 GLY B C 1
ATOM 2691 O O . GLY B 1 92 ? -2.045 -0.409 -8.812 1 94.5 92 GLY B O 1
ATOM 2692 N N . THR B 1 93 ? -1.23 -2.482 -8.961 1 94.06 93 THR B N 1
ATOM 2693 C CA . THR B 1 93 ? -2.516 -3.125 -8.711 1 94.06 93 THR B CA 1
ATOM 2694 C C . THR B 1 93 ? -2.564 -3.709 -7.301 1 94.06 93 THR B C 1
ATOM 2696 O O . THR B 1 93 ? -1.703 -4.508 -6.926 1 94.06 93 THR B O 1
ATOM 2699 N N . TYR B 1 94 ? -3.559 -3.227 -6.535 1 90.75 94 TYR B N 1
ATOM 2700 C CA . TYR B 1 94 ? -3.639 -3.742 -5.172 1 90.75 94 TYR B CA 1
ATOM 2701 C C . TYR B 1 94 ? -3.812 -5.258 -5.172 1 90.75 94 TYR B C 1
ATOM 2703 O O . TYR B 1 94 ? -4.477 -5.812 -6.051 1 90.75 94 TYR B O 1
ATOM 2711 N N . GLY B 1 95 ? -3.197 -5.91 -4.234 1 92.19 95 GLY B N 1
ATOM 2712 C CA . GLY B 1 95 ? -3.238 -7.359 -4.113 1 92.19 95 GLY B CA 1
ATOM 2713 C C . GLY B 1 95 ? -2.006 -8.039 -4.676 1 92.19 95 GLY B C 1
ATOM 2714 O O . GLY B 1 95 ? -1.737 -9.203 -4.367 1 92.19 95 GLY B O 1
ATOM 2715 N N . TYR B 1 96 ? -1.358 -7.328 -5.531 1 95.31 96 TYR B N 1
ATOM 2716 C CA . TYR B 1 96 ? -0.173 -7.91 -6.152 1 95.31 96 TYR B CA 1
ATOM 2717 C C . TYR B 1 96 ? 1.089 -7.18 -5.707 1 95.31 96 TYR B C 1
ATOM 2719 O O . TYR B 1 96 ? 2.201 -7.668 -5.91 1 95.31 96 TYR B O 1
ATOM 2727 N N . MET B 1 97 ? 0.905 -5.98 -5.16 1 93.81 97 MET B N 1
ATOM 2728 C CA . MET B 1 97 ? 2.055 -5.168 -4.781 1 93.81 97 MET B CA 1
ATOM 2729 C C . MET B 1 97 ? 2.748 -5.742 -3.551 1 93.81 97 MET B C 1
ATOM 2731 O O . MET B 1 97 ? 2.086 -6.172 -2.604 1 93.81 97 MET B O 1
ATOM 2735 N N . SER B 1 98 ? 4.051 -5.734 -3.621 1 94.38 98 SER B N 1
ATOM 2736 C CA . SER B 1 98 ? 4.824 -6.227 -2.482 1 94.38 98 SER B CA 1
ATOM 2737 C C . SER B 1 98 ? 4.781 -5.238 -1.32 1 94.38 98 SER B C 1
ATOM 2739 O O . SER B 1 98 ? 4.539 -4.047 -1.521 1 94.38 98 SER B O 1
ATOM 2741 N N . PRO B 1 99 ? 5.035 -5.754 -0.119 1 91.12 99 PRO B N 1
ATOM 2742 C CA . PRO B 1 99 ? 4.965 -4.887 1.058 1 91.12 99 PRO B CA 1
ATOM 2743 C C . PRO B 1 99 ? 5.965 -3.732 1.004 1 91.12 99 PRO B C 1
ATOM 2745 O O . PRO B 1 99 ? 5.602 -2.582 1.259 1 91.12 99 PRO B O 1
ATOM 2748 N N . GLU B 1 100 ? 7.23 -3.967 0.64 1 91 100 GLU B N 1
ATOM 2749 C CA . GLU B 1 100 ? 8.25 -2.924 0.629 1 91 100 GLU B CA 1
ATOM 2750 C C . GLU B 1 100 ? 7.945 -1.864 -0.427 1 91 100 GLU B C 1
ATOM 2752 O O . GLU B 1 100 ? 8.281 -0.691 -0.252 1 91 100 GLU B O 1
ATOM 2757 N N . TYR B 1 101 ? 7.309 -2.246 -1.472 1 93.12 101 TYR B N 1
ATOM 2758 C CA . TYR B 1 101 ? 6.922 -1.287 -2.5 1 93.12 101 TYR B CA 1
ATOM 2759 C C . TYR B 1 101 ? 5.727 -0.455 -2.049 1 93.12 101 TYR B C 1
ATOM 2761 O O . TYR B 1 101 ? 5.762 0.776 -2.107 1 93.12 101 TYR B O 1
ATOM 2769 N N . ALA B 1 102 ? 4.676 -1.132 -1.562 1 89.19 102 ALA B N 1
ATOM 2770 C CA . ALA B 1 102 ? 3.428 -0.482 -1.166 1 89.19 102 ALA B CA 1
ATOM 2771 C C . ALA B 1 102 ? 3.656 0.475 0.001 1 89.19 102 ALA B C 1
ATOM 2773 O O . ALA B 1 102 ? 3.029 1.534 0.074 1 89.19 102 ALA B O 1
ATOM 2774 N N . ILE B 1 103 ? 4.566 0.153 0.845 1 84.19 103 ILE B N 1
ATOM 2775 C CA . ILE B 1 103 ? 4.711 0.895 2.092 1 84.19 103 ILE B CA 1
ATOM 2776 C C . ILE B 1 103 ? 5.844 1.913 1.957 1 84.19 103 ILE B C 1
ATOM 2778 O O . ILE B 1 103 ? 5.727 3.045 2.432 1 84.19 103 ILE B O 1
ATOM 2782 N N . ASP B 1 104 ? 6.945 1.476 1.228 1 86.88 104 ASP B N 1
ATOM 2783 C CA . ASP B 1 104 ? 8.148 2.305 1.26 1 86.88 104 ASP B CA 1
ATOM 2784 C C . ASP B 1 104 ? 8.531 2.775 -0.143 1 86.88 104 ASP B C 1
ATOM 2786 O O . ASP B 1 104 ? 9.492 3.527 -0.312 1 86.88 104 ASP B O 1
ATOM 2790 N N . GLY B 1 105 ? 7.875 2.287 -1.066 1 90.69 105 GLY B N 1
ATOM 2791 C CA . GLY B 1 105 ? 8.195 2.682 -2.43 1 90.69 105 GLY B CA 1
ATOM 2792 C C . GLY B 1 105 ? 9.445 2.016 -2.967 1 90.69 105 GLY B C 1
ATOM 2793 O O . GLY B 1 105 ? 10.039 2.486 -3.941 1 90.69 105 GLY B O 1
ATOM 2794 N N . LEU B 1 106 ? 9.852 0.972 -2.279 1 92.44 106 LEU B N 1
ATOM 2795 C CA . LEU B 1 106 ? 11.039 0.234 -2.711 1 92.44 106 LEU B CA 1
ATOM 2796 C C . LEU B 1 106 ? 10.656 -0.921 -3.629 1 92.44 106 LEU B C 1
ATOM 2798 O O . LEU B 1 106 ? 9.75 -1.694 -3.312 1 92.44 106 LEU B O 1
ATOM 2802 N N . PHE B 1 107 ? 11.297 -0.979 -4.801 1 94.56 107 PHE B N 1
ATOM 2803 C CA . PHE B 1 107 ? 11 -2.123 -5.656 1 94.56 107 PHE B CA 1
ATOM 2804 C C . PHE B 1 107 ? 12.289 -2.729 -6.211 1 94.56 107 PHE B C 1
ATOM 2806 O O . PHE B 1 107 ? 13.297 -2.041 -6.344 1 94.56 107 PHE B O 1
ATOM 2813 N N . SER B 1 108 ? 12.305 -3.967 -6.438 1 96.19 108 SER B N 1
ATOM 2814 C CA . SER B 1 108 ? 13.375 -4.793 -6.98 1 96.19 108 SER B CA 1
ATOM 2815 C C . SER B 1 108 ? 12.812 -6.008 -7.715 1 96.19 108 SER B C 1
ATOM 2817 O O . SER B 1 108 ? 11.602 -6.148 -7.859 1 96.19 108 SER B O 1
ATOM 2819 N N . VAL B 1 109 ? 13.711 -6.836 -8.188 1 96.81 109 VAL B N 1
ATOM 2820 C CA . VAL B 1 109 ? 13.273 -8.07 -8.828 1 96.81 109 VAL B CA 1
ATOM 2821 C C . VAL B 1 109 ? 12.43 -8.891 -7.852 1 96.81 109 VAL B C 1
ATOM 2823 O O . VAL B 1 109 ? 11.547 -9.648 -8.266 1 96.81 109 VAL B O 1
ATOM 2826 N N . LYS B 1 110 ? 12.648 -8.641 -6.543 1 97.56 110 LYS B N 1
ATOM 2827 C CA . LYS B 1 110 ? 11.938 -9.398 -5.52 1 97.56 110 LYS B CA 1
ATOM 2828 C C . LYS B 1 110 ? 10.469 -8.969 -5.438 1 97.56 110 LYS B C 1
ATOM 2830 O O . LYS B 1 110 ? 9.633 -9.711 -4.922 1 97.56 110 LYS B O 1
ATOM 2835 N N . SER B 1 111 ? 10.18 -7.734 -5.895 1 97.31 111 SER B N 1
ATOM 2836 C CA . SER B 1 111 ? 8.789 -7.309 -5.992 1 97.31 111 SER B CA 1
ATOM 2837 C C . SER B 1 111 ? 8.023 -8.133 -7.023 1 97.31 111 SER B C 1
ATOM 2839 O O . SER B 1 111 ? 6.875 -8.516 -6.797 1 97.31 111 SER B O 1
ATOM 2841 N N . ASP B 1 112 ? 8.711 -8.438 -8.125 1 98.25 112 ASP B N 1
ATOM 2842 C CA . ASP B 1 112 ? 8.125 -9.305 -9.141 1 98.25 112 ASP B CA 1
ATOM 2843 C C . ASP B 1 112 ? 7.93 -10.727 -8.602 1 98.25 112 ASP B C 1
ATOM 2845 O O . ASP B 1 112 ? 6.941 -11.383 -8.922 1 98.25 112 ASP B O 1
ATOM 2849 N N . VAL B 1 113 ? 8.898 -11.148 -7.812 1 98.62 113 VAL B N 1
ATOM 2850 C CA . VAL B 1 113 ? 8.82 -12.469 -7.211 1 98.62 113 VAL B CA 1
ATOM 2851 C C . VAL B 1 113 ? 7.582 -12.57 -6.324 1 98.62 113 VAL B C 1
ATOM 2853 O O . VAL B 1 113 ? 6.867 -13.57 -6.352 1 98.62 113 VAL B O 1
ATOM 2856 N N . PHE B 1 114 ? 7.363 -11.531 -5.562 1 98.25 114 PHE B N 1
ATOM 2857 C CA . PHE B 1 114 ? 6.172 -11.477 -4.727 1 98.25 114 PHE B CA 1
ATOM 2858 C C . PHE B 1 114 ? 4.906 -11.625 -5.566 1 98.25 114 PHE B C 1
ATOM 2860 O O . PHE B 1 114 ? 4.055 -12.461 -5.277 1 98.25 114 PHE B O 1
ATOM 2867 N N . SER B 1 115 ? 4.766 -10.805 -6.617 1 98 115 SER B N 1
ATOM 2868 C CA . SER B 1 115 ? 3.602 -10.836 -7.496 1 98 115 SER B CA 1
ATOM 2869 C C . SER B 1 115 ? 3.416 -12.219 -8.117 1 98 115 SER B C 1
ATOM 2871 O O . SER B 1 115 ? 2.287 -12.688 -8.281 1 98 115 SER B O 1
ATOM 2873 N N . PHE B 1 116 ? 4.535 -12.859 -8.484 1 98.75 116 PHE B N 1
ATOM 2874 C CA . PHE B 1 116 ? 4.492 -14.211 -9.023 1 98.75 116 PHE B CA 1
ATOM 2875 C C . PHE B 1 116 ? 3.861 -15.172 -8.031 1 98.75 116 PHE B C 1
ATOM 2877 O O . PHE B 1 116 ? 3.008 -15.984 -8.391 1 98.75 116 PHE B O 1
ATOM 2884 N N . GLY B 1 117 ? 4.32 -15.117 -6.754 1 98.69 117 GLY B N 1
ATOM 2885 C CA . GLY B 1 117 ? 3.74 -15.961 -5.723 1 98.69 117 GLY B CA 1
ATOM 2886 C C . GLY B 1 117 ? 2.238 -15.797 -5.59 1 98.69 117 GLY B C 1
ATOM 2887 O O . GLY B 1 117 ? 1.51 -16.781 -5.453 1 98.69 117 GLY B O 1
ATOM 2888 N N . VAL B 1 118 ? 1.803 -14.523 -5.645 1 97.38 118 VAL B N 1
ATOM 2889 C CA . VAL B 1 118 ? 0.372 -14.242 -5.586 1 97.38 118 VAL B CA 1
ATOM 2890 C C . VAL B 1 118 ? -0.337 -14.93 -6.754 1 97.38 118 VAL B C 1
ATOM 2892 O O . VAL B 1 118 ? -1.354 -15.602 -6.562 1 97.38 118 VAL B O 1
ATOM 2895 N N . LEU B 1 119 ? 0.194 -14.781 -7.91 1 97 119 LEU B N 1
ATOM 2896 C CA . LEU B 1 119 ? -0.381 -15.344 -9.125 1 97 119 LEU B CA 1
ATOM 2897 C C . LEU B 1 119 ? -0.495 -16.859 -9.023 1 97 119 LEU B C 1
ATOM 2899 O O . LEU B 1 119 ? -1.518 -17.438 -9.398 1 97 119 LEU B O 1
ATOM 2903 N N . VAL B 1 120 ? 0.526 -17.484 -8.516 1 97.81 120 VAL B N 1
ATOM 2904 C CA . VAL B 1 120 ? 0.528 -18.938 -8.375 1 97.81 120 VAL B CA 1
ATOM 2905 C C . VAL B 1 120 ? -0.605 -19.375 -7.453 1 97.81 120 VAL B C 1
ATOM 2907 O O . VAL B 1 120 ? -1.34 -20.312 -7.758 1 97.81 120 VAL B O 1
ATOM 2910 N N . LEU B 1 121 ? -0.768 -18.719 -6.352 1 97.12 121 LEU B N 1
ATOM 2911 C CA . LEU B 1 121 ? -1.833 -19.047 -5.414 1 97.12 121 LEU B CA 1
ATOM 2912 C C . LEU B 1 121 ? -3.203 -18.859 -6.059 1 97.12 121 LEU B C 1
ATOM 2914 O O . LEU B 1 121 ? -4.121 -19.641 -5.816 1 97.12 121 LEU B O 1
ATOM 2918 N N . GLU B 1 122 ? -3.291 -17.812 -6.844 1 95.75 122 GLU B N 1
ATOM 2919 C CA . GLU B 1 122 ? -4.543 -17.594 -7.562 1 95.75 122 GLU B CA 1
ATOM 2920 C C . GLU B 1 122 ? -4.816 -18.734 -8.547 1 95.75 122 GLU B C 1
ATOM 2922 O O . GLU B 1 122 ? -5.949 -19.203 -8.664 1 95.75 122 GLU B O 1
ATOM 2927 N N . ILE B 1 123 ? -3.812 -19.156 -9.266 1 94.62 123 ILE B N 1
ATOM 2928 C CA . ILE B 1 123 ? -3.961 -20.219 -10.266 1 94.62 123 ILE B CA 1
ATOM 2929 C C . ILE B 1 123 ? -4.336 -21.531 -9.578 1 94.62 123 ILE B C 1
ATOM 2931 O O . ILE B 1 123 ? -5.223 -22.25 -10.047 1 94.62 123 ILE B O 1
ATOM 2935 N N . VAL B 1 124 ? -3.715 -21.844 -8.461 1 95.44 124 VAL B N 1
ATOM 2936 C CA . VAL B 1 124 ? -3.947 -23.094 -7.738 1 95.44 124 VAL B CA 1
ATOM 2937 C C . VAL B 1 124 ? -5.355 -23.094 -7.152 1 95.44 124 VAL B C 1
ATOM 2939 O O . VAL B 1 124 ? -6.055 -24.109 -7.207 1 95.44 124 VAL B O 1
ATOM 2942 N N . SER B 1 125 ? -5.766 -21.969 -6.633 1 94.44 125 SER B N 1
ATOM 2943 C CA . SER B 1 125 ? -7.012 -21.906 -5.875 1 94.44 125 SER B CA 1
ATOM 2944 C C . SER B 1 125 ? -8.195 -21.578 -6.785 1 94.44 125 SER B C 1
ATOM 2946 O O . SER B 1 125 ? -9.352 -21.828 -6.422 1 94.44 125 SER B O 1
ATOM 2948 N N . GLY B 1 126 ? -7.859 -20.938 -7.898 1 91.69 126 GLY B N 1
ATOM 2949 C CA . GLY B 1 126 ? -8.922 -20.438 -8.758 1 91.69 126 GLY B CA 1
ATOM 2950 C C . GLY B 1 126 ? -9.633 -19.219 -8.195 1 91.69 126 GLY B C 1
ATOM 2951 O O . GLY B 1 126 ? -10.742 -18.906 -8.617 1 91.69 126 GLY B O 1
ATOM 2952 N N . ARG B 1 127 ? -9.047 -18.609 -7.203 1 92.25 127 ARG B N 1
ATOM 2953 C CA . ARG B 1 127 ? -9.609 -17.438 -6.555 1 92.25 127 ARG B CA 1
ATOM 2954 C C . ARG B 1 127 ? -8.641 -16.266 -6.602 1 92.25 127 ARG B C 1
ATOM 2956 O O . ARG B 1 127 ? -7.426 -16.438 -6.453 1 92.25 127 ARG B O 1
ATOM 2963 N N . LYS B 1 128 ? -9.211 -15.102 -6.816 1 91.75 128 LYS B N 1
ATOM 2964 C CA . LYS B 1 128 ? -8.383 -13.898 -6.828 1 91.75 128 LYS B CA 1
ATOM 2965 C C . LYS B 1 128 ? -8.023 -13.461 -5.41 1 91.75 128 LYS B C 1
ATOM 2967 O O . LYS B 1 128 ? -8.836 -13.594 -4.492 1 91.75 128 LYS B O 1
ATOM 2972 N N . ASN B 1 129 ? -6.832 -12.945 -5.301 1 92.88 129 ASN B N 1
ATOM 2973 C CA . ASN B 1 129 ? -6.445 -12.375 -4.016 1 92.88 129 ASN B CA 1
ATOM 2974 C C . ASN B 1 129 ? -7.258 -11.125 -3.691 1 92.88 129 ASN B C 1
ATOM 2976 O O . ASN B 1 129 ? -7.695 -10.938 -2.555 1 92.88 129 ASN B O 1
ATOM 2980 N N . ARG B 1 130 ? -7.375 -10.336 -4.75 1 87.5 130 ARG B N 1
ATOM 2981 C CA . ARG B 1 130 ? -8.172 -9.125 -4.586 1 87.5 130 ARG B CA 1
ATOM 2982 C C . ARG B 1 130 ? -9.609 -9.461 -4.207 1 87.5 130 ARG B C 1
ATOM 2984 O O . ARG B 1 130 ? -10.281 -10.227 -4.902 1 87.5 130 ARG B O 1
ATOM 2991 N N . GLY B 1 131 ? -10.055 -8.938 -3.088 1 83.56 131 GLY B N 1
ATOM 2992 C CA . GLY B 1 131 ? -11.445 -9.141 -2.707 1 83.56 131 GLY B CA 1
ATOM 2993 C C . GLY B 1 131 ? -11.711 -10.516 -2.123 1 83.56 131 GLY B C 1
ATOM 2994 O O . GLY B 1 131 ? -12.867 -10.906 -1.942 1 83.56 131 GLY B O 1
ATOM 2995 N N . PHE B 1 132 ? -10.664 -11.289 -1.919 1 89.69 132 PHE B N 1
ATOM 2996 C CA . PHE B 1 132 ? -10.82 -12.625 -1.354 1 89.69 132 PHE B CA 1
ATOM 2997 C C . PHE B 1 132 ? -11.609 -12.57 -0.051 1 89.69 132 PHE B C 1
ATOM 2999 O O . PHE B 1 132 ? -11.352 -11.719 0.801 1 89.69 132 PHE B O 1
ATOM 3006 N N . ARG B 1 133 ? -12.555 -13.445 0.037 1 87.56 133 ARG B N 1
ATOM 3007 C CA . ARG B 1 133 ? -13.359 -13.586 1.245 1 87.56 133 ARG B CA 1
ATOM 3008 C C . ARG B 1 133 ? -13.539 -15.055 1.611 1 87.56 133 ARG B C 1
ATOM 3010 O O . ARG B 1 133 ? -13.609 -15.914 0.732 1 87.56 133 ARG B O 1
ATOM 3017 N N . HIS B 1 134 ? -13.484 -15.305 2.799 1 89.38 134 HIS B N 1
ATOM 3018 C CA . HIS B 1 134 ? -13.727 -16.641 3.33 1 89.38 134 HIS B CA 1
ATOM 3019 C C . HIS B 1 134 ? -14.734 -16.609 4.473 1 89.38 134 HIS B C 1
ATOM 3021 O O . HIS B 1 134 ? -14.773 -15.641 5.238 1 89.38 134 HIS B O 1
ATOM 3027 N N . ALA B 1 135 ? -15.531 -17.578 4.637 1 89.62 135 ALA B N 1
ATOM 3028 C CA . ALA B 1 135 ? -16.641 -17.625 5.594 1 89.62 135 ALA B CA 1
ATOM 3029 C C . ALA B 1 135 ? -16.109 -17.656 7.027 1 89.62 135 ALA B C 1
ATOM 3031 O O . ALA B 1 135 ? -16.75 -17.094 7.93 1 89.62 135 ALA B O 1
ATOM 3032 N N . GLU B 1 136 ? -14.984 -18.25 7.234 1 89.75 136 GLU B N 1
ATOM 3033 C CA . GLU B 1 136 ? -14.555 -18.578 8.594 1 89.75 136 GLU B CA 1
ATOM 3034 C C . GLU B 1 136 ? -13.508 -17.594 9.086 1 89.75 136 GLU B C 1
ATOM 3036 O O . GLU B 1 136 ? -13.164 -17.578 10.273 1 89.75 136 GLU B O 1
ATOM 3041 N N . HIS B 1 137 ? -12.922 -16.844 8.18 1 88.69 137 HIS B N 1
ATOM 3042 C CA . HIS B 1 137 ? -11.891 -15.906 8.609 1 88.69 137 HIS B CA 1
ATOM 3043 C C . HIS B 1 137 ? -11.82 -14.703 7.676 1 88.69 137 HIS B C 1
ATOM 3045 O O . HIS B 1 137 ? -12.461 -14.688 6.625 1 88.69 137 HIS B O 1
ATOM 3051 N N . LYS B 1 138 ? -11.039 -13.672 8.016 1 85.62 138 LYS B N 1
ATOM 3052 C CA . LYS B 1 138 ? -10.961 -12.414 7.273 1 85.62 138 LYS B CA 1
ATOM 3053 C C . LYS B 1 138 ? -9.602 -12.258 6.605 1 85.62 138 LYS B C 1
ATOM 3055 O O . LYS B 1 138 ? -9.148 -11.141 6.355 1 85.62 138 LYS B O 1
ATOM 3060 N N . LEU B 1 139 ? -8.945 -13.352 6.336 1 89.12 139 LEU B N 1
ATOM 3061 C CA . LEU B 1 139 ? -7.633 -13.32 5.695 1 89.12 139 LEU B CA 1
ATOM 3062 C C . LEU B 1 139 ? -7.77 -13.148 4.188 1 89.12 139 LEU B C 1
ATOM 3064 O O . LEU B 1 139 ? -8.805 -13.5 3.609 1 89.12 139 LEU B O 1
ATOM 3068 N N . ASN B 1 140 ? -6.742 -12.508 3.652 1 91.06 140 ASN B N 1
ATOM 3069 C CA . ASN B 1 140 ? -6.668 -12.547 2.197 1 91.06 140 ASN B CA 1
ATOM 3070 C C . ASN B 1 140 ? -6.207 -13.914 1.698 1 91.06 140 ASN B C 1
ATOM 3072 O O . ASN B 1 140 ? -6.043 -14.852 2.49 1 91.06 140 ASN B O 1
ATOM 3076 N N . LEU B 1 141 ? -6.02 -14.055 0.411 1 94.5 141 LEU B N 1
ATOM 3077 C CA . LEU B 1 141 ? -5.695 -15.352 -0.169 1 94.5 141 LEU B CA 1
ATOM 3078 C C . LEU B 1 141 ? -4.352 -15.859 0.351 1 94.5 141 LEU B C 1
ATOM 3080 O O . LEU B 1 141 ? -4.195 -17.062 0.61 1 94.5 141 LEU B O 1
ATOM 3084 N N . LEU B 1 142 ? -3.332 -14.969 0.484 1 95.94 142 LEU B N 1
ATOM 3085 C CA . LEU B 1 142 ? -2.025 -15.352 1.003 1 95.94 142 LEU B CA 1
ATOM 3086 C C . LEU B 1 142 ? -2.143 -15.883 2.428 1 95.94 142 LEU B C 1
ATOM 3088 O O . LEU B 1 142 ? -1.571 -16.922 2.756 1 95.94 142 LEU B O 1
ATOM 3092 N N . GLY B 1 143 ? -2.934 -15.156 3.211 1 94.06 143 GLY B N 1
ATOM 3093 C CA . GLY B 1 143 ? -3.17 -15.586 4.578 1 94.06 143 GLY B CA 1
ATOM 3094 C C . GLY B 1 143 ? -3.898 -16.922 4.664 1 94.06 143 GLY B C 1
ATOM 3095 O O . GLY B 1 143 ? -3.576 -17.75 5.512 1 94.06 143 GLY B O 1
ATOM 3096 N N . HIS B 1 144 ? -4.867 -17.078 3.834 1 95.5 144 HIS B N 1
ATOM 3097 C CA . HIS B 1 144 ? -5.609 -18.328 3.793 1 95.5 144 HIS B CA 1
ATOM 3098 C C . HIS B 1 144 ? -4.703 -19.5 3.43 1 95.5 144 HIS B C 1
ATOM 3100 O O . HIS B 1 144 ? -4.734 -20.531 4.082 1 95.5 144 HIS B O 1
ATOM 3106 N N . ALA B 1 145 ? -3.885 -19.312 2.422 1 97.31 145 ALA B N 1
ATOM 3107 C CA . ALA B 1 145 ? -2.939 -20.344 2.004 1 97.31 145 ALA B CA 1
ATOM 3108 C C . ALA B 1 145 ? -1.969 -20.688 3.129 1 97.31 145 ALA B C 1
ATOM 3110 O O . ALA B 1 145 ? -1.683 -21.859 3.373 1 97.31 145 ALA B O 1
ATOM 3111 N N . TRP B 1 146 ? -1.514 -19.688 3.779 1 96.69 146 TRP B N 1
ATOM 3112 C CA . TRP B 1 146 ? -0.582 -19.859 4.887 1 96.69 146 TRP B CA 1
ATOM 3113 C C . TRP B 1 146 ? -1.24 -20.625 6.035 1 96.69 146 TRP B C 1
ATOM 3115 O O . TRP B 1 146 ? -0.648 -21.547 6.594 1 96.69 146 TRP B O 1
ATOM 3125 N N . MET B 1 147 ? -2.406 -20.234 6.367 1 95.81 147 MET B N 1
ATOM 3126 C CA . MET B 1 147 ? -3.164 -20.906 7.418 1 95.81 147 MET B CA 1
ATOM 3127 C C . MET B 1 147 ? -3.326 -22.391 7.109 1 95.81 147 MET B C 1
ATOM 3129 O O . MET B 1 147 ? -3.053 -23.234 7.957 1 95.81 147 MET B O 1
ATOM 3133 N N . LEU B 1 148 ? -3.742 -22.688 5.922 1 97.06 148 LEU B N 1
ATOM 3134 C CA . LEU B 1 148 ? -3.936 -24.078 5.512 1 97.06 148 LEU B CA 1
ATOM 3135 C C . LEU B 1 148 ? -2.621 -24.859 5.574 1 97.06 148 LEU B C 1
ATOM 3137 O O . LEU B 1 148 ? -2.594 -26 6.016 1 97.06 148 LEU B O 1
ATOM 3141 N N . HIS B 1 149 ? -1.556 -24.234 5.152 1 96.94 149 HIS B N 1
ATOM 3142 C CA . HIS B 1 149 ? -0.233 -24.844 5.184 1 96.94 149 HIS B CA 1
ATOM 3143 C C . HIS B 1 149 ? 0.193 -25.172 6.613 1 96.94 149 HIS B C 1
ATOM 3145 O O . HIS B 1 149 ? 0.661 -26.266 6.891 1 96.94 149 HIS B O 1
ATOM 3151 N N . LYS B 1 150 ? -0.009 -24.25 7.492 1 95.88 150 LYS B N 1
ATOM 3152 C CA . LYS B 1 150 ? 0.363 -24.438 8.891 1 95.88 150 LYS B CA 1
ATOM 3153 C C . LYS B 1 150 ? -0.455 -25.547 9.547 1 95.88 150 LYS B C 1
ATOM 3155 O O . LYS B 1 150 ? 0.044 -26.25 10.414 1 95.88 150 LYS B O 1
ATOM 3160 N N . GLU B 1 151 ? -1.635 -25.688 9.078 1 96.38 151 GLU B N 1
ATOM 3161 C CA . GLU B 1 151 ? -2.543 -26.688 9.633 1 96.38 151 GLU B CA 1
ATOM 3162 C C . GLU B 1 151 ? -2.316 -28.047 8.992 1 96.38 151 GLU B C 1
ATOM 3164 O O . GLU B 1 151 ? -2.994 -29.031 9.336 1 96.38 151 GLU B O 1
ATOM 3169 N N . GLY B 1 152 ? -1.473 -28.156 8.031 1 96.25 152 GLY B N 1
ATOM 3170 C CA . GLY B 1 152 ? -1.172 -29.438 7.383 1 96.25 152 GLY B CA 1
ATOM 3171 C C . GLY B 1 152 ? -2.199 -29.828 6.34 1 96.25 152 GLY B C 1
ATOM 3172 O O . GLY B 1 152 ? -2.352 -31.016 6.031 1 96.25 152 GLY B O 1
ATOM 3173 N N . ARG B 1 153 ? -2.984 -28.859 5.863 1 97.38 153 ARG B N 1
ATOM 3174 C CA . ARG B 1 153 ? -4.008 -29.125 4.863 1 97.38 153 ARG B CA 1
ATOM 3175 C C . ARG B 1 153 ? -3.852 -28.203 3.656 1 97.38 153 ARG B C 1
ATOM 3177 O O . ARG B 1 153 ? -4.812 -27.562 3.232 1 97.38 153 ARG B O 1
ATOM 3184 N N . PRO B 1 154 ? -2.643 -28.094 3.096 1 97.56 154 PRO B N 1
ATOM 3185 C CA . PRO B 1 154 ? -2.434 -27.172 1.976 1 97.56 154 PRO B CA 1
ATOM 3186 C C . PRO B 1 154 ? -3.293 -27.516 0.761 1 97.56 154 PRO B C 1
ATOM 3188 O O . PRO B 1 154 ? -3.652 -26.625 -0.018 1 97.56 154 PRO B O 1
ATOM 3191 N N . LEU B 1 155 ? -3.66 -28.75 0.571 1 97.06 155 LEU B N 1
ATOM 3192 C CA . LEU B 1 155 ? -4.406 -29.188 -0.6 1 97.06 155 LEU B CA 1
ATOM 3193 C C . LEU B 1 155 ? -5.836 -28.656 -0.568 1 97.06 155 LEU B C 1
ATOM 3195 O O . LEU B 1 155 ? -6.527 -28.656 -1.588 1 97.06 155 LEU B O 1
ATOM 3199 N N . ASP B 1 156 ? -6.355 -28.172 0.638 1 96.81 156 ASP B N 1
ATOM 3200 C CA . ASP B 1 156 ? -7.676 -27.562 0.743 1 96.81 156 ASP B CA 1
ATOM 3201 C C . ASP B 1 156 ? -7.73 -26.25 -0.04 1 96.81 156 ASP B C 1
ATOM 3203 O O . ASP B 1 156 ? -8.812 -25.703 -0.277 1 96.81 156 ASP B O 1
ATOM 3207 N N . LEU B 1 157 ? -6.578 -25.797 -0.533 1 96.56 157 LEU B N 1
ATOM 3208 C CA . LEU B 1 157 ? -6.5 -24.562 -1.302 1 96.56 157 LEU B CA 1
ATOM 3209 C C . LEU B 1 157 ? -6.941 -24.781 -2.744 1 96.56 157 LEU B C 1
ATOM 3211 O O . LEU B 1 157 ? -7.32 -23.844 -3.438 1 96.56 157 LEU B O 1
ATOM 3215 N N . ILE B 1 158 ? -6.934 -25.953 -3.205 1 94.94 158 ILE B N 1
ATOM 3216 C CA . ILE B 1 158 ? -7.113 -26.297 -4.609 1 94.94 158 ILE B CA 1
ATOM 3217 C C . ILE B 1 158 ? -8.5 -25.875 -5.074 1 94.94 158 ILE B C 1
ATOM 3219 O O . ILE B 1 158 ? -9.484 -26.031 -4.348 1 94.94 158 ILE B O 1
ATOM 3223 N N . ASP B 1 159 ? -8.531 -25.328 -6.199 1 90 159 ASP B N 1
ATOM 3224 C CA . ASP B 1 159 ? -9.789 -25.141 -6.918 1 90 159 ASP B CA 1
ATOM 3225 C C . ASP B 1 159 ? -10.547 -26.469 -7.043 1 90 159 ASP B C 1
ATOM 3227 O O . ASP B 1 159 ? -10.086 -27.391 -7.715 1 90 159 ASP B O 1
ATOM 3231 N N . GLU B 1 160 ? -11.68 -26.5 -6.5 1 88.56 160 GLU B N 1
ATOM 3232 C CA . GLU B 1 160 ? -12.461 -27.719 -6.457 1 88.56 160 GLU B CA 1
ATOM 3233 C C . GLU B 1 160 ? -12.82 -28.203 -7.863 1 88.56 160 GLU B C 1
ATOM 3235 O O . GLU B 1 160 ? -12.961 -29.391 -8.102 1 88.56 160 GLU B O 1
ATOM 3240 N N . SER B 1 161 ? -12.844 -27.312 -8.781 1 86.5 161 SER B N 1
ATOM 3241 C CA . SER B 1 161 ? -13.289 -27.625 -10.133 1 86.5 161 SER B CA 1
ATOM 3242 C C . SER B 1 161 ? -12.227 -28.438 -10.883 1 86.5 161 SER B C 1
ATOM 3244 O O . SER B 1 161 ? -12.523 -29.062 -11.906 1 86.5 161 SER B O 1
ATOM 3246 N N . ILE B 1 162 ? -10.984 -28.484 -10.328 1 87.06 162 ILE B N 1
ATOM 3247 C CA . ILE B 1 162 ? -9.938 -29.141 -11.102 1 87.06 162 ILE B CA 1
ATOM 3248 C C . ILE B 1 162 ? -9.281 -30.219 -10.258 1 87.06 162 ILE B C 1
ATOM 3250 O O . ILE B 1 162 ? -8.234 -30.766 -10.633 1 87.06 162 ILE B O 1
ATOM 3254 N N . VAL B 1 163 ? -9.852 -30.562 -9.172 1 88.5 163 VAL B N 1
ATOM 3255 C CA . VAL B 1 163 ? -9.227 -31.422 -8.18 1 88.5 163 VAL B CA 1
ATOM 3256 C C . VAL B 1 163 ? -8.938 -32.781 -8.797 1 88.5 163 VAL B C 1
ATOM 3258 O O . VAL B 1 163 ? -7.91 -33.406 -8.508 1 88.5 163 VAL B O 1
ATOM 3261 N N . ASP B 1 164 ? -9.711 -33.188 -9.695 1 89.5 164 ASP B N 1
ATOM 3262 C CA . ASP B 1 164 ? -9.586 -34.531 -10.273 1 89.5 164 ASP B CA 1
ATOM 3263 C C . ASP B 1 164 ? -8.398 -34.625 -11.227 1 89.5 164 ASP B C 1
ATOM 3265 O O . ASP B 1 164 ? -7.898 -35.719 -11.516 1 89.5 164 ASP B O 1
ATOM 3269 N N . SER B 1 165 ? -7.98 -33.531 -11.711 1 89.69 165 SER B N 1
ATOM 3270 C CA . SER B 1 165 ? -6.887 -33.5 -12.672 1 89.69 165 SER B CA 1
ATOM 3271 C C . SER B 1 165 ? -5.551 -33.219 -11.984 1 89.69 165 SER B C 1
ATOM 3273 O O . SER B 1 165 ? -4.5 -33.25 -12.633 1 89.69 165 SER B O 1
ATOM 3275 N N . CYS B 1 166 ? -5.547 -33.094 -10.68 1 92.5 166 CYS B N 1
ATOM 3276 C CA . CYS B 1 166 ? -4.383 -32.562 -9.977 1 92.5 166 CYS B CA 1
ATOM 3277 C C . CYS B 1 166 ? -3.355 -33.656 -9.719 1 92.5 166 CYS B C 1
ATOM 3279 O O . CYS B 1 166 ? -3.717 -34.781 -9.383 1 92.5 166 CYS B O 1
ATOM 3281 N N . ILE B 1 167 ? -2.135 -33.375 -10.039 1 95.25 167 ILE B N 1
ATOM 3282 C CA . ILE B 1 167 ? -1.001 -34.125 -9.531 1 95.25 167 ILE B CA 1
ATOM 3283 C C . ILE B 1 167 ? -0.56 -33.562 -8.18 1 95.25 167 ILE B C 1
ATOM 3285 O O . ILE B 1 167 ? -0 -32.469 -8.125 1 95.25 167 ILE B O 1
ATOM 3289 N N . ILE B 1 168 ? -0.751 -34.281 -7.172 1 95 168 ILE B N 1
ATOM 3290 C CA . ILE B 1 168 ? -0.648 -33.812 -5.789 1 95 168 ILE B CA 1
ATOM 3291 C C . ILE B 1 168 ? 0.737 -33.219 -5.547 1 95 168 ILE B C 1
ATOM 3293 O O . ILE B 1 168 ? 0.863 -32.156 -4.961 1 95 168 ILE B O 1
ATOM 3297 N N . SER B 1 169 ? 1.774 -33.938 -5.969 1 95.56 169 SER B N 1
ATOM 3298 C CA . SER B 1 169 ? 3.135 -33.469 -5.727 1 95.56 169 SER B CA 1
ATOM 3299 C C . SER B 1 169 ? 3.379 -32.125 -6.387 1 95.56 169 SER B C 1
ATOM 3301 O O . SER B 1 169 ? 4.035 -31.25 -5.809 1 95.56 169 SER B O 1
ATOM 3303 N N . GLU B 1 170 ? 2.824 -31.891 -7.59 1 96.94 170 GLU B N 1
ATOM 3304 C CA . GLU B 1 170 ? 2.975 -30.625 -8.312 1 96.94 170 GLU B CA 1
ATOM 3305 C C . GLU B 1 170 ? 2.221 -29.5 -7.613 1 96.94 170 GLU B C 1
ATOM 3307 O O . GLU B 1 170 ? 2.723 -28.375 -7.52 1 96.94 170 GLU B O 1
ATOM 3312 N N . VAL B 1 171 ? 1.039 -29.875 -7.152 1 97.06 171 VAL B N 1
ATOM 3313 C CA . VAL B 1 171 ? 0.209 -28.875 -6.48 1 97.06 171 VAL B CA 1
ATOM 3314 C C . VAL B 1 171 ? 0.881 -28.438 -5.18 1 97.06 171 VAL B C 1
ATOM 3316 O O . VAL B 1 171 ? 1.027 -27.234 -4.93 1 97.06 171 VAL B O 1
ATOM 3319 N N . LEU B 1 172 ? 1.341 -29.406 -4.402 1 97 172 LEU B N 1
ATOM 3320 C CA . LEU B 1 172 ? 2.004 -29.094 -3.139 1 97 172 LEU B CA 1
ATOM 3321 C C . LEU B 1 172 ? 3.266 -28.281 -3.373 1 97 172 LEU B C 1
ATOM 3323 O O . LEU B 1 172 ? 3.514 -27.297 -2.662 1 97 172 LEU B O 1
ATOM 3327 N N . ARG B 1 173 ? 4.012 -28.688 -4.391 1 97.5 173 ARG B N 1
ATOM 3328 C CA . ARG B 1 173 ? 5.227 -27.969 -4.75 1 97.5 173 ARG B CA 1
ATOM 3329 C C . ARG B 1 173 ? 4.914 -26.516 -5.121 1 97.5 173 ARG B C 1
ATOM 3331 O O . ARG B 1 173 ? 5.602 -25.594 -4.676 1 97.5 173 ARG B O 1
ATOM 3338 N N . SER B 1 174 ? 3.871 -26.297 -5.914 1 98.19 174 SER B N 1
ATOM 3339 C CA . SER B 1 174 ? 3.467 -24.969 -6.352 1 98.19 174 SER B CA 1
ATOM 3340 C C . SER B 1 174 ? 3.066 -24.094 -5.164 1 98.19 174 SER B C 1
ATOM 3342 O O . SER B 1 174 ? 3.449 -22.922 -5.09 1 98.19 174 SER B O 1
ATOM 3344 N N . ILE B 1 175 ? 2.289 -24.656 -4.207 1 98.31 175 ILE B N 1
ATOM 3345 C CA . ILE B 1 175 ? 1.828 -23.922 -3.037 1 98.31 175 ILE B CA 1
ATOM 3346 C C . ILE B 1 175 ? 3.023 -23.516 -2.176 1 98.31 175 ILE B C 1
ATOM 3348 O O . ILE B 1 175 ? 3.131 -22.359 -1.75 1 98.31 175 ILE B O 1
ATOM 3352 N N . GLU B 1 176 ? 3.939 -24.438 -1.988 1 98.12 176 GLU B N 1
ATOM 3353 C CA . GLU B 1 176 ? 5.102 -24.172 -1.145 1 98.12 176 GLU B CA 1
ATOM 3354 C C . GLU B 1 176 ? 6 -23.094 -1.762 1 98.12 176 GLU B C 1
ATOM 3356 O O . GLU B 1 176 ? 6.453 -22.188 -1.068 1 98.12 176 GLU B O 1
ATOM 3361 N N . VAL B 1 177 ? 6.262 -23.234 -3.016 1 98.69 177 VAL B N 1
ATOM 3362 C CA . VAL B 1 177 ? 7.086 -22.266 -3.719 1 98.69 177 VAL B CA 1
ATOM 3363 C C . VAL B 1 177 ? 6.406 -20.891 -3.682 1 98.69 177 VAL B C 1
ATOM 3365 O O . VAL B 1 177 ? 7.062 -19.875 -3.457 1 98.69 177 VAL B O 1
ATOM 3368 N N . ALA B 1 178 ? 5.098 -20.844 -3.9 1 98.75 178 ALA B N 1
ATOM 3369 C CA . ALA B 1 178 ? 4.344 -19.578 -3.85 1 98.75 178 ALA B CA 1
ATOM 3370 C C . ALA B 1 178 ? 4.48 -18.922 -2.484 1 98.75 178 ALA B C 1
ATOM 3372 O O . ALA B 1 178 ? 4.688 -17.703 -2.395 1 98.75 178 ALA B O 1
ATOM 3373 N N . LEU B 1 179 ? 4.387 -19.719 -1.431 1 98.25 179 LEU B N 1
ATOM 3374 C CA . LEU B 1 179 ? 4.496 -19.188 -0.074 1 98.25 179 LEU B CA 1
ATOM 3375 C C . LEU B 1 179 ? 5.895 -18.641 0.182 1 98.25 179 LEU B C 1
ATOM 3377 O O . LEU B 1 179 ? 6.055 -17.656 0.91 1 98.25 179 LEU B O 1
ATOM 3381 N N . LEU B 1 180 ? 6.906 -19.25 -0.404 1 98.5 180 LEU B N 1
ATOM 3382 C CA . LEU B 1 180 ? 8.266 -18.719 -0.312 1 98.5 180 LEU B CA 1
ATOM 3383 C C . LEU B 1 180 ? 8.383 -17.391 -1.059 1 98.5 180 LEU B C 1
ATOM 3385 O O . LEU B 1 180 ? 9.117 -16.5 -0.636 1 98.5 180 LEU B O 1
ATOM 3389 N N . CYS B 1 181 ? 7.656 -17.234 -2.113 1 98.69 181 CYS B N 1
ATOM 3390 C CA . CYS B 1 181 ? 7.734 -16.031 -2.955 1 98.69 181 CYS B CA 1
ATOM 3391 C C . CYS B 1 181 ? 7.035 -14.859 -2.295 1 98.69 181 CYS B C 1
ATOM 3393 O O . CYS B 1 181 ? 7.391 -13.703 -2.541 1 98.69 181 CYS B O 1
ATOM 3395 N N . VAL B 1 182 ? 6.047 -15.102 -1.428 1 97.81 182 VAL B N 1
ATOM 3396 C CA . VAL B 1 182 ? 5.23 -14.016 -0.904 1 97.81 182 VAL B CA 1
ATOM 3397 C C . VAL B 1 182 ? 5.676 -13.672 0.516 1 97.81 182 VAL B C 1
ATOM 3399 O O . VAL B 1 182 ? 4.895 -13.141 1.307 1 97.81 182 VAL B O 1
ATOM 3402 N N . GLN B 1 183 ? 6.949 -13.992 0.832 1 96.62 183 GLN B N 1
ATOM 3403 C CA . GLN B 1 183 ? 7.512 -13.641 2.129 1 96.62 183 GLN B CA 1
ATOM 3404 C C . GLN B 1 183 ? 7.465 -12.133 2.357 1 96.62 183 GLN B C 1
ATOM 3406 O O . GLN B 1 183 ? 7.566 -11.352 1.409 1 96.62 183 GLN B O 1
ATOM 3411 N N . LYS B 1 184 ? 7.328 -11.75 3.604 1 93.12 184 LYS B N 1
ATOM 3412 C CA . LYS B 1 184 ? 7.23 -10.344 3.971 1 93.12 184 LYS B CA 1
ATOM 3413 C C . LYS B 1 184 ? 8.492 -9.578 3.562 1 93.12 184 LYS B C 1
ATOM 3415 O O . LYS B 1 184 ? 8.406 -8.539 2.91 1 93.12 184 LYS B O 1
ATOM 3420 N N . SER B 1 185 ? 9.617 -10.094 3.898 1 93.25 185 SER B N 1
ATOM 3421 C CA . SER B 1 185 ? 10.883 -9.453 3.574 1 93.25 185 SER B CA 1
ATOM 3422 C C . SER B 1 185 ? 11.398 -9.898 2.207 1 93.25 185 SER B C 1
ATOM 3424 O O . SER B 1 185 ? 11.43 -11.094 1.913 1 93.25 185 SER B O 1
ATOM 3426 N N . PRO B 1 186 ? 11.766 -8.953 1.402 1 95.38 186 PRO B N 1
ATOM 3427 C CA . PRO B 1 186 ? 12.297 -9.328 0.092 1 95.38 186 PRO B CA 1
ATOM 3428 C C . PRO B 1 186 ? 13.5 -10.266 0.19 1 95.38 186 PRO B C 1
ATOM 3430 O O . PRO B 1 186 ? 13.703 -11.109 -0.681 1 95.38 186 PRO B O 1
ATOM 3433 N N . GLU B 1 187 ? 14.281 -10.172 1.259 1 95.06 187 GLU B N 1
ATOM 3434 C CA . GLU B 1 187 ? 15.484 -10.984 1.409 1 95.06 187 GLU B CA 1
ATOM 3435 C C . GLU B 1 187 ? 15.133 -12.453 1.643 1 95.06 187 GLU B C 1
ATOM 3437 O O . GLU B 1 187 ? 15.953 -13.336 1.399 1 95.06 187 GLU B O 1
ATOM 3442 N N . ASP B 1 188 ? 13.984 -12.695 2.043 1 96.81 188 ASP B N 1
ATOM 3443 C CA . ASP B 1 188 ? 13.547 -14.062 2.322 1 96.81 188 ASP B CA 1
ATOM 3444 C C . ASP B 1 188 ? 12.914 -14.703 1.086 1 96.81 188 ASP B C 1
ATOM 3446 O O . ASP B 1 188 ? 12.57 -15.883 1.099 1 96.81 188 ASP B O 1
ATOM 3450 N N . ARG B 1 189 ? 12.742 -13.961 0.047 1 97.94 189 ARG B N 1
ATOM 3451 C CA . ARG B 1 189 ? 12.18 -14.484 -1.193 1 97.94 189 ARG B CA 1
ATOM 3452 C C . ARG B 1 189 ? 13.266 -15.047 -2.1 1 97.94 189 ARG B C 1
ATOM 3454 O O . ARG B 1 189 ? 14.367 -14.484 -2.18 1 97.94 189 ARG B O 1
ATOM 3461 N N . PRO B 1 190 ? 13.023 -16.109 -2.748 1 98.19 190 PRO B N 1
ATOM 3462 C CA . PRO B 1 190 ? 14.016 -16.641 -3.684 1 98.19 190 PRO B CA 1
ATOM 3463 C C . PRO B 1 190 ? 14.172 -15.781 -4.938 1 98.19 190 PRO B C 1
ATOM 3465 O O . PRO B 1 190 ? 13.289 -14.977 -5.246 1 98.19 190 PRO B O 1
ATOM 3468 N N . LYS B 1 191 ? 15.32 -15.93 -5.598 1 97 191 LYS B N 1
ATOM 3469 C CA . LYS B 1 191 ? 15.453 -15.422 -6.961 1 97 191 LYS B CA 1
ATOM 3470 C C . LYS B 1 191 ? 14.664 -16.281 -7.945 1 97 191 LYS B C 1
ATOM 3472 O O . LYS B 1 191 ? 14.398 -17.453 -7.676 1 97 191 LYS B O 1
ATOM 3477 N N . MET B 1 192 ? 14.328 -15.695 -9.102 1 97.81 192 MET B N 1
ATOM 3478 C CA . MET B 1 192 ? 13.539 -16.453 -10.062 1 97.81 192 MET B CA 1
ATOM 3479 C C . MET B 1 192 ? 14.312 -17.672 -10.562 1 97.81 192 MET B C 1
ATOM 3481 O O . MET B 1 192 ? 13.719 -18.703 -10.883 1 97.81 192 MET B O 1
ATOM 3485 N N . SER B 1 193 ? 15.641 -17.609 -10.57 1 97.06 193 SER B N 1
ATOM 3486 C CA . SER B 1 193 ? 16.438 -18.781 -10.93 1 97.06 193 SER B CA 1
ATOM 3487 C C . SER B 1 193 ? 16.156 -19.938 -9.984 1 97.06 193 SER B C 1
ATOM 3489 O O . SER B 1 193 ? 16.016 -21.078 -10.43 1 97.06 193 SER B O 1
ATOM 3491 N N . ASN B 1 194 ? 16.078 -19.641 -8.719 1 98.06 194 ASN B N 1
ATOM 3492 C CA . ASN B 1 194 ? 15.766 -20.672 -7.734 1 98.06 194 ASN B CA 1
ATOM 3493 C C . ASN B 1 194 ? 14.32 -21.141 -7.859 1 98.06 194 ASN B C 1
ATOM 3495 O O . ASN B 1 194 ? 14.039 -22.328 -7.68 1 98.06 194 ASN B O 1
ATOM 3499 N N . VAL B 1 195 ? 13.453 -20.219 -8.18 1 98.69 195 VAL B N 1
ATOM 3500 C CA . VAL B 1 195 ? 12.039 -20.578 -8.336 1 98.69 195 VAL B CA 1
ATOM 3501 C C . VAL B 1 195 ? 11.883 -21.609 -9.453 1 98.69 195 VAL B C 1
ATOM 3503 O O . VAL B 1 195 ? 11.203 -22.609 -9.273 1 98.69 195 VAL B O 1
ATOM 3506 N N . VAL B 1 196 ? 12.523 -21.344 -10.594 1 98.31 196 VAL B N 1
ATOM 3507 C CA . VAL B 1 196 ? 12.453 -22.25 -11.727 1 98.31 196 VAL B CA 1
ATOM 3508 C C . VAL B 1 196 ? 13.016 -23.609 -11.328 1 98.31 196 VAL B C 1
ATOM 3510 O O . VAL B 1 196 ? 12.438 -24.656 -11.648 1 98.31 196 VAL B O 1
ATOM 3513 N N . LEU B 1 197 ? 14.07 -23.578 -10.594 1 97.75 197 LEU B N 1
ATOM 3514 C CA . LEU B 1 197 ? 14.68 -24.828 -10.125 1 97.75 197 LEU B CA 1
ATOM 3515 C C . LEU B 1 197 ? 13.75 -25.562 -9.172 1 97.75 197 LEU B C 1
ATOM 3517 O O . LEU B 1 197 ? 13.547 -26.766 -9.297 1 97.75 197 LEU B O 1
ATOM 3521 N N . MET B 1 198 ? 13.156 -24.875 -8.258 1 98 198 MET B N 1
ATOM 3522 C CA . MET B 1 198 ? 12.273 -25.469 -7.258 1 98 198 MET B CA 1
ATOM 3523 C C . MET B 1 198 ? 11.047 -26.094 -7.91 1 98 198 MET B C 1
ATOM 3525 O O . MET B 1 198 ? 10.594 -27.156 -7.496 1 98 198 MET B O 1
ATOM 3529 N N . LEU B 1 199 ? 10.531 -25.438 -8.93 1 97.88 199 LEU B N 1
ATOM 3530 C CA . LEU B 1 199 ? 9.328 -25.922 -9.594 1 97.88 199 LEU B CA 1
ATOM 3531 C C . LEU B 1 199 ? 9.633 -27.141 -10.469 1 97.88 199 LEU B C 1
ATOM 3533 O O . LEU B 1 199 ? 8.766 -27.984 -10.688 1 9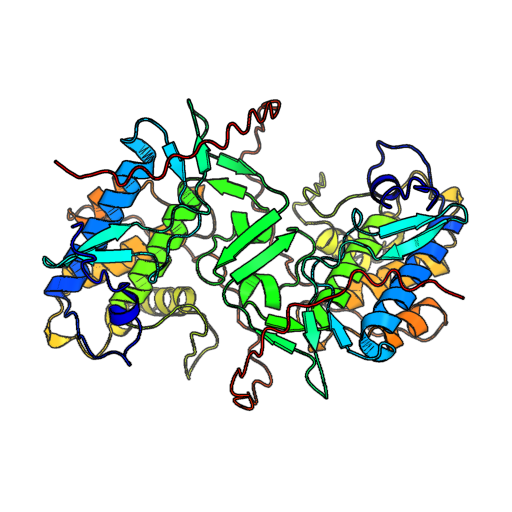7.88 199 LEU B O 1
ATOM 3537 N N . SER B 1 200 ? 10.883 -27.25 -10.93 1 94.88 200 SER B N 1
ATOM 3538 C CA . SER B 1 200 ? 11.227 -28.266 -11.914 1 94.88 200 SER B CA 1
ATOM 3539 C C . SER B 1 200 ? 11.961 -29.438 -11.266 1 94.88 200 SER B C 1
ATOM 3541 O O . SER B 1 200 ? 12.398 -30.359 -11.953 1 94.88 200 SER B O 1
ATOM 3543 N N . SER B 1 201 ? 12.203 -29.359 -9.984 1 91.19 201 SER B N 1
ATOM 3544 C CA . SER B 1 201 ? 12.984 -30.406 -9.328 1 91.19 201 SER B CA 1
ATOM 3545 C C . SER B 1 201 ? 12.336 -30.844 -8.023 1 91.19 201 SER B C 1
ATOM 3547 O O . SER B 1 201 ? 11.305 -30.297 -7.617 1 91.19 201 SER B O 1
ATOM 3549 N N . ASP B 1 202 ? 12.945 -31.875 -7.422 1 90.75 202 ASP B N 1
ATOM 3550 C CA . ASP B 1 202 ? 12.438 -32.406 -6.164 1 90.75 202 ASP B CA 1
ATOM 3551 C C . ASP B 1 202 ? 13.328 -32 -4.992 1 90.75 202 ASP B C 1
ATOM 3553 O O . ASP B 1 202 ? 13.398 -32.688 -3.984 1 90.75 202 ASP B O 1
ATOM 3557 N N . ILE B 1 203 ? 13.961 -30.906 -5.242 1 91.81 203 ILE B N 1
ATOM 3558 C CA . ILE B 1 203 ? 14.836 -30.438 -4.168 1 91.81 203 ILE B CA 1
ATOM 3559 C C . ILE B 1 203 ? 14 -30.094 -2.941 1 91.81 203 ILE B C 1
ATOM 3561 O O . ILE B 1 203 ? 12.82 -29.734 -3.064 1 91.81 203 ILE B O 1
ATOM 3565 N N . VAL B 1 204 ? 14.617 -30.297 -1.812 1 93.62 204 VAL B N 1
ATOM 3566 C CA . VAL B 1 204 ? 13.953 -29.938 -0.568 1 93.62 204 VAL B CA 1
ATOM 3567 C C . VAL B 1 204 ? 13.805 -28.422 -0.49 1 93.62 204 VAL B C 1
ATOM 3569 O O . VAL B 1 204 ? 14.758 -27.672 -0.745 1 93.62 204 VAL B O 1
ATOM 3572 N N . LEU B 1 205 ? 12.625 -27.969 -0.223 1 95.31 205 LEU B N 1
ATOM 3573 C CA . LEU B 1 205 ? 12.344 -26.547 -0.15 1 95.31 205 LEU B CA 1
ATOM 3574 C C . LEU B 1 205 ? 12.523 -26.016 1.272 1 95.31 205 LEU B C 1
ATOM 3576 O O . LEU B 1 205 ? 12.219 -26.719 2.238 1 95.31 205 LEU B O 1
ATOM 3580 N N . PRO B 1 206 ? 13.07 -24.812 1.413 1 94.62 206 PRO B N 1
ATOM 3581 C CA . PRO B 1 206 ? 13.07 -24.203 2.744 1 94.62 206 PRO B CA 1
ATOM 3582 C C . PRO B 1 206 ? 11.664 -24 3.301 1 94.62 206 PRO B C 1
ATOM 3584 O O . PRO B 1 206 ? 10.688 -23.984 2.541 1 94.62 206 PRO B O 1
ATOM 3587 N N . GLN B 1 207 ? 11.594 -23.906 4.609 1 94.19 207 GLN B N 1
ATOM 3588 C CA . GLN B 1 207 ? 10.297 -23.656 5.234 1 94.19 207 GLN B CA 1
ATOM 3589 C C . GLN B 1 207 ? 9.906 -22.188 5.117 1 94.19 207 GLN B C 1
ATOM 3591 O O . GLN B 1 207 ? 10.672 -21.297 5.516 1 94.19 207 GLN B O 1
ATOM 3596 N N . PRO B 1 208 ? 8.773 -21.922 4.539 1 94 208 PRO B N 1
ATOM 3597 C CA . PRO B 1 208 ? 8.344 -20.531 4.457 1 94 208 PRO B CA 1
ATOM 3598 C C . PRO B 1 208 ? 8 -19.938 5.824 1 94 208 PRO B C 1
ATOM 3600 O O . PRO B 1 208 ? 7.688 -20.672 6.758 1 94 208 PRO B O 1
ATOM 3603 N N . LYS B 1 209 ? 8.141 -18.625 5.895 1 92.69 209 LYS B N 1
ATOM 3604 C CA . LYS B 1 209 ? 7.668 -17.844 7.031 1 92.69 209 LYS B CA 1
ATOM 3605 C C . LYS B 1 209 ? 6.32 -17.188 6.73 1 92.69 209 LYS B C 1
ATOM 3607 O O . LYS B 1 209 ? 5.727 -17.438 5.68 1 92.69 209 LYS B O 1
ATOM 3612 N N . GLU B 1 210 ? 5.859 -16.484 7.723 1 90.38 210 GLU B N 1
ATOM 3613 C CA . GLU B 1 210 ? 4.598 -15.781 7.535 1 90.38 210 GLU B CA 1
ATOM 3614 C C . GLU B 1 210 ? 4.68 -14.805 6.363 1 90.38 210 GLU B C 1
ATOM 3616 O O . GLU B 1 210 ? 5.641 -14.047 6.246 1 90.38 210 GLU B O 1
ATOM 3621 N N . PRO B 1 211 ? 3.705 -14.945 5.434 1 90.06 211 PRO B N 1
ATOM 3622 C CA . PRO B 1 211 ? 3.719 -14.07 4.254 1 90.06 211 PRO B CA 1
ATOM 3623 C C . PRO B 1 211 ? 3.551 -12.602 4.609 1 90.06 211 PRO B C 1
ATOM 3625 O O . PRO B 1 211 ? 3.174 -12.266 5.738 1 90.06 211 PRO B O 1
ATOM 3628 N N . GLY B 1 212 ? 3.949 -11.727 3.629 1 78.38 212 GLY B N 1
ATOM 3629 C CA . GLY B 1 212 ? 3.672 -10.305 3.723 1 78.38 212 GLY B CA 1
ATOM 3630 C C . GLY B 1 212 ? 2.197 -9.969 3.59 1 78.38 212 GLY B C 1
ATOM 3631 O O . GLY B 1 212 ? 1.407 -10.805 3.137 1 78.38 212 GLY B O 1
ATOM 3632 N N . PHE B 1 213 ? 1.738 -8.641 4.012 1 63.22 213 PHE B N 1
ATOM 3633 C CA . PHE B 1 213 ? 0.406 -8.055 3.934 1 63.22 213 PHE B CA 1
ATOM 3634 C C . PHE B 1 213 ? -0.621 -8.945 4.621 1 63.22 213 PHE B C 1
ATOM 3636 O O . PHE B 1 213 ? -1.79 -8.969 4.23 1 63.22 213 PHE B O 1
ATOM 3643 N N . PHE B 1 214 ? -0.164 -9.719 5.691 1 53.38 214 PHE B N 1
ATOM 3644 C CA . PHE B 1 214 ? -1.098 -10.508 6.488 1 53.38 214 PHE B CA 1
ATOM 3645 C C . PHE B 1 214 ? -2.061 -9.602 7.246 1 53.38 214 PHE B C 1
ATOM 3647 O O . PHE B 1 214 ? -1.834 -9.289 8.414 1 53.38 214 PHE B O 1
ATOM 3654 N N . THR B 1 215 ? -2.312 -8.344 6.688 1 51.66 21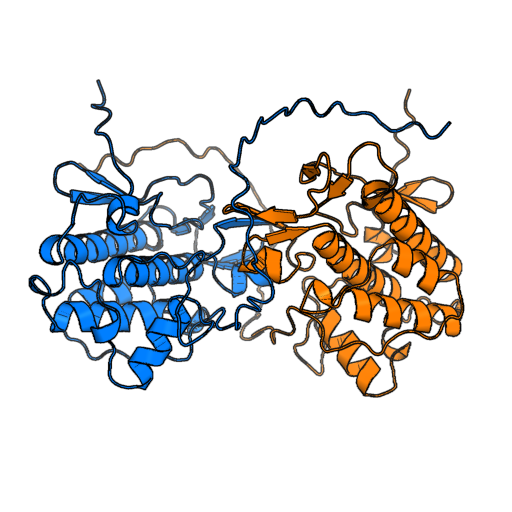5 THR B N 1
ATOM 3655 C CA . THR B 1 215 ? -3.158 -7.551 7.57 1 51.66 215 THR B CA 1
ATOM 3656 C C . THR B 1 215 ? -4.613 -8.008 7.48 1 51.66 215 THR B C 1
ATOM 3658 O O . THR B 1 215 ? -5.059 -8.477 6.43 1 51.66 215 THR B O 1
ATOM 3661 N N . GLU B 1 216 ? -5.117 -8.43 8.656 1 46.28 216 GLU B N 1
ATOM 3662 C CA . GLU B 1 216 ? -6.555 -8.672 8.75 1 46.28 216 GLU B CA 1
ATOM 3663 C C . GLU B 1 216 ? -7.344 -7.547 8.078 1 46.28 216 GLU B C 1
ATOM 3665 O O . GLU B 1 216 ? -7.02 -6.371 8.242 1 46.28 216 GLU B O 1
ATOM 3670 N N . ARG B 1 217 ? -7.98 -7.844 6.91 1 48.06 217 ARG B N 1
ATOM 3671 C CA . ARG B 1 217 ? -8.906 -6.898 6.289 1 48.06 217 ARG B CA 1
ATOM 3672 C C . ARG B 1 217 ? -9.992 -6.477 7.27 1 48.06 217 ARG B C 1
ATOM 3674 O O . ARG B 1 217 ? -10.5 -7.297 8.031 1 48.06 217 ARG B O 1
ATOM 3681 N N . ASP B 1 218 ? -9.938 -5.348 7.84 1 43.75 218 ASP B N 1
ATOM 3682 C CA . ASP B 1 218 ? -11.094 -4.918 8.617 1 43.75 218 ASP B CA 1
ATOM 3683 C C . ASP B 1 218 ? -12.359 -4.91 7.754 1 43.75 218 ASP B C 1
ATOM 3685 O O . ASP B 1 218 ? -12.586 -3.967 6.992 1 43.75 218 ASP B O 1
ATOM 3689 N N . LEU B 1 219 ? -12.867 -6.031 7.363 1 40.59 219 LEU B N 1
ATOM 3690 C CA . LEU B 1 219 ? -14.117 -6.164 6.629 1 40.59 219 LEU B CA 1
ATOM 3691 C C . LEU B 1 219 ? -15.281 -5.594 7.434 1 40.59 219 LEU B C 1
ATOM 3693 O O . LEU B 1 219 ? -16 -6.336 8.109 1 40.59 219 LEU B O 1
ATOM 3697 N N . SER B 1 220 ? -15.281 -4.664 8.266 1 37.75 220 SER B N 1
ATOM 3698 C CA . SER B 1 220 ? -16.578 -4.367 8.859 1 37.75 220 SER B CA 1
ATOM 3699 C C . SER B 1 220 ? -17.688 -4.395 7.812 1 37.75 220 SER B C 1
ATOM 3701 O O . SER B 1 220 ? -18.672 -5.129 7.957 1 37.75 220 SER B O 1
ATOM 3703 N N . ASN B 1 221 ? -18.547 -3.008 7.574 1 33.78 221 ASN B N 1
ATOM 3704 C CA . ASN B 1 221 ? -19.906 -2.902 7.062 1 33.78 221 ASN B CA 1
ATOM 3705 C C . ASN B 1 221 ? -19.969 -3.188 5.562 1 33.78 221 ASN B C 1
ATOM 3707 O O . ASN B 1 221 ? -19.891 -2.268 4.746 1 33.78 221 ASN B O 1
ATOM 3711 N N . ASP B 1 222 ? -19.391 -3.936 4.984 1 32.97 222 ASP B N 1
ATOM 3712 C CA . ASP B 1 222 ? -19.703 -4.133 3.572 1 32.97 222 ASP B CA 1
ATOM 3713 C C . ASP B 1 222 ? -21.188 -4.492 3.389 1 32.97 222 ASP B C 1
ATOM 3715 O O . ASP B 1 222 ? -21.531 -5.672 3.346 1 32.97 222 ASP B O 1
ATOM 3719 N N . SER B 1 223 ? -22.156 -3.963 4.156 1 31.8 223 SER B N 1
ATOM 3720 C CA . SER B 1 223 ? -23.406 -4.016 3.412 1 31.8 223 SER B CA 1
ATOM 3721 C C . SER B 1 223 ? -23.25 -3.436 2.012 1 31.8 223 SER B C 1
ATOM 3723 O O . SER B 1 223 ? -23.25 -2.215 1.838 1 31.8 223 SER B O 1
ATOM 3725 N N . SER B 1 224 ? -22.406 -3.766 1.234 1 31.17 224 SER B N 1
ATOM 3726 C CA . SER B 1 224 ? -22.266 -3.428 -0.178 1 31.17 224 SER B CA 1
ATOM 3727 C C . SER B 1 224 ? -23.625 -3.4 -0.881 1 31.17 224 SER B C 1
ATOM 3729 O O . SER B 1 224 ? -24.297 -4.422 -0.964 1 31.17 224 SER B O 1
ATOM 3731 N N . SER B 1 225 ? -24.406 -2.309 -0.826 1 30.05 225 SER B N 1
ATOM 3732 C CA . SER B 1 225 ? -25.266 -1.997 -1.959 1 30.05 225 SER B CA 1
ATOM 3733 C C . SER B 1 225 ? -24.531 -2.15 -3.281 1 30.05 225 SER B C 1
ATOM 3735 O O . SER B 1 225 ? -23.375 -1.736 -3.402 1 30.05 225 SER B O 1
ATOM 3737 N N . THR B 1 226 ? -24.688 -3.172 -4.043 1 29.03 226 THR B N 1
ATOM 3738 C CA . THR B 1 226 ? -24.406 -3.412 -5.457 1 29.03 226 THR B CA 1
ATOM 3739 C C . THR B 1 226 ? -24.562 -2.125 -6.262 1 29.03 226 THR B C 1
ATOM 3741 O O . THR B 1 226 ? -25.672 -1.727 -6.613 1 29.03 226 THR B O 1
ATOM 3744 N N . ILE B 1 227 ? -24.047 -0.986 -5.895 1 27.56 227 ILE B N 1
ATOM 3745 C CA . ILE B 1 227 ? -24.25 0.046 -6.906 1 27.56 227 ILE B CA 1
ATOM 3746 C C . ILE B 1 227 ? -23.516 -0.347 -8.195 1 27.56 227 ILE B C 1
ATOM 3748 O O . ILE B 1 227 ? -22.328 -0.663 -8.172 1 27.56 227 ILE B O 1
ATOM 3752 N N . LYS B 1 228 ? -24.203 -0.856 -9.164 1 29.77 228 LYS B N 1
ATOM 3753 C CA . LYS B 1 228 ? -23.906 -0.936 -10.594 1 29.77 228 LYS B CA 1
ATOM 3754 C C . LYS B 1 228 ? -23.094 0.271 -11.062 1 29.77 228 LYS B C 1
ATOM 3756 O O . LYS B 1 228 ? -23.469 1.416 -10.797 1 29.77 228 LYS B O 1
ATOM 3761 N N . HIS B 1 229 ? -21.828 0.184 -11.227 1 29.62 229 HIS B N 1
ATOM 3762 C CA . HIS B 1 229 ? -20.781 1.065 -11.75 1 29.62 229 HIS B CA 1
ATOM 3763 C C . HIS B 1 229 ? -21.188 1.654 -13.094 1 29.62 229 HIS B C 1
ATOM 3765 O O . HIS B 1 229 ? -21 1.023 -14.141 1 29.62 229 HIS B O 1
ATOM 3771 N N . GLU B 1 230 ? -22.359 2.225 -13.25 1 27.52 230 GLU B N 1
ATOM 3772 C CA . GLU B 1 230 ? -22.359 3.01 -14.484 1 27.52 230 GLU B CA 1
ATOM 3773 C C . GLU B 1 230 ? -21.328 4.133 -14.422 1 27.52 230 GLU B C 1
ATOM 3775 O O . GLU B 1 230 ? -21.453 5.066 -13.625 1 27.52 230 GLU B O 1
ATOM 3780 N N . ILE B 1 231 ? -20.109 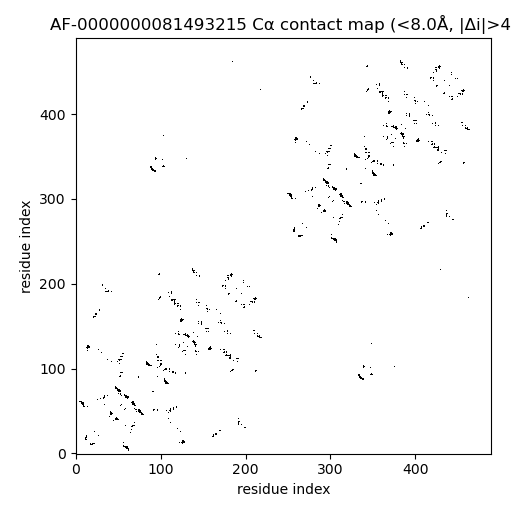3.801 -14.5 1 30.06 231 ILE B N 1
ATOM 3781 C CA . ILE B 1 231 ? -19.016 4.762 -14.555 1 30.06 231 ILE B CA 1
ATOM 3782 C C . ILE B 1 231 ? -19.188 5.684 -15.758 1 30.06 231 ILE B C 1
ATOM 3784 O O . ILE B 1 231 ? -19.078 5.242 -16.906 1 30.06 231 ILE B O 1
ATOM 3788 N N . SER B 1 232 ? -20.219 6.52 -15.844 1 28.55 232 SER B N 1
ATOM 3789 C CA . SER B 1 232 ? -20.078 7.57 -16.844 1 28.55 232 SER B CA 1
ATOM 3790 C C . SER B 1 232 ? -18.875 8.469 -16.531 1 28.55 232 SER B C 1
ATOM 3792 O O . SER B 1 232 ? -18.859 9.148 -15.508 1 28.55 232 SER B O 1
ATOM 3794 N N . SER B 1 233 ? -17.719 8.055 -16.703 1 28.92 233 SER B N 1
ATOM 3795 C CA . SER B 1 233 ? -16.469 8.805 -16.484 1 28.92 233 SER B CA 1
ATOM 3796 C C . SER B 1 233 ? -16.438 10.062 -17.344 1 28.92 233 SER B C 1
ATOM 3798 O O . SER B 1 233 ? -16.219 10 -18.547 1 28.92 233 SER B O 1
ATOM 3800 N N . VAL B 1 234 ? -17.422 10.938 -17.297 1 28.41 234 VAL B N 1
ATOM 3801 C CA . VAL B 1 234 ? -17.188 12.195 -18 1 28.41 234 VAL B CA 1
ATOM 3802 C C . VAL B 1 234 ? -15.984 12.906 -17.406 1 28.41 234 VAL B C 1
ATOM 3804 O O . VAL B 1 234 ? -15.977 13.258 -16.219 1 28.41 234 VAL B O 1
ATOM 3807 N N . ASN B 1 235 ? -14.773 12.672 -17.766 1 27.38 235 ASN B N 1
ATOM 3808 C CA . ASN B 1 235 ? -13.461 13.234 -17.484 1 27.38 235 ASN B CA 1
ATOM 3809 C C . ASN B 1 235 ? -13.422 14.734 -17.766 1 27.38 235 ASN B C 1
ATOM 3811 O O . ASN B 1 235 ? -12.344 15.305 -17.938 1 27.38 235 ASN B O 1
ATOM 3815 N N . GLU B 1 236 ? -14.492 15.484 -17.969 1 26.75 236 GLU B N 1
ATOM 3816 C CA . GLU B 1 236 ? -14.133 16.828 -18.406 1 26.75 236 GLU B CA 1
ATOM 3817 C C . GLU B 1 236 ? -13.562 17.641 -17.25 1 26.75 236 GLU B C 1
ATOM 3819 O O . GLU B 1 236 ? -14.305 18.234 -16.453 1 26.75 236 GLU B O 1
ATOM 3824 N N . LEU B 1 237 ? -12.766 17.188 -16.422 1 28.67 237 LEU B N 1
ATOM 3825 C CA . LEU B 1 237 ? -12.406 18.062 -15.312 1 28.67 237 LEU B CA 1
ATOM 3826 C C . LEU B 1 237 ? -11.688 19.312 -15.812 1 28.67 237 LEU B C 1
ATOM 3828 O O . LEU B 1 237 ? -10.648 19.219 -16.469 1 28.67 237 LEU B O 1
ATOM 3832 N N . THR B 1 238 ? -12.422 20.422 -16.062 1 27.53 238 THR B N 1
ATOM 3833 C CA . THR B 1 238 ? -12.023 21.797 -16.281 1 27.53 238 THR B CA 1
ATOM 3834 C C . THR B 1 238 ? -11.109 22.281 -15.156 1 27.53 238 THR B C 1
ATOM 3836 O O . THR B 1 238 ? -11.328 21.953 -13.992 1 27.53 238 THR B O 1
ATOM 3839 N N . SER B 1 239 ? -9.93 22.734 -15.375 1 29.47 239 SER B N 1
ATOM 3840 C CA . SER B 1 239 ? -8.891 23.469 -14.664 1 29.47 239 SER B CA 1
ATOM 3841 C C . SER B 1 239 ? -9.477 24.594 -13.82 1 29.47 239 SER B C 1
ATOM 3843 O O . SER B 1 239 ? -8.961 25.719 -13.812 1 29.47 239 SER B O 1
ATOM 3845 N N . THR B 1 240 ? -10.633 24.484 -13.211 1 27.53 240 THR B N 1
ATOM 3846 C CA . THR B 1 240 ? -11.133 25.734 -12.633 1 27.53 240 THR B CA 1
ATOM 3847 C C . THR B 1 240 ? -10.344 26.094 -11.383 1 27.53 240 THR B C 1
ATOM 3849 O O . THR B 1 240 ? -10.328 25.344 -10.406 1 27.53 240 THR B O 1
ATOM 3852 N N . LEU B 1 241 ? -9.289 26.875 -11.438 1 31.14 241 LEU B N 1
ATOM 3853 C CA . LEU B 1 241 ? -8.727 27.672 -10.352 1 31.14 241 LEU B CA 1
ATOM 3854 C C . LEU B 1 241 ? -9.828 28.328 -9.523 1 31.14 241 LEU B C 1
ATOM 3856 O O . LEU B 1 241 ? -10.617 29.109 -10.047 1 31.14 241 LEU B O 1
ATOM 3860 N N . LEU B 1 242 ? -10.461 27.703 -8.641 1 29.66 242 LEU B N 1
ATOM 3861 C CA . LEU B 1 242 ? -11.453 28.344 -7.793 1 29.66 242 LEU B CA 1
ATOM 3862 C C . LEU B 1 242 ? -10.914 29.672 -7.238 1 29.66 242 LEU B C 1
ATOM 3864 O O . LEU B 1 242 ? -9.922 29.672 -6.512 1 29.66 242 LEU B O 1
ATOM 3868 N N . GLU B 1 243 ? -10.984 30.719 -7.996 1 25.09 243 GLU B N 1
ATOM 3869 C CA . GLU B 1 243 ? -10.781 32.125 -7.609 1 25.09 243 GLU B CA 1
ATOM 3870 C C . GLU B 1 243 ? -11.609 32.469 -6.375 1 25.09 243 GLU B C 1
ATOM 3872 O O . GLU B 1 243 ? -12.82 32.281 -6.359 1 25.09 243 GLU B O 1
ATOM 3877 N N . ALA B 1 244 ? -11.047 32.219 -5.191 1 30.14 244 ALA B N 1
ATOM 3878 C CA . ALA B 1 244 ? -11.695 32.844 -4.043 1 30.14 244 ALA B CA 1
ATOM 3879 C C . ALA B 1 244 ? -12.039 34.312 -4.336 1 30.14 244 ALA B C 1
ATOM 3881 O O . ALA B 1 244 ? -11.172 35.094 -4.742 1 30.14 244 ALA B O 1
ATOM 3882 N N . ARG B 1 245 ? -13.289 34.75 -4.668 1 25.89 245 ARG B N 1
ATOM 3883 C CA . ARG B 1 245 ? -13.711 36.125 -4.445 1 25.89 245 ARG B CA 1
ATOM 3884 C C . ARG B 1 245 ? -13.562 36.5 -2.982 1 25.89 245 ARG B C 1
ATOM 3886 O O . ARG B 1 245 ? -13.789 35.688 -2.088 1 25.89 245 ARG B O 1
#

Secondary structure (DSSP, 8-state):
-------EETHHHH-TTS-----HHHHHHHHHHHHHHHHIIIIISSSEEE-S---GGGEEE-TT--EEE---TT-EEE-TT--EEE-SEEEEETTTS-HHHHHH-EEEHHHHHHHHHHHHHHHHHT--STT---SS----HHHHHHHHHHTT-GGGGS-GGGGGG--HHHHHHHHHHHHHHTBSSGGGSPPHHHHHHHHHS-PPPPPP-PBTT--------------------------------/-------EETHHHH-TTS-----HHHHHHHHHHHHHHHHIIIIISSSEEE-S---GGGEEE-TT--EEE---TT-EEE-TT--EEE-SEEEEETTTS-HHHHHH-EEEHHHHHHHHHHHHHHHHHT--STT---SS----HHHHHHHHHHTT-GGGGS-GGGGGG--HHHHHHHHHHHHHHTBSSGGGSPPHHHHHHHHHS-PPPPPP-PBS---------------------------------

Foldseek 3Di:
DPPVQVFAFCVLLQAVVNPPPPAPVLLLQQLLLVLVQLLCCQPVDPWNKAQQEDDRRQWTAGPVGRTDGHDSVVMDTDPDPDFKDADPDADYDPQQAAPCCVPGVIDGSLRVLQSSLQRLLSNFQSHHQVPDDDPPFQWGSLLVCVVCVVVVRNNVSGHPVRNVVDDPVLSVLSSQLSLQSQANDSVSHDHSVVSSVSNVDPDDDDGHDRGHPRDRDPPPPCPPPPPDCPVPPPVPPDPPPPPPD/DPPVQVFAFCVLLQAVVNPPPPAPVLLLQQLLLVLVQLLCCQPVDPWNKAQQEDDRRQWTAGPVGRTDGHDSVVMDTDPDPDFKDADPDADYDPQQAAPCCVPGVIDGSLRVLQSSLQRLLSNFQSHHQVPDDDPPFQWGSLLVCVVCVVVVRNNVSGHPVRNVVDDVVLSVLSSQLSLQSQANDSVSHDHSVVSSVSNVDPDDDDGHDRGHPRDRDPPPPCPPPPPDCPVPVPVPPPPPPPPDD

Sequence (490 aa):
MFQHQRLTGINNCVDKRRNMLLDWTKRFPIINGIARGLLYLHQDSRLRIIHRDLKASNILLDYEMNPKISDFGMARSFGGDETSANTSRIVGTYGYMSPEYAIDGLFSVKSDVFSFGVLVLEIVSGRKNRGFRHAEHKLNLLGHAWMLHKEGRPLDLIDESIVDSCIISEVLRSIEVALLCVQKSPEDRPKMSNVVLMLSSDIVLPQPKEPGFFTERDLSNDSSSTIKHEISSVNELTSTLLEARMFQHQRLTGINNCVDKRRNMLLDWTKRFPIINGIARGLLYLHQDSRLRIIHRDLKASNILLDYEMNPKISDFGMARSFGGDETSANTSRIVGTYGYMSPEYAIDGLFSVKSDVFSFGVLVLEIVSGRKNRGFRHAEHKLNLLGHAWMLHKEGRPLDLIDESIVDSCIISEVLRSIEVALLCVQKSPEDRPKMSNVVLMLSSDIVLPQPKEPGFFTERDLSNDSSSTIKHEISSVNELTSTLLEAR